Protein AF-A0AAE3VJ51-F1 (afdb_monomer)

Structure (mmCIF, N/CA/C/O backbone):
data_AF-A0AAE3VJ51-F1
#
_entry.id   AF-A0AAE3VJ51-F1
#
loop_
_atom_site.group_PDB
_atom_site.id
_atom_site.type_symbol
_atom_site.label_atom_id
_atom_site.label_alt_id
_atom_site.label_comp_id
_atom_site.label_asym_id
_atom_site.label_entity_id
_atom_site.label_seq_id
_atom_site.pdbx_PDB_ins_code
_atom_site.Cartn_x
_atom_site.Cartn_y
_atom_site.Cartn_z
_atom_site.occupancy
_atom_site.B_iso_or_equiv
_atom_site.auth_seq_id
_atom_site.auth_comp_id
_atom_site.auth_asym_id
_atom_site.auth_atom_id
_atom_site.pdbx_PDB_model_num
ATOM 1 N N . MET A 1 1 ? -3.285 9.535 -30.921 1.00 34.03 1 MET A N 1
ATOM 2 C CA . MET A 1 1 ? -1.936 8.931 -30.962 1.00 34.03 1 MET A CA 1
ATOM 3 C C . MET A 1 1 ? -1.225 9.388 -29.706 1.00 34.03 1 MET A C 1
ATOM 5 O O . MET A 1 1 ? -0.590 10.434 -29.718 1.00 34.03 1 MET A O 1
ATOM 9 N N . ASP A 1 2 ? -1.443 8.672 -28.604 1.00 35.06 2 ASP A N 1
ATOM 10 C CA . ASP A 1 2 ? -0.850 9.029 -27.317 1.00 35.06 2 ASP A CA 1
ATOM 11 C C . ASP A 1 2 ? 0.650 8.766 -27.358 1.00 35.06 2 ASP A C 1
ATOM 13 O O . ASP A 1 2 ? 1.099 7.630 -27.519 1.00 35.06 2 ASP A O 1
ATOM 17 N N . LYS A 1 3 ? 1.430 9.836 -27.206 1.00 33.53 3 LYS A N 1
ATOM 18 C CA . LYS A 1 3 ? 2.823 9.737 -26.787 1.00 33.53 3 LYS A CA 1
ATOM 19 C C . LYS A 1 3 ? 2.805 9.282 -25.326 1.00 33.53 3 LYS A C 1
ATOM 21 O O . LYS A 1 3 ? 2.820 10.111 -24.426 1.00 33.53 3 LYS A O 1
ATOM 26 N N . GLN A 1 4 ? 2.699 7.975 -25.091 1.00 43.59 4 GLN A N 1
ATOM 27 C CA . GLN A 1 4 ? 3.023 7.424 -23.780 1.00 43.59 4 GLN A CA 1
ATOM 28 C C . GLN A 1 4 ? 4.501 7.711 -23.522 1.00 43.59 4 GLN A C 1
ATOM 30 O O . GLN A 1 4 ? 5.360 7.322 -24.316 1.00 43.59 4 GLN A O 1
ATOM 35 N N . ASP A 1 5 ? 4.750 8.449 -22.447 1.00 45.34 5 ASP A N 1
ATOM 36 C CA . ASP A 1 5 ? 6.064 8.844 -21.958 1.00 45.34 5 ASP A CA 1
ATOM 37 C C . ASP A 1 5 ? 6.965 7.601 -21.869 1.00 45.34 5 ASP A C 1
ATOM 39 O O . ASP A 1 5 ? 6.766 6.716 -21.028 1.00 45.34 5 ASP A O 1
ATOM 43 N N . LYS A 1 6 ? 7.916 7.466 -22.801 1.00 52.69 6 LYS A N 1
ATOM 44 C CA . LYS A 1 6 ? 8.913 6.395 -22.753 1.00 52.69 6 LYS A CA 1
ATOM 45 C C . LYS A 1 6 ? 9.897 6.762 -21.652 1.00 52.69 6 LYS A C 1
ATOM 47 O O . LYS A 1 6 ? 10.865 7.467 -21.900 1.00 52.69 6 LYS A O 1
ATOM 52 N N . GLN A 1 7 ? 9.631 6.297 -20.438 1.00 60.66 7 GLN A N 1
ATOM 53 C CA . GLN A 1 7 ? 10.593 6.393 -19.348 1.00 60.66 7 GLN A CA 1
ATOM 54 C C . GLN A 1 7 ? 11.837 5.582 -19.729 1.00 60.66 7 GLN A C 1
ATOM 56 O O . GLN A 1 7 ? 11.756 4.357 -19.855 1.00 60.66 7 GLN A O 1
ATOM 61 N N . GLU A 1 8 ? 12.953 6.266 -19.974 1.00 71.94 8 GLU A N 1
ATOM 62 C CA . GLU A 1 8 ? 14.226 5.614 -20.278 1.00 71.94 8 GLU A CA 1
ATOM 63 C C . GLU A 1 8 ? 14.699 4.780 -19.075 1.00 71.94 8 GLU A C 1
ATOM 65 O O . GLU A 1 8 ? 14.506 5.207 -17.929 1.00 71.94 8 GLU A O 1
ATOM 70 N N . PRO A 1 9 ? 15.293 3.592 -19.302 1.00 76.31 9 PRO A N 1
ATOM 71 C CA . PRO A 1 9 ? 15.837 2.779 -18.223 1.00 76.31 9 PRO A CA 1
ATOM 72 C C . PRO A 1 9 ? 16.923 3.553 -17.476 1.00 76.31 9 PRO A C 1
ATOM 74 O O . PRO A 1 9 ? 17.899 3.999 -18.074 1.00 76.31 9 PRO A O 1
ATOM 77 N N . GLN A 1 10 ? 16.769 3.693 -16.162 1.00 75.75 10 GLN A N 1
ATOM 78 C CA . GLN A 1 10 ? 17.785 4.304 -15.305 1.00 75.75 10 GLN A CA 1
ATOM 79 C C . GLN A 1 10 ? 18.438 3.225 -14.448 1.00 75.75 10 GLN A C 1
ATOM 81 O O . GLN A 1 10 ? 17.744 2.395 -13.851 1.00 75.75 10 GLN A O 1
ATOM 86 N N . GLU A 1 11 ? 19.770 3.231 -14.369 1.00 81.88 11 GLU A N 1
ATOM 87 C CA . GLU A 1 11 ? 20.461 2.453 -13.345 1.00 81.88 11 GLU A CA 1
ATOM 88 C C . GLU A 1 11 ? 20.172 3.091 -11.987 1.00 81.88 11 GLU A C 1
ATOM 90 O O . GLU A 1 11 ? 20.469 4.264 -11.754 1.00 81.88 11 GLU A O 1
ATOM 95 N N . LEU A 1 12 ? 19.525 2.329 -11.110 1.00 81.56 12 LEU A N 1
ATOM 96 C CA . LEU A 1 12 ? 19.153 2.787 -9.780 1.00 81.56 12 LEU A CA 1
ATOM 97 C C . LEU A 1 12 ? 20.086 2.175 -8.738 1.00 81.56 12 LEU A C 1
ATOM 99 O O . LEU A 1 12 ? 20.742 1.160 -8.977 1.00 81.56 12 LEU A O 1
ATOM 103 N N . SER A 1 13 ? 20.084 2.751 -7.535 1.00 84.31 13 SER A N 1
ATOM 104 C CA . SER A 1 13 ? 20.614 2.059 -6.359 1.00 84.31 13 SER A CA 1
ATOM 105 C C . SER A 1 13 ? 19.723 0.851 -6.063 1.00 84.31 13 SER A C 1
ATOM 107 O O . SER A 1 13 ? 18.690 0.959 -5.396 1.00 84.31 13 SER A O 1
ATOM 109 N N . SER A 1 14 ? 20.075 -0.290 -6.656 1.00 88.94 14 SER A N 1
ATOM 110 C CA . SER A 1 14 ? 19.288 -1.510 -6.542 1.00 88.94 14 SER A CA 1
ATOM 111 C C . SER A 1 14 ? 19.395 -2.082 -5.126 1.00 88.94 14 SER A C 1
ATOM 113 O O . SER A 1 14 ? 20.502 -2.186 -4.585 1.00 88.94 14 SER A O 1
ATOM 115 N N . PRO A 1 15 ? 18.281 -2.557 -4.536 1.00 87.50 15 PRO A N 1
ATOM 116 C CA . PRO A 1 15 ? 18.318 -3.257 -3.254 1.00 87.50 15 PRO A CA 1
ATOM 117 C C . PRO A 1 15 ? 19.192 -4.523 -3.283 1.00 87.50 15 PRO A C 1
ATOM 119 O O . PRO A 1 15 ? 19.593 -5.007 -2.226 1.00 87.50 15 PRO A O 1
ATOM 122 N N . TYR A 1 16 ? 19.508 -5.045 -4.470 1.00 91.12 16 TYR A N 1
ATOM 123 C CA . TYR A 1 16 ? 20.316 -6.249 -4.687 1.00 91.12 16 TYR A CA 1
ATOM 124 C C . TYR A 1 16 ? 21.784 -5.948 -5.023 1.00 91.12 16 TYR A C 1
ATOM 126 O O . TYR A 1 16 ? 22.518 -6.846 -5.426 1.00 91.12 16 TYR A O 1
ATOM 134 N N . GLY A 1 17 ? 22.213 -4.693 -4.865 1.00 92.00 17 GLY A N 1
ATOM 135 C CA . GLY A 1 17 ? 23.538 -4.236 -5.272 1.00 92.00 17 GLY A CA 1
ATOM 136 C C . GLY A 1 17 ? 23.618 -3.892 -6.760 1.00 92.00 17 GLY A C 1
ATOM 137 O O . GLY A 1 17 ? 22.674 -4.116 -7.526 1.00 92.00 17 GLY A O 1
ATOM 138 N N . ALA A 1 18 ? 24.761 -3.324 -7.152 1.00 92.62 18 ALA A N 1
ATOM 139 C CA . ALA A 1 18 ? 25.016 -2.843 -8.509 1.00 92.62 18 ALA A CA 1
ATOM 140 C C . ALA A 1 18 ? 24.771 -3.926 -9.571 1.00 92.62 18 ALA A C 1
ATOM 142 O O . ALA A 1 18 ? 24.908 -5.125 -9.304 1.00 92.62 18 ALA A O 1
ATOM 143 N N . LEU A 1 19 ? 24.392 -3.496 -10.775 1.00 94.38 19 LEU A N 1
ATOM 144 C CA . LEU A 1 19 ? 24.200 -4.404 -11.897 1.00 94.38 19 LEU A CA 1
ATOM 145 C C . LEU A 1 19 ? 25.562 -4.835 -12.460 1.00 94.38 19 LEU A C 1
ATOM 147 O O . LEU A 1 19 ? 26.422 -4.003 -12.778 1.00 94.38 19 LEU A O 1
ATOM 151 N N . ALA A 1 20 ? 25.749 -6.144 -12.621 1.00 95.06 20 ALA A N 1
ATOM 152 C CA . ALA A 1 20 ? 26.865 -6.688 -13.386 1.00 95.06 20 ALA A CA 1
ATOM 153 C C . ALA A 1 20 ? 26.771 -6.254 -14.862 1.00 95.06 20 ALA A C 1
ATOM 155 O O . ALA A 1 20 ? 25.691 -5.909 -15.341 1.00 95.06 20 ALA A O 1
ATOM 156 N N . ASP A 1 21 ? 27.879 -6.314 -15.612 1.00 96.50 21 ASP A N 1
ATOM 157 C CA . ASP A 1 21 ? 27.914 -5.874 -17.022 1.00 96.50 21 ASP A CA 1
ATOM 158 C C . ASP A 1 21 ? 26.818 -6.526 -17.872 1.00 96.50 21 ASP A C 1
ATOM 160 O O . ASP A 1 21 ? 26.103 -5.850 -18.608 1.00 96.50 21 ASP A O 1
ATOM 164 N N . PHE A 1 22 ? 26.636 -7.838 -17.718 1.00 96.81 22 PHE A N 1
ATOM 165 C CA . PHE A 1 22 ? 25.604 -8.574 -18.441 1.00 96.81 22 PHE A CA 1
ATOM 166 C C . PHE A 1 22 ? 24.181 -8.189 -18.010 1.00 96.81 22 PHE A C 1
ATOM 168 O O . PHE A 1 22 ? 23.282 -8.104 -18.844 1.00 96.81 22 PHE A O 1
ATOM 175 N N . GLU A 1 23 ? 23.969 -7.912 -16.721 1.00 96.81 23 GLU A N 1
ATOM 176 C CA . GLU A 1 23 ? 22.673 -7.438 -16.229 1.00 96.81 23 GLU A CA 1
ATOM 177 C C . GLU A 1 23 ? 22.359 -6.042 -16.785 1.00 96.81 23 GLU A C 1
ATOM 179 O O . GLU A 1 23 ? 21.225 -5.801 -17.189 1.00 96.81 23 GLU A O 1
ATOM 184 N N . ARG A 1 24 ? 23.351 -5.141 -16.874 1.00 96.19 24 ARG A N 1
ATOM 185 C CA . ARG A 1 24 ? 23.189 -3.825 -17.520 1.00 96.19 24 ARG A CA 1
ATOM 186 C C . ARG A 1 24 ? 22.824 -3.960 -18.989 1.00 96.19 24 ARG A C 1
ATOM 188 O O . ARG A 1 24 ? 21.898 -3.292 -19.442 1.00 96.19 24 ARG A O 1
ATOM 195 N N . GLU A 1 25 ? 23.501 -4.848 -19.708 1.00 97.19 25 GLU A N 1
ATOM 196 C CA . GLU A 1 25 ? 23.221 -5.073 -21.124 1.00 97.19 25 GLU A CA 1
ATOM 197 C C . GLU A 1 25 ? 21.780 -5.547 -21.353 1.00 97.19 25 GLU A C 1
ATOM 199 O O . GLU A 1 25 ? 21.069 -5.019 -22.206 1.00 97.19 25 GLU A O 1
ATOM 204 N N . VAL A 1 26 ? 21.295 -6.490 -20.545 1.00 97.50 26 VAL A N 1
ATOM 205 C CA . VAL A 1 26 ? 19.917 -6.977 -20.673 1.00 97.50 26 VAL A CA 1
ATOM 206 C C . VAL A 1 26 ? 18.901 -5.943 -20.187 1.00 97.50 26 VAL A C 1
ATOM 208 O O . VAL A 1 26 ? 17.947 -5.645 -20.900 1.00 97.50 26 VAL A O 1
ATOM 211 N N . ILE A 1 27 ? 19.089 -5.371 -18.996 1.00 97.31 27 ILE A N 1
ATOM 212 C CA . ILE A 1 27 ? 18.070 -4.553 -18.322 1.00 97.31 27 ILE A CA 1
ATOM 213 C C . ILE A 1 27 ? 18.028 -3.116 -18.854 1.00 97.31 27 ILE A C 1
ATOM 215 O O . ILE A 1 27 ? 16.941 -2.553 -18.982 1.00 97.31 27 ILE A O 1
ATOM 219 N N . LEU A 1 28 ? 19.177 -2.497 -19.133 1.00 95.69 28 LEU A N 1
ATOM 220 C CA . LEU A 1 28 ? 19.252 -1.088 -19.538 1.00 95.69 28 LEU A CA 1
ATOM 221 C C . LEU A 1 28 ? 19.356 -0.945 -21.057 1.00 95.69 28 LEU A C 1
ATOM 223 O O . LEU A 1 28 ? 18.670 -0.107 -21.638 1.00 95.69 28 LEU A O 1
ATOM 227 N N . ASN A 1 29 ? 20.138 -1.813 -21.705 1.00 94.94 29 ASN A N 1
ATOM 228 C CA . ASN A 1 29 ? 20.358 -1.764 -23.155 1.00 94.94 29 ASN A CA 1
ATOM 229 C C . ASN A 1 29 ? 19.411 -2.676 -23.950 1.00 94.94 29 ASN A C 1
ATOM 231 O O . ASN A 1 29 ? 19.571 -2.829 -25.159 1.00 94.94 29 ASN A O 1
ATOM 235 N N . LYS A 1 30 ? 18.388 -3.241 -23.292 1.00 94.12 30 LYS A N 1
ATOM 236 C CA . LYS A 1 30 ? 17.351 -4.089 -23.909 1.00 94.12 30 LYS A CA 1
ATOM 237 C C . LYS A 1 30 ? 17.908 -5.336 -24.605 1.00 94.12 30 LYS A C 1
ATOM 239 O O . LYS A 1 30 ? 17.350 -5.805 -25.599 1.00 94.12 30 LYS A O 1
ATOM 244 N N . GLY A 1 31 ? 19.012 -5.871 -24.090 1.00 95.00 31 GLY A N 1
ATOM 245 C CA . GLY A 1 31 ? 19.535 -7.166 -24.501 1.00 95.00 31 GLY A CA 1
ATOM 246 C C . GLY A 1 31 ? 18.583 -8.312 -24.144 1.00 95.00 31 GLY A C 1
ATOM 247 O O . GLY A 1 31 ? 17.579 -8.149 -23.453 1.00 95.00 31 GLY A O 1
ATOM 248 N N . THR A 1 32 ? 18.908 -9.515 -24.605 1.00 95.06 32 THR A N 1
ATOM 249 C CA . THR A 1 32 ? 18.148 -10.728 -24.284 1.00 95.06 32 THR A CA 1
ATOM 250 C C . THR A 1 32 ? 19.109 -11.806 -23.808 1.00 95.06 32 THR A C 1
ATOM 252 O O . THR A 1 32 ? 20.117 -12.092 -24.455 1.00 95.06 32 THR A O 1
ATOM 255 N N . GLU A 1 33 ? 18.801 -12.399 -22.658 1.00 95.12 33 GLU A N 1
ATOM 256 C CA . GLU A 1 33 ? 19.521 -13.543 -22.113 1.00 95.12 33 GLU A CA 1
ATOM 257 C C . GLU A 1 33 ? 19.445 -14.721 -23.089 1.00 95.12 33 GLU A C 1
ATOM 259 O O . GLU A 1 33 ? 18.429 -14.913 -23.748 1.00 95.12 33 GLU A O 1
ATOM 264 N N . ARG A 1 34 ? 20.491 -15.546 -23.190 1.00 96.31 34 ARG A N 1
ATOM 265 C CA . ARG A 1 34 ? 20.441 -16.740 -24.044 1.00 96.31 34 ARG A CA 1
ATOM 266 C C . ARG A 1 34 ? 19.333 -17.698 -23.554 1.00 96.31 34 ARG A C 1
ATOM 268 O O . ARG A 1 34 ? 19.219 -17.922 -22.349 1.00 96.31 34 ARG A O 1
ATOM 275 N N . PRO A 1 35 ? 18.534 -18.309 -24.448 1.00 96.38 35 PRO A N 1
ATOM 276 C CA . PRO A 1 35 ? 17.529 -19.271 -24.013 1.00 96.38 35 PRO A CA 1
ATOM 277 C C . PRO A 1 35 ? 18.182 -20.486 -23.346 1.00 96.38 35 PRO A C 1
ATOM 279 O O . PRO A 1 35 ? 19.292 -20.893 -23.695 1.00 96.38 35 PRO A O 1
ATOM 282 N N . PHE A 1 36 ? 17.452 -21.089 -22.412 1.00 95.81 36 PHE A N 1
ATOM 283 C CA . PHE A 1 36 ? 17.788 -22.290 -21.644 1.00 95.81 36 PHE A CA 1
ATOM 284 C C . PHE A 1 36 ? 18.953 -22.142 -20.655 1.00 95.81 36 PHE A C 1
ATOM 286 O O . PHE A 1 36 ? 19.326 -23.131 -20.025 1.00 95.81 36 PHE A O 1
ATOM 293 N N . THR A 1 37 ? 19.515 -20.941 -20.481 1.00 94.50 37 THR A N 1
ATOM 294 C CA . THR A 1 37 ? 20.653 -20.716 -19.570 1.00 94.50 37 THR A CA 1
ATOM 295 C C . THR A 1 37 ? 20.280 -20.014 -18.269 1.00 94.50 37 THR A C 1
ATOM 297 O O . THR A 1 37 ? 21.040 -20.082 -17.306 1.00 94.50 37 THR A O 1
ATOM 300 N N . GLY A 1 38 ? 19.139 -19.324 -18.232 1.00 93.88 38 GLY A N 1
ATOM 301 C CA . GLY A 1 38 ? 18.760 -18.480 -17.105 1.00 93.88 38 GLY A CA 1
ATOM 302 C C . GLY A 1 38 ? 18.334 -19.252 -15.856 1.00 93.88 38 GLY A C 1
ATOM 303 O O . GLY A 1 38 ? 17.653 -20.279 -15.935 1.00 93.88 38 GLY A O 1
ATOM 304 N N . LYS A 1 39 ? 18.690 -18.710 -14.682 1.00 95.56 39 LYS A N 1
ATOM 305 C CA . LYS A 1 39 ? 18.445 -19.309 -13.355 1.00 95.56 39 LYS A CA 1
ATOM 306 C C . LYS A 1 39 ? 16.992 -19.747 -13.137 1.00 95.56 39 LYS A C 1
ATOM 308 O O . LYS A 1 39 ? 16.754 -20.788 -12.530 1.00 95.56 39 LYS A O 1
ATOM 313 N N . TYR A 1 40 ? 16.019 -18.969 -13.613 1.00 96.00 40 TYR A N 1
ATOM 314 C CA . TYR A 1 40 ? 14.605 -19.187 -13.288 1.00 96.00 40 TYR A CA 1
ATOM 315 C C . TYR A 1 40 ? 13.823 -19.937 -14.366 1.00 96.00 40 TYR A C 1
ATOM 317 O O . TYR A 1 40 ? 12.647 -20.234 -14.147 1.00 96.00 40 TYR A O 1
ATOM 325 N N . TYR A 1 41 ? 14.454 -20.297 -15.491 1.00 92.12 41 TYR A N 1
ATOM 326 C CA . TYR A 1 41 ? 13.794 -20.989 -16.602 1.00 92.12 41 TYR A CA 1
ATOM 327 C C . TYR A 1 41 ? 13.001 -22.216 -16.117 1.00 92.12 41 TYR A C 1
ATOM 329 O O . TYR A 1 41 ? 11.777 -22.252 -16.248 1.00 92.12 41 TYR A O 1
ATOM 337 N N . LYS A 1 42 ? 13.666 -23.152 -15.426 1.00 90.31 42 LYS A N 1
ATOM 338 C CA . LYS A 1 42 ? 13.041 -24.372 -14.880 1.00 90.31 42 LYS A CA 1
ATOM 339 C C . LYS A 1 42 ? 12.628 -24.279 -13.408 1.00 90.31 42 LYS A C 1
ATOM 341 O O . LYS A 1 42 ? 12.215 -25.285 -12.843 1.00 90.31 42 LYS A O 1
ATOM 346 N N . SER A 1 43 ? 12.728 -23.107 -12.777 1.00 90.19 43 SER A N 1
ATOM 347 C CA . SER A 1 43 ? 12.385 -22.971 -11.353 1.00 90.19 43 SER A CA 1
ATOM 348 C C . SER A 1 43 ? 10.881 -23.185 -11.120 1.00 90.19 43 SER A C 1
ATOM 350 O O . SER A 1 43 ? 10.052 -22.809 -11.953 1.00 90.19 43 SER A O 1
ATOM 352 N N . SER A 1 44 ? 10.541 -23.788 -9.984 1.00 89.88 44 SER A N 1
ATOM 353 C CA . SER A 1 44 ? 9.180 -23.917 -9.444 1.00 89.88 44 SER A CA 1
ATOM 354 C C . SER A 1 44 ? 9.084 -23.330 -8.029 1.00 89.88 44 SER A C 1
ATOM 356 O O . SER A 1 44 ? 8.206 -23.706 -7.249 1.00 89.88 44 SER A O 1
ATOM 358 N N . GLU A 1 45 ? 10.040 -22.470 -7.670 1.00 91.19 45 GLU A N 1
ATOM 359 C CA . GLU A 1 45 ? 10.122 -21.853 -6.351 1.00 91.19 45 GLU A CA 1
ATOM 360 C C . GLU A 1 45 ? 8.903 -20.959 -6.098 1.00 91.19 45 GLU A C 1
ATOM 362 O O . GLU A 1 45 ? 8.520 -20.139 -6.932 1.00 91.19 45 GLU A O 1
ATOM 367 N N . GLN A 1 46 ? 8.294 -21.119 -4.925 1.00 91.25 46 GLN A N 1
ATOM 368 C CA . GLN A 1 46 ? 7.148 -20.321 -4.496 1.00 91.25 46 GLN A CA 1
ATOM 369 C C . GLN A 1 46 ? 7.602 -18.951 -3.997 1.00 91.25 46 GLN A C 1
ATOM 371 O O . GLN A 1 46 ? 8.673 -18.836 -3.402 1.00 91.25 46 GLN A O 1
ATOM 376 N N . GLY A 1 47 ? 6.796 -17.913 -4.211 1.00 93.00 47 GLY A N 1
ATOM 377 C CA . GLY A 1 47 ? 7.107 -16.552 -3.773 1.00 93.00 47 GLY A CA 1
ATOM 378 C C . GLY A 1 47 ? 6.805 -15.504 -4.837 1.00 93.00 47 GLY A C 1
ATOM 379 O O . GLY A 1 47 ? 5.869 -15.650 -5.624 1.00 93.00 47 GLY A O 1
ATOM 380 N N . VAL A 1 48 ? 7.599 -14.439 -4.837 1.00 95.94 48 VAL A N 1
ATOM 381 C CA . VAL A 1 48 ? 7.455 -13.282 -5.725 1.00 95.94 48 VAL A CA 1
ATOM 382 C C . VAL A 1 48 ? 8.712 -13.136 -6.569 1.00 95.94 48 VAL A C 1
ATOM 384 O O . VAL A 1 48 ? 9.821 -13.281 -6.069 1.00 95.94 48 VAL A O 1
ATOM 387 N N . TYR A 1 49 ? 8.561 -12.813 -7.848 1.00 97.75 49 TYR A N 1
ATOM 388 C CA . TYR A 1 49 ? 9.680 -12.425 -8.699 1.00 97.75 49 TYR A CA 1
ATOM 389 C C . TYR A 1 49 ? 9.717 -10.901 -8.806 1.00 97.75 49 TYR A C 1
ATOM 391 O O . TYR A 1 49 ? 8.821 -10.273 -9.375 1.00 97.75 49 TYR A O 1
ATOM 399 N N . ALA A 1 50 ? 10.749 -10.306 -8.217 1.00 98.00 50 ALA A N 1
ATOM 400 C CA . ALA A 1 50 ? 10.969 -8.871 -8.151 1.00 98.00 50 ALA A CA 1
ATOM 401 C C . ALA A 1 50 ? 11.884 -8.379 -9.279 1.00 98.00 50 ALA A C 1
ATOM 403 O O . ALA A 1 50 ? 12.720 -9.119 -9.793 1.00 98.00 50 ALA A O 1
ATOM 404 N N . CYS A 1 51 ? 11.774 -7.103 -9.639 1.00 97.94 51 CYS A N 1
ATOM 405 C CA . CYS A 1 51 ? 12.671 -6.459 -10.592 1.00 97.94 51 CYS A CA 1
ATOM 406 C C . CYS A 1 51 ? 14.100 -6.385 -10.036 1.00 97.94 51 CYS A C 1
ATOM 408 O O . CYS A 1 51 ? 14.332 -5.728 -9.019 1.00 97.94 51 CYS A O 1
ATOM 410 N N . ARG A 1 52 ? 15.078 -6.941 -10.758 1.00 97.31 52 ARG A N 1
ATOM 411 C CA . ARG A 1 52 ? 16.502 -6.908 -10.375 1.00 97.31 52 ARG A CA 1
ATOM 412 C C . ARG A 1 52 ? 17.071 -5.494 -10.184 1.00 97.31 52 ARG A C 1
ATOM 414 O O . ARG A 1 52 ? 17.976 -5.302 -9.369 1.00 97.31 52 ARG A O 1
ATOM 421 N N . ASN A 1 53 ? 16.554 -4.496 -10.901 1.00 96.19 53 ASN A N 1
ATOM 422 C CA . ASN A 1 53 ? 17.063 -3.120 -10.839 1.00 96.19 53 ASN A CA 1
ATOM 423 C C . ASN A 1 53 ? 16.445 -2.288 -9.698 1.00 96.19 53 ASN A C 1
ATOM 425 O O . ASN A 1 53 ? 17.121 -1.452 -9.117 1.00 96.19 53 ASN A O 1
ATOM 429 N N . CYS A 1 54 ? 15.172 -2.503 -9.344 1.00 94.31 54 CYS A N 1
ATOM 430 C CA . CYS A 1 54 ? 14.468 -1.610 -8.406 1.00 94.31 54 CYS A CA 1
ATOM 431 C C . CYS A 1 54 ? 13.663 -2.300 -7.295 1.00 94.31 54 CYS A C 1
ATOM 433 O O . CYS A 1 54 ? 13.047 -1.614 -6.476 1.00 94.31 54 CYS A O 1
ATOM 435 N N . GLY A 1 55 ? 13.609 -3.634 -7.282 1.00 94.44 55 GLY A N 1
ATOM 436 C CA . GLY A 1 55 ? 12.863 -4.412 -6.291 1.00 94.44 55 GLY A CA 1
ATOM 437 C C . GLY A 1 55 ? 11.338 -4.303 -6.382 1.00 94.44 55 GLY A C 1
ATOM 438 O O . GLY A 1 55 ? 10.654 -4.675 -5.437 1.00 94.44 55 GLY A O 1
ATOM 439 N N . ALA A 1 56 ? 10.771 -3.777 -7.474 1.00 95.31 56 ALA A N 1
ATOM 440 C CA . ALA A 1 56 ? 9.317 -3.802 -7.664 1.00 95.31 56 ALA A CA 1
ATOM 441 C C . ALA A 1 56 ? 8.814 -5.257 -7.787 1.00 95.31 56 ALA A C 1
ATOM 443 O O . ALA A 1 56 ? 9.449 -6.026 -8.511 1.00 95.31 56 ALA A O 1
ATOM 444 N N . PRO A 1 57 ? 7.706 -5.649 -7.131 1.00 97.25 57 PRO A N 1
ATOM 445 C CA . PRO A 1 57 ? 7.131 -6.983 -7.295 1.00 97.25 57 PRO A CA 1
ATOM 446 C C . PRO A 1 57 ? 6.521 -7.092 -8.701 1.00 97.25 57 PRO A C 1
ATOM 448 O O . PRO A 1 57 ? 5.615 -6.336 -9.020 1.00 97.25 57 PRO A O 1
ATOM 451 N N . LEU A 1 58 ? 7.023 -7.982 -9.562 1.00 98.19 58 LEU A N 1
ATOM 452 C CA . LEU A 1 58 ? 6.579 -8.061 -10.964 1.00 98.19 58 LEU A CA 1
ATOM 453 C C . LEU A 1 58 ? 5.620 -9.224 -11.216 1.00 98.19 58 LEU A C 1
ATOM 455 O O . LEU A 1 58 ? 4.618 -9.047 -11.902 1.00 98.19 58 LEU A O 1
ATOM 459 N N . TYR A 1 59 ? 5.935 -10.399 -10.668 1.00 97.88 59 TYR A N 1
ATOM 460 C CA . TYR A 1 59 ? 5.191 -11.631 -10.926 1.00 97.88 59 TYR A CA 1
ATOM 461 C C . TYR A 1 59 ? 5.001 -12.442 -9.647 1.00 97.88 59 TYR A C 1
ATOM 463 O O . TYR A 1 59 ? 5.904 -12.509 -8.808 1.00 97.88 59 TYR A O 1
ATOM 471 N N . SER A 1 60 ? 3.846 -13.097 -9.526 1.00 95.62 60 SER A N 1
ATOM 472 C CA . SER A 1 60 ? 3.615 -14.141 -8.525 1.00 95.62 60 SER A CA 1
ATOM 473 C C . SER A 1 60 ? 4.086 -15.491 -9.062 1.00 95.62 60 SER A C 1
ATOM 475 O O . SER A 1 60 ? 3.930 -15.789 -10.246 1.00 95.62 60 SER A O 1
ATOM 477 N N . ALA A 1 61 ? 4.618 -16.349 -8.192 1.00 94.38 61 ALA A N 1
ATOM 478 C CA . ALA A 1 61 ? 4.894 -17.738 -8.554 1.00 94.38 61 ALA A CA 1
ATOM 479 C C . ALA A 1 61 ? 3.623 -18.523 -8.939 1.00 94.38 61 ALA A C 1
ATOM 481 O O . ALA A 1 61 ? 3.733 -19.504 -9.671 1.00 94.38 61 ALA A O 1
ATOM 482 N N . ASP A 1 62 ? 2.435 -18.074 -8.509 1.00 93.44 62 ASP A N 1
ATOM 483 C CA . ASP A 1 62 ? 1.142 -18.691 -8.858 1.00 93.44 62 ASP A CA 1
ATOM 484 C C . ASP A 1 62 ? 0.817 -18.601 -10.359 1.00 93.44 62 ASP A C 1
ATOM 486 O O . ASP A 1 62 ? 0.042 -19.408 -10.875 1.00 93.44 62 ASP A O 1
ATOM 490 N N . ASP A 1 63 ? 1.401 -17.617 -11.046 1.00 95.38 63 ASP A N 1
ATOM 491 C CA . ASP A 1 63 ? 1.234 -17.380 -12.482 1.00 95.38 63 ASP A CA 1
ATOM 492 C C . ASP A 1 63 ? 2.402 -17.965 -13.291 1.00 95.38 63 ASP A C 1
ATOM 494 O O . ASP A 1 63 ? 2.400 -17.945 -14.521 1.00 95.38 63 ASP A O 1
ATOM 498 N N . LYS A 1 64 ? 3.430 -18.508 -12.622 1.00 95.75 64 LYS A N 1
ATOM 499 C CA . LYS A 1 64 ? 4.555 -19.141 -13.310 1.00 95.75 64 LYS A CA 1
ATOM 500 C C . LYS A 1 64 ? 4.122 -20.486 -13.881 1.00 95.75 64 LYS A C 1
ATOM 502 O O . LYS A 1 64 ? 3.599 -21.341 -13.171 1.00 95.75 64 LYS A O 1
ATOM 507 N N . PHE A 1 65 ? 4.450 -20.730 -15.145 1.00 94.75 65 PHE A N 1
ATOM 508 C CA . PHE A 1 65 ? 4.236 -22.023 -15.786 1.00 94.75 65 PHE A CA 1
ATOM 509 C C . PHE A 1 65 ? 5.456 -22.450 -16.605 1.00 94.75 65 PHE A C 1
ATOM 511 O O . PHE A 1 65 ? 6.372 -21.668 -16.873 1.00 94.75 65 PHE A O 1
ATOM 518 N N . GLN A 1 66 ? 5.516 -23.735 -16.953 1.00 91.44 66 GLN A N 1
ATOM 519 C CA . GLN A 1 66 ? 6.564 -24.246 -17.830 1.00 91.44 66 GLN A CA 1
ATOM 520 C C . GLN A 1 66 ? 6.174 -23.962 -19.276 1.00 91.44 66 GLN A C 1
ATOM 522 O O . GLN A 1 66 ? 5.152 -24.445 -19.754 1.00 91.44 66 GLN A O 1
ATOM 527 N N . SER A 1 67 ? 7.013 -23.198 -19.966 1.00 87.19 67 SER A N 1
ATOM 528 C CA . SER A 1 67 ? 6.937 -23.047 -21.413 1.00 87.19 67 SER A CA 1
ATOM 529 C C . SER A 1 67 ? 8.272 -23.467 -22.012 1.00 87.19 67 SER A C 1
ATOM 531 O O . SER A 1 67 ? 9.325 -23.221 -21.424 1.00 87.19 67 SER A O 1
ATOM 533 N N . GLU A 1 68 ? 8.257 -24.076 -23.191 1.00 89.31 68 GLU A N 1
ATOM 534 C CA . GLU A 1 68 ? 9.483 -24.498 -23.880 1.00 89.31 68 GLU A CA 1
ATOM 535 C C . GLU A 1 68 ? 10.216 -23.326 -24.557 1.00 89.31 68 GLU A C 1
ATOM 537 O O . GLU A 1 68 ? 11.118 -23.533 -25.365 1.00 89.31 68 GLU A O 1
ATOM 542 N N . CYS A 1 69 ? 9.861 -22.075 -24.226 1.00 90.94 69 CYS A N 1
ATOM 543 C CA . CYS A 1 69 ? 10.456 -20.899 -24.854 1.00 90.94 69 CYS A CA 1
ATOM 544 C C . CYS A 1 69 ? 11.932 -20.691 -24.484 1.00 90.94 69 CYS A C 1
ATOM 546 O O . CYS A 1 69 ? 12.621 -19.961 -25.185 1.00 90.94 69 CYS A O 1
ATOM 548 N N . GLY A 1 70 ? 12.423 -21.315 -23.407 1.00 94.56 70 GLY A N 1
ATOM 549 C CA . GLY A 1 70 ? 13.805 -21.185 -22.934 1.00 94.56 70 GLY A CA 1
ATOM 550 C C . GLY A 1 70 ? 14.037 -20.104 -21.874 1.00 94.56 70 GLY A C 1
ATOM 551 O O . GLY A 1 70 ? 15.160 -19.957 -21.400 1.00 94.56 70 GLY A O 1
ATOM 552 N N . TRP A 1 71 ? 12.998 -19.398 -21.439 1.00 97.06 71 TRP A N 1
ATOM 553 C CA . TRP A 1 71 ? 13.044 -18.393 -20.370 1.00 97.06 71 TRP A CA 1
ATOM 554 C C . TRP A 1 71 ? 11.928 -18.647 -19.346 1.00 97.06 71 TRP A C 1
ATOM 556 O O . TRP A 1 71 ? 10.983 -19.377 -19.657 1.00 97.06 71 TRP A O 1
ATOM 566 N N . PRO A 1 72 ? 12.001 -18.108 -18.112 1.00 97.38 72 PRO A N 1
ATOM 567 C CA . PRO A 1 72 ? 10.867 -18.169 -17.197 1.00 97.38 72 PRO A CA 1
ATOM 568 C C . PRO A 1 72 ? 9.623 -17.552 -17.847 1.00 97.38 72 PRO A C 1
ATOM 570 O O . PRO A 1 72 ? 9.684 -16.472 -18.443 1.00 97.38 72 PRO A O 1
ATOM 573 N N . ALA A 1 73 ? 8.508 -18.272 -17.721 1.00 97.25 73 ALA A N 1
ATOM 574 C CA . ALA A 1 73 ? 7.231 -17.899 -18.297 1.00 97.25 73 ALA A CA 1
ATOM 575 C C . ALA A 1 73 ? 6.167 -17.697 -17.222 1.00 97.25 73 ALA A C 1
ATOM 577 O O . ALA A 1 73 ? 6.039 -18.520 -16.313 1.00 97.25 73 ALA A O 1
ATOM 578 N N . PHE A 1 74 ? 5.410 -16.613 -17.364 1.00 97.50 74 PHE A N 1
ATOM 579 C CA . PHE A 1 74 ? 4.271 -16.286 -16.509 1.00 97.50 74 PHE A CA 1
ATOM 580 C C . PHE A 1 74 ? 3.037 -16.038 -17.368 1.00 97.50 74 PHE A C 1
ATOM 582 O O . PHE A 1 74 ? 3.165 -15.483 -18.461 1.00 97.50 74 PHE A O 1
ATOM 589 N N . ASP A 1 75 ? 1.862 -16.468 -16.920 1.00 96.00 75 ASP A N 1
ATOM 590 C CA . ASP A 1 75 ? 0.609 -16.248 -17.648 1.00 96.00 75 ASP A CA 1
ATOM 591 C C . ASP A 1 75 ? -0.173 -15.014 -17.193 1.00 96.00 75 ASP A C 1
ATOM 593 O O . ASP A 1 75 ? -1.209 -14.688 -17.776 1.00 96.00 75 ASP A O 1
ATOM 597 N N . ASP A 1 76 ? 0.355 -14.303 -16.199 1.00 95.75 76 ASP A N 1
ATOM 598 C CA . ASP A 1 76 ? -0.142 -13.023 -15.708 1.00 95.75 76 ASP A CA 1
ATOM 599 C C . ASP A 1 76 ? 0.977 -12.241 -15.011 1.00 95.75 76 ASP A C 1
ATOM 601 O O . ASP A 1 76 ? 2.003 -12.810 -14.630 1.00 95.75 76 ASP A O 1
ATOM 605 N N . GLU A 1 77 ? 0.771 -10.942 -14.822 1.00 96.69 77 GLU A N 1
ATOM 606 C CA . GLU A 1 77 ? 1.628 -10.053 -14.043 1.00 96.69 77 GLU A CA 1
ATOM 607 C C . GLU A 1 77 ? 0.933 -9.569 -12.768 1.00 96.69 77 GLU A C 1
ATOM 609 O O . GLU A 1 77 ? -0.289 -9.590 -12.652 1.00 96.69 77 GLU A O 1
ATOM 614 N N . ILE A 1 78 ? 1.707 -9.038 -11.819 1.00 97.50 78 ILE A N 1
ATOM 615 C CA . ILE A 1 78 ? 1.129 -8.220 -10.749 1.00 97.50 78 ILE A CA 1
ATOM 616 C C . ILE A 1 78 ? 0.602 -6.929 -11.403 1.00 97.50 78 ILE A C 1
ATOM 618 O O . ILE A 1 78 ? 1.397 -6.183 -11.998 1.00 97.50 78 ILE A O 1
ATOM 622 N N . PRO A 1 79 ? -0.713 -6.635 -11.327 1.00 95.56 79 PRO A N 1
ATOM 623 C CA . PRO A 1 79 ? -1.297 -5.508 -12.042 1.00 95.56 79 PRO A CA 1
ATOM 624 C C . PRO A 1 79 ? -0.606 -4.173 -11.743 1.00 95.56 79 PRO A C 1
ATOM 626 O O . PRO A 1 79 ? -0.243 -3.859 -10.610 1.00 95.56 79 PRO A O 1
ATOM 629 N N . GLY A 1 80 ? -0.387 -3.386 -12.800 1.00 93.06 80 GLY A N 1
ATOM 630 C CA . GLY A 1 80 ? 0.257 -2.072 -12.715 1.00 93.06 80 GLY A CA 1
ATOM 631 C C . GLY A 1 80 ? 1.786 -2.093 -12.578 1.00 93.06 80 GLY A C 1
ATOM 632 O O . GLY A 1 80 ? 2.389 -1.023 -12.536 1.00 93.06 80 GLY A O 1
ATOM 633 N N . GLN A 1 81 ? 2.431 -3.266 -12.541 1.00 96.12 81 GLN A N 1
ATOM 634 C CA . GLN A 1 81 ? 3.886 -3.374 -12.329 1.00 96.12 81 GLN A CA 1
ATOM 635 C C . GLN A 1 81 ? 4.689 -3.570 -13.624 1.00 96.12 81 GLN A C 1
ATOM 637 O O . GLN A 1 81 ? 5.880 -3.238 -13.679 1.00 96.12 81 GLN A O 1
ATOM 642 N N . VAL A 1 82 ? 4.038 -4.050 -14.688 1.00 97.44 82 VAL A N 1
ATOM 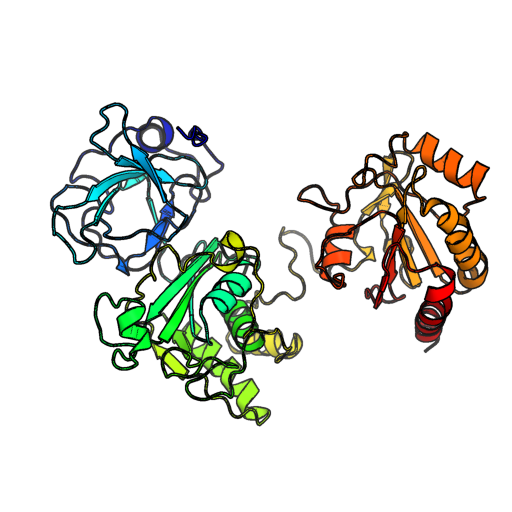643 C CA . VAL A 1 82 ? 4.643 -4.309 -16.002 1.00 97.44 82 VAL A CA 1
ATOM 644 C C . VAL A 1 82 ? 4.007 -3.412 -17.064 1.00 97.44 82 VAL A C 1
ATOM 646 O O . VAL A 1 82 ? 2.789 -3.356 -17.214 1.00 97.44 82 VAL A O 1
ATOM 649 N N . ARG A 1 83 ? 4.841 -2.696 -17.821 1.00 96.31 83 ARG A N 1
ATOM 650 C CA . ARG A 1 83 ? 4.426 -1.874 -18.961 1.00 96.31 83 ARG A CA 1
ATOM 651 C C . ARG A 1 83 ? 4.598 -2.684 -20.236 1.00 96.31 83 ARG A C 1
ATOM 653 O O . ARG A 1 83 ? 5.674 -3.226 -20.464 1.00 96.31 83 ARG A O 1
ATOM 660 N N . ARG A 1 84 ? 3.563 -2.711 -21.074 1.00 95.62 84 ARG A N 1
ATOM 661 C CA . ARG A 1 84 ? 3.550 -3.382 -22.379 1.00 95.62 84 ARG A CA 1
ATOM 662 C C . ARG A 1 84 ? 3.647 -2.337 -23.494 1.00 95.62 84 ARG A C 1
ATOM 664 O O . ARG A 1 84 ? 2.796 -1.453 -23.571 1.00 95.62 84 ARG A O 1
ATOM 671 N N . SER A 1 85 ? 4.650 -2.428 -24.362 1.00 94.50 85 SER A N 1
ATOM 672 C CA . SER A 1 85 ? 4.850 -1.500 -25.487 1.00 94.50 85 SER A CA 1
ATOM 673 C C . SER A 1 85 ? 5.197 -2.243 -26.770 1.00 94.50 85 SER A C 1
ATOM 675 O O . SER A 1 85 ? 6.011 -3.156 -26.751 1.00 94.50 85 SER A O 1
ATOM 677 N N . ARG A 1 86 ? 4.600 -1.857 -27.905 1.00 93.62 86 ARG A N 1
ATOM 678 C CA . ARG A 1 86 ? 4.944 -2.470 -29.198 1.00 93.62 86 ARG A CA 1
ATOM 679 C C . ARG A 1 86 ? 6.371 -2.108 -29.605 1.00 93.62 86 ARG A C 1
ATOM 681 O O . ARG A 1 86 ? 6.754 -0.938 -29.530 1.00 93.62 86 ARG A O 1
ATOM 688 N N . ASP A 1 87 ? 7.105 -3.106 -30.079 1.00 88.19 87 ASP A N 1
ATOM 689 C CA . ASP A 1 87 ? 8.414 -2.928 -30.696 1.00 88.19 87 ASP A CA 1
ATOM 690 C C . ASP A 1 87 ? 8.311 -2.080 -31.970 1.00 88.19 87 ASP A C 1
ATOM 692 O O . ASP A 1 87 ? 7.237 -1.907 -32.554 1.00 88.19 87 ASP A O 1
ATOM 696 N N . ALA A 1 88 ? 9.456 -1.576 -32.438 1.00 85.88 88 ALA A N 1
ATOM 697 C CA . ALA A 1 88 ? 9.543 -0.837 -33.698 1.00 85.88 88 ALA A CA 1
ATOM 698 C C . ALA A 1 88 ? 9.066 -1.664 -34.910 1.00 85.88 88 ALA A C 1
ATOM 700 O O . ALA A 1 88 ? 8.609 -1.094 -35.897 1.00 85.88 88 ALA A O 1
ATOM 701 N N . ASP A 1 89 ? 9.130 -2.999 -34.820 1.00 81.75 89 ASP A N 1
ATOM 702 C CA . ASP A 1 89 ? 8.602 -3.922 -35.831 1.00 81.75 89 ASP A CA 1
ATOM 703 C C . ASP A 1 89 ? 7.060 -3.995 -35.857 1.00 81.75 89 ASP A C 1
ATOM 705 O O . ASP A 1 89 ? 6.481 -4.541 -36.798 1.00 81.75 89 ASP A O 1
ATOM 709 N N . GLY A 1 90 ? 6.388 -3.451 -34.836 1.00 82.31 90 GLY A N 1
ATOM 710 C CA . GLY A 1 90 ? 4.934 -3.445 -34.682 1.00 82.31 90 GLY A CA 1
ATOM 711 C C . GLY A 1 90 ? 4.300 -4.812 -34.401 1.00 82.31 90 GLY A C 1
ATOM 712 O O . GLY A 1 90 ? 3.076 -4.882 -34.280 1.00 82.31 90 GLY A O 1
ATOM 713 N N . ARG A 1 91 ? 5.099 -5.881 -34.300 1.00 83.56 91 ARG A N 1
ATOM 714 C CA . ARG A 1 91 ? 4.656 -7.274 -34.144 1.00 83.56 91 ARG A CA 1
ATOM 715 C C . ARG A 1 91 ? 4.811 -7.768 -32.715 1.00 83.56 91 ARG A C 1
ATOM 717 O O . ARG A 1 91 ? 3.907 -8.423 -32.206 1.00 83.56 91 ARG A O 1
ATOM 724 N N . ARG A 1 92 ? 5.942 -7.475 -32.076 1.00 91.31 92 ARG A N 1
ATOM 725 C CA . ARG A 1 92 ? 6.232 -7.930 -30.711 1.00 91.31 92 ARG A CA 1
ATOM 726 C C . ARG A 1 92 ? 5.851 -6.870 -29.686 1.00 91.31 92 ARG A C 1
ATOM 728 O O . ARG A 1 92 ? 5.838 -5.675 -29.982 1.00 91.31 92 ARG A O 1
ATOM 735 N N . VAL A 1 93 ? 5.523 -7.317 -28.477 1.00 95.75 93 VAL A N 1
ATOM 736 C CA . VAL A 1 93 ? 5.185 -6.441 -27.351 1.00 95.75 93 VAL A CA 1
ATOM 737 C C . VAL A 1 93 ? 6.255 -6.601 -26.281 1.00 95.75 93 VAL A C 1
ATOM 739 O O . VAL A 1 93 ? 6.302 -7.615 -25.588 1.00 95.75 93 VAL A O 1
ATOM 742 N N . GLU A 1 94 ? 7.137 -5.613 -26.186 1.00 96.56 94 GLU A N 1
ATOM 743 C CA . GLU A 1 94 ? 8.133 -5.494 -25.127 1.00 96.56 94 GLU A CA 1
ATOM 744 C C . GLU A 1 94 ? 7.437 -5.299 -23.779 1.00 96.56 94 GLU A C 1
ATOM 746 O O . GLU A 1 94 ? 6.451 -4.562 -23.667 1.00 96.56 94 GLU A O 1
ATOM 751 N N . ILE A 1 95 ? 7.992 -5.935 -22.750 1.00 98.00 95 ILE A N 1
ATOM 752 C CA . ILE A 1 95 ? 7.625 -5.711 -21.357 1.00 98.00 95 ILE A CA 1
ATOM 753 C C . ILE A 1 95 ? 8.778 -5.058 -20.597 1.00 98.00 95 ILE A C 1
ATOM 755 O O . ILE A 1 95 ? 9.918 -5.526 -20.623 1.00 98.00 95 ILE A O 1
ATOM 759 N N . THR A 1 96 ? 8.467 -3.975 -19.890 1.00 98.06 96 THR A N 1
ATOM 760 C CA . THR A 1 96 ? 9.409 -3.245 -19.030 1.00 98.06 96 THR A CA 1
ATOM 761 C C . THR A 1 96 ? 8.828 -3.054 -17.632 1.00 98.06 96 THR A C 1
ATOM 763 O O . THR A 1 96 ? 7.611 -3.058 -17.440 1.00 98.06 96 THR A O 1
ATOM 766 N N . CYS A 1 97 ? 9.687 -2.899 -16.625 1.00 97.38 97 CYS A N 1
ATOM 767 C CA . CYS A 1 97 ? 9.242 -2.561 -15.276 1.00 97.38 97 CYS A CA 1
ATOM 768 C C . CYS A 1 97 ? 8.671 -1.136 -15.251 1.00 97.38 97 CYS A C 1
ATOM 770 O O . CYS A 1 97 ? 9.355 -0.189 -15.640 1.00 97.38 97 CYS A O 1
ATOM 772 N N . VAL A 1 98 ? 7.455 -0.961 -14.725 1.00 94.75 98 VAL A N 1
ATOM 773 C CA . VAL A 1 98 ? 6.811 0.363 -14.621 1.00 94.75 98 VAL A CA 1
ATOM 774 C C . VAL A 1 98 ? 7.622 1.331 -13.758 1.00 94.75 98 VAL A C 1
ATOM 776 O O . VAL A 1 98 ? 7.664 2.518 -14.063 1.00 94.75 98 VAL A O 1
ATOM 779 N N . ARG A 1 99 ? 8.288 0.837 -12.705 1.00 92.31 99 ARG A N 1
ATOM 780 C CA . ARG A 1 99 ? 9.012 1.681 -11.744 1.00 92.31 99 ARG A CA 1
ATOM 781 C C . ARG A 1 99 ? 10.313 2.260 -12.306 1.00 92.31 99 ARG A C 1
ATOM 783 O O . ARG A 1 99 ? 10.586 3.432 -12.073 1.00 92.31 99 ARG A O 1
ATOM 790 N N . CYS A 1 100 ? 11.129 1.456 -12.990 1.00 94.56 100 CYS A N 1
ATOM 791 C CA . CYS A 1 100 ? 12.479 1.867 -13.408 1.00 94.56 100 CYS A CA 1
ATOM 792 C C . CYS A 1 100 ? 12.730 1.840 -14.920 1.00 94.56 100 CYS A C 1
ATOM 794 O O . CYS A 1 100 ? 13.836 2.155 -15.347 1.00 94.56 100 CYS A O 1
ATOM 796 N N . GLY A 1 101 ? 11.757 1.409 -15.728 1.00 96.00 101 GLY A N 1
ATOM 797 C CA . GLY A 1 101 ? 11.918 1.253 -17.177 1.00 96.00 101 GLY A CA 1
ATOM 798 C C . GLY A 1 101 ? 12.787 0.064 -17.602 1.00 96.00 101 GLY A C 1
ATOM 799 O O . GLY A 1 1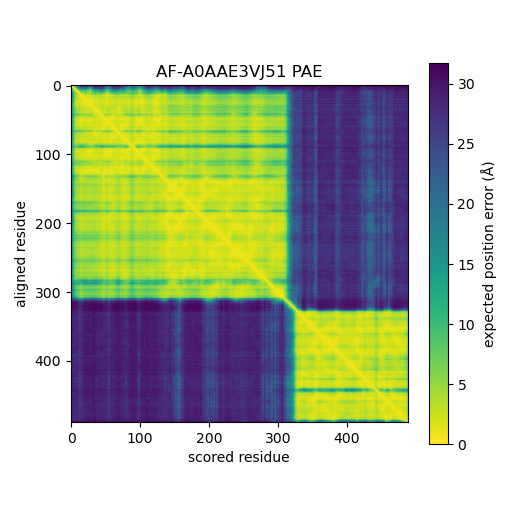01 ? 12.926 -0.177 -18.796 1.00 96.00 101 GLY A O 1
ATOM 800 N N . GLY A 1 102 ? 13.346 -0.701 -16.657 1.00 96.75 102 GLY A N 1
ATOM 801 C CA . GLY A 1 102 ? 14.222 -1.835 -16.951 1.00 96.75 102 GLY A CA 1
ATOM 802 C C . GLY A 1 102 ? 13.543 -2.896 -17.818 1.00 96.75 102 GLY A C 1
ATOM 803 O O . GLY A 1 102 ? 12.401 -3.286 -17.554 1.00 96.75 102 GLY A O 1
ATOM 804 N N . HIS A 1 103 ? 14.256 -3.362 -18.840 1.00 98.00 103 HIS A N 1
ATOM 805 C CA . HIS A 1 103 ? 13.796 -4.372 -19.781 1.00 98.00 103 HIS A CA 1
ATOM 806 C C . HIS A 1 103 ? 13.610 -5.730 -19.098 1.00 98.00 103 HIS A C 1
ATOM 808 O O . HIS A 1 103 ? 14.475 -6.213 -18.359 1.00 98.00 103 HIS A O 1
ATOM 814 N N . LEU A 1 104 ? 12.449 -6.343 -19.337 1.00 98.12 104 LEU A N 1
ATOM 815 C CA . LEU A 1 104 ? 12.088 -7.645 -18.783 1.00 98.12 104 LEU A CA 1
ATOM 816 C C . LEU A 1 104 ? 12.102 -8.724 -19.863 1.00 98.12 104 LEU A C 1
ATOM 818 O O . LEU A 1 104 ? 12.578 -9.820 -19.596 1.00 98.12 104 LEU A O 1
ATOM 822 N N . GLY A 1 105 ? 11.617 -8.427 -21.067 1.00 97.38 105 GLY A N 1
ATOM 823 C CA . GLY A 1 105 ? 11.478 -9.384 -22.164 1.00 97.38 105 GLY A CA 1
ATOM 824 C C . GLY A 1 105 ? 10.295 -9.026 -23.059 1.00 97.38 105 GLY A C 1
ATOM 825 O O . GLY A 1 105 ? 10.067 -7.847 -23.345 1.00 97.38 105 GLY A O 1
ATOM 826 N N . HIS A 1 106 ? 9.492 -10.026 -23.433 1.00 96.75 106 HIS A N 1
ATOM 827 C CA . HIS A 1 106 ? 8.311 -9.847 -24.289 1.00 96.75 106 HIS A CA 1
ATOM 828 C C . HIS A 1 106 ? 7.087 -10.592 -23.765 1.00 96.75 106 HIS A C 1
ATOM 830 O O . HIS A 1 106 ? 7.207 -11.597 -23.067 1.00 96.75 106 HIS A O 1
ATOM 836 N N . VAL A 1 107 ? 5.904 -10.114 -24.140 1.00 97.06 107 VAL A N 1
ATOM 837 C CA . VAL A 1 107 ? 4.635 -10.807 -23.900 1.00 97.06 107 VAL A CA 1
ATOM 838 C C . VAL A 1 107 ? 4.005 -11.254 -25.216 1.00 97.06 107 VAL A C 1
ATOM 840 O O . VAL A 1 107 ? 4.010 -10.522 -26.207 1.00 97.06 107 VAL A O 1
ATOM 843 N N . PHE A 1 108 ? 3.458 -12.465 -25.206 1.00 95.44 108 PHE A N 1
ATOM 844 C CA . PHE A 1 108 ? 2.783 -13.108 -26.328 1.00 95.44 108 PHE A CA 1
ATOM 845 C C . PHE A 1 108 ? 1.350 -13.452 -25.926 1.00 95.44 108 PHE A C 1
ATOM 847 O O . PHE A 1 108 ? 1.084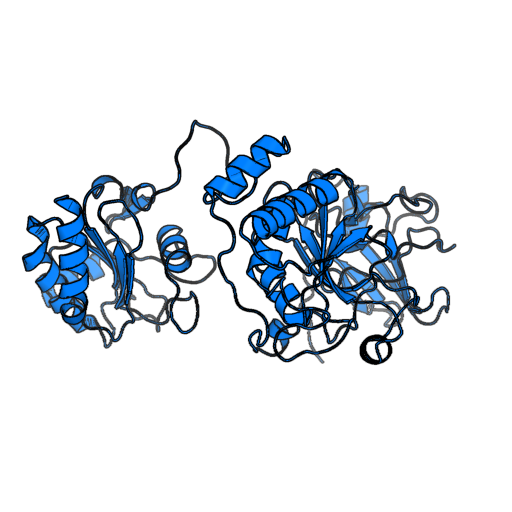 -13.726 -24.758 1.00 95.44 108 PHE A O 1
ATOM 854 N N . THR A 1 109 ? 0.429 -13.417 -26.883 1.00 94.50 109 THR A N 1
ATOM 855 C CA . THR A 1 109 ? -0.994 -13.730 -26.686 1.00 94.50 109 THR A CA 1
ATOM 856 C C . THR A 1 109 ? -1.494 -14.549 -27.869 1.00 94.50 109 THR A C 1
ATOM 858 O O . THR A 1 109 ? -1.028 -14.302 -28.984 1.00 94.50 109 THR A O 1
ATOM 861 N N . GLY A 1 110 ? -2.457 -15.451 -27.679 1.00 92.75 110 GLY A N 1
ATOM 862 C CA . GLY A 1 110 ? -3.006 -16.270 -28.772 1.00 92.75 110 GLY A CA 1
ATOM 863 C C . GLY A 1 110 ? -2.281 -17.599 -28.998 1.00 92.75 110 GLY A C 1
ATOM 864 O O . GLY A 1 110 ? -2.420 -18.200 -30.061 1.00 92.75 110 GLY A O 1
ATOM 865 N N . GLU A 1 111 ? -1.468 -18.038 -28.038 1.00 92.56 111 GLU A N 1
ATOM 866 C CA . GLU A 1 111 ? -0.699 -19.289 -28.104 1.00 92.56 111 GLU A CA 1
ATOM 867 C C . GLU A 1 111 ? -1.421 -20.465 -27.426 1.00 92.56 111 GLU A C 1
ATOM 869 O O . GLU A 1 111 ? -0.973 -21.604 -27.526 1.00 92.56 111 GLU A O 1
ATOM 874 N N . ALA A 1 112 ? -2.525 -20.189 -26.726 1.00 92.69 112 ALA A N 1
ATOM 875 C CA . ALA A 1 112 ? -3.388 -21.130 -26.020 1.00 92.69 112 ALA A CA 1
ATOM 876 C C . ALA A 1 112 ? -2.656 -22.046 -25.017 1.00 92.69 112 ALA A C 1
ATOM 878 O O . ALA A 1 112 ? -3.094 -23.165 -24.752 1.00 92.69 112 ALA A O 1
ATOM 879 N N . MET A 1 113 ? -1.544 -21.575 -24.435 1.00 91.62 113 MET A N 1
ATOM 880 C CA . MET A 1 113 ? -0.761 -22.348 -23.458 1.00 91.62 113 MET A CA 1
ATOM 881 C C . MET A 1 113 ? -1.419 -22.408 -22.073 1.00 91.62 113 MET A C 1
ATOM 883 O O . MET A 1 113 ? -1.232 -23.378 -21.342 1.00 91.62 113 MET A O 1
ATOM 887 N N . THR A 1 114 ? -2.189 -21.379 -21.708 1.00 92.06 114 THR A N 1
ATOM 888 C CA . THR A 1 114 ? -2.976 -21.323 -20.467 1.00 92.06 114 THR A CA 1
ATOM 889 C C . THR A 1 114 ? -4.353 -20.718 -20.739 1.00 92.06 114 THR A C 1
ATOM 891 O O . THR A 1 114 ? -4.607 -20.179 -21.816 1.00 92.06 114 THR A O 1
ATOM 894 N N . ALA A 1 115 ? -5.250 -20.766 -19.750 1.00 89.94 115 ALA A N 1
ATOM 895 C CA . ALA A 1 115 ? -6.590 -20.186 -19.866 1.00 89.94 115 ALA A CA 1
ATOM 896 C C . ALA A 1 115 ? -6.589 -18.656 -20.059 1.00 89.94 115 ALA A C 1
ATOM 898 O O . ALA A 1 115 ? -7.543 -18.119 -20.616 1.00 89.94 115 ALA A O 1
ATOM 899 N N . LYS A 1 116 ? -5.531 -17.960 -19.612 1.00 90.00 116 LYS A N 1
ATOM 900 C CA . LYS A 1 116 ? -5.345 -16.512 -19.816 1.00 90.00 116 LYS A CA 1
ATOM 901 C C . LYS A 1 116 ? -4.780 -16.178 -21.199 1.00 90.00 116 LYS A C 1
ATOM 903 O O . LYS A 1 116 ? -4.708 -15.004 -21.558 1.00 90.00 116 LYS A O 1
ATOM 908 N N . ASP A 1 117 ? -4.363 -17.200 -21.951 1.00 92.62 117 ASP A N 1
ATOM 909 C CA . ASP A 1 117 ? -3.830 -17.099 -23.310 1.00 92.62 117 ASP A CA 1
ATOM 910 C C . ASP A 1 117 ? -2.790 -15.977 -23.473 1.00 92.62 117 ASP A C 1
ATOM 912 O O . ASP A 1 117 ? -2.761 -15.227 -24.450 1.00 92.62 117 ASP A O 1
ATOM 916 N N . THR A 1 118 ? -1.960 -15.833 -22.443 1.00 94.56 118 THR A N 1
ATOM 917 C CA . THR A 1 118 ? -0.912 -14.829 -22.339 1.00 94.56 118 THR A CA 1
ATOM 918 C C . THR A 1 118 ? 0.341 -15.521 -21.827 1.00 94.56 118 THR A C 1
ATOM 920 O O . THR A 1 118 ? 0.275 -16.371 -20.942 1.00 94.56 118 THR A O 1
ATOM 923 N N . ARG A 1 119 ? 1.496 -15.172 -22.389 1.00 96.75 119 ARG A N 1
ATOM 924 C CA . ARG A 1 119 ? 2.800 -15.663 -21.951 1.00 96.75 119 ARG A CA 1
ATOM 925 C C . ARG A 1 119 ? 3.795 -14.520 -21.881 1.00 96.75 119 ARG A C 1
ATOM 927 O O . ARG A 1 119 ? 4.248 -14.006 -22.901 1.00 96.75 119 ARG A O 1
ATOM 934 N N . HIS A 1 120 ? 4.180 -14.162 -20.667 1.00 97.75 120 HIS A N 1
ATOM 935 C CA . HIS A 1 120 ? 5.295 -13.277 -20.371 1.00 97.75 120 HIS A CA 1
ATOM 936 C C . HIS A 1 120 ? 6.574 -14.097 -20.426 1.00 97.75 120 HIS A C 1
ATOM 938 O O . HIS A 1 120 ? 6.801 -14.946 -19.573 1.00 97.75 120 HIS A O 1
ATOM 944 N N . CYS A 1 121 ? 7.399 -13.860 -21.437 1.00 97.00 121 CYS A N 1
ATOM 945 C CA . CYS A 1 121 ? 8.699 -14.485 -21.624 1.00 97.00 121 CYS A CA 1
ATOM 946 C C . CYS A 1 121 ? 9.770 -13.542 -21.070 1.00 97.00 121 CYS A C 1
ATOM 948 O O . CYS A 1 121 ? 10.068 -12.519 -21.691 1.00 97.00 121 CYS A O 1
ATOM 950 N N . VAL A 1 122 ? 10.307 -13.853 -19.890 1.00 98.12 122 VAL A N 1
ATOM 951 C CA . VAL A 1 122 ? 11.083 -12.891 -19.092 1.00 98.12 122 VAL A CA 1
ATOM 952 C C . VAL A 1 122 ? 12.541 -13.323 -18.967 1.00 98.12 122 VAL A C 1
ATOM 954 O O . VAL A 1 122 ? 12.830 -14.479 -18.705 1.00 98.12 122 VAL A O 1
ATOM 957 N N . ASN A 1 123 ? 13.492 -12.406 -19.094 1.00 98.25 123 ASN A N 1
ATOM 958 C CA . ASN A 1 123 ? 14.900 -12.683 -18.820 1.00 98.25 123 ASN A CA 1
ATOM 959 C C . ASN A 1 123 ? 15.097 -13.026 -17.334 1.00 98.25 123 ASN A C 1
ATOM 961 O O . ASN A 1 123 ? 14.652 -12.277 -16.461 1.00 98.25 123 ASN A O 1
ATOM 965 N N . SER A 1 124 ? 15.812 -14.113 -17.018 1.00 97.94 124 SER A N 1
ATOM 966 C CA . SER A 1 124 ? 16.050 -14.488 -15.615 1.00 97.94 124 SER A CA 1
ATOM 967 C C . SER A 1 124 ? 16.886 -13.436 -14.893 1.00 97.94 124 SER A C 1
ATOM 969 O O . SER A 1 124 ? 16.620 -13.143 -13.732 1.00 97.94 124 SER A O 1
ATOM 971 N N . VAL A 1 125 ? 17.855 -12.835 -15.591 1.00 97.81 125 VAL A N 1
ATOM 972 C CA . VAL A 1 125 ? 18.699 -11.752 -15.057 1.00 97.81 125 VAL A CA 1
ATOM 973 C C . VAL A 1 125 ? 17.933 -10.467 -14.747 1.00 97.81 125 VAL A C 1
ATOM 975 O O . VAL A 1 125 ? 18.399 -9.669 -13.943 1.00 97.81 125 VAL A O 1
ATOM 978 N N . SER A 1 126 ? 16.738 -10.269 -15.311 1.00 98.19 126 SER A N 1
ATOM 979 C CA . SER A 1 126 ? 15.877 -9.130 -14.962 1.00 98.19 126 SER A CA 1
ATOM 980 C C . SER A 1 126 ? 15.086 -9.357 -13.668 1.00 98.19 126 SER A C 1
ATOM 982 O O . SER A 1 126 ? 14.417 -8.435 -13.189 1.00 98.19 126 SER A O 1
ATOM 984 N N . LEU A 1 127 ? 15.161 -10.562 -13.090 1.00 98.12 127 LEU A N 1
ATOM 985 C CA . LEU A 1 127 ? 14.379 -10.991 -11.936 1.00 98.12 127 LEU A CA 1
ATOM 986 C C . LEU A 1 127 ? 15.254 -11.341 -10.727 1.00 98.12 127 LEU A C 1
ATOM 988 O O . LEU A 1 127 ? 16.381 -11.819 -10.842 1.00 98.12 127 LEU A O 1
ATOM 992 N N . VAL A 1 128 ? 14.678 -11.182 -9.541 1.00 97.19 128 VAL A N 1
ATOM 993 C CA . VAL A 1 128 ? 15.156 -11.780 -8.292 1.00 97.19 128 VAL A CA 1
ATOM 994 C C . VAL A 1 128 ? 13.986 -12.495 -7.635 1.00 97.19 128 VAL A C 1
ATOM 996 O O . VAL A 1 128 ? 12.911 -11.918 -7.502 1.00 97.19 128 VAL A O 1
ATOM 999 N N . HIS A 1 129 ? 14.170 -13.762 -7.266 1.00 96.56 129 HIS A N 1
ATOM 1000 C CA . HIS A 1 129 ? 13.160 -14.510 -6.521 1.00 96.56 129 HIS A CA 1
ATOM 1001 C C . HIS A 1 129 ? 13.204 -14.136 -5.034 1.00 96.56 129 HIS A C 1
ATOM 1003 O O . HIS A 1 129 ? 14.267 -14.140 -4.417 1.00 96.56 129 HIS A O 1
ATOM 1009 N N . GLU A 1 130 ? 12.037 -13.809 -4.489 1.00 94.56 130 GLU A N 1
ATOM 1010 C CA . GLU A 1 130 ? 11.781 -13.469 -3.095 1.00 94.56 130 GLU A CA 1
ATOM 1011 C C . GLU A 1 130 ? 10.830 -14.518 -2.507 1.00 94.56 130 GLU A C 1
ATOM 1013 O O . GLU A 1 130 ? 9.636 -14.549 -2.822 1.00 94.56 130 GLU A O 1
ATOM 1018 N N . GLY A 1 131 ? 11.370 -15.413 -1.678 1.00 90.06 131 GLY A N 1
ATOM 1019 C CA . GLY A 1 131 ? 10.602 -16.467 -1.008 1.00 90.06 131 GLY A CA 1
ATOM 1020 C C . GLY A 1 131 ? 9.724 -15.957 0.144 1.00 90.06 131 GLY A C 1
ATOM 1021 O O . GLY A 1 131 ? 9.677 -14.765 0.439 1.00 90.06 131 GLY A O 1
ATOM 1022 N N . ALA A 1 132 ? 9.051 -16.880 0.840 1.00 81.81 132 ALA A N 1
ATOM 1023 C CA . ALA A 1 132 ? 8.132 -16.558 1.942 1.00 81.81 132 ALA A CA 1
ATOM 1024 C C . ALA A 1 132 ? 8.787 -15.775 3.101 1.00 81.81 132 ALA A C 1
ATOM 1026 O O . ALA A 1 132 ? 8.169 -14.864 3.657 1.00 81.81 132 ALA A O 1
ATOM 1027 N N . ASP A 1 133 ? 10.054 -16.079 3.400 1.00 83.00 133 ASP A N 1
ATOM 1028 C CA . ASP A 1 133 ? 10.856 -15.430 4.449 1.00 83.00 133 ASP A CA 1
ATOM 1029 C C . ASP A 1 133 ? 11.661 -14.227 3.934 1.00 83.00 133 ASP A C 1
ATOM 1031 O O . ASP A 1 133 ? 12.604 -13.767 4.583 1.00 83.00 133 ASP A O 1
ATOM 1035 N N . SER A 1 134 ? 11.328 -13.721 2.743 1.00 87.94 134 SER A N 1
ATOM 1036 C CA . SER A 1 134 ? 11.998 -12.555 2.180 1.00 87.94 134 SER A CA 1
ATOM 1037 C C . SER A 1 134 ? 11.960 -11.388 3.163 1.00 87.94 134 SER A C 1
ATOM 1039 O O . SER A 1 134 ? 10.928 -11.058 3.747 1.00 87.94 134 SER A O 1
ATOM 1041 N N . VAL A 1 135 ? 13.101 -10.716 3.298 1.00 85.00 135 VAL A N 1
ATOM 1042 C CA . VAL A 1 135 ? 13.243 -9.473 4.067 1.00 85.00 135 VAL A CA 1
ATOM 1043 C C . VAL A 1 135 ? 12.919 -8.229 3.232 1.00 85.00 135 VAL A C 1
ATOM 1045 O O . VAL A 1 135 ? 13.113 -7.115 3.710 1.00 85.00 135 VAL A O 1
ATOM 1048 N N . ARG A 1 136 ? 12.443 -8.401 1.992 1.00 89.62 136 ARG A N 1
ATOM 1049 C CA . ARG A 1 136 ? 12.182 -7.309 1.039 1.00 89.62 136 ARG A CA 1
ATOM 1050 C C . ARG A 1 136 ? 10.758 -7.293 0.514 1.00 89.62 136 ARG A C 1
ATOM 1052 O O . ARG A 1 136 ? 10.214 -6.212 0.322 1.00 89.62 136 ARG A O 1
ATOM 1059 N N . ILE A 1 137 ? 10.160 -8.459 0.274 1.00 93.62 137 ILE A N 1
ATOM 1060 C CA . ILE A 1 137 ? 8.789 -8.568 -0.226 1.00 93.62 137 ILE A CA 1
ATOM 1061 C C . ILE A 1 137 ? 8.109 -9.769 0.418 1.00 93.62 137 ILE A C 1
ATOM 1063 O O . ILE A 1 137 ? 8.451 -10.910 0.133 1.00 93.62 137 ILE A O 1
ATOM 1067 N N . ARG A 1 138 ? 7.091 -9.519 1.237 1.00 93.31 138 ARG A N 1
ATOM 1068 C CA . ARG A 1 138 ? 6.170 -10.553 1.724 1.00 93.31 138 ARG A CA 1
ATOM 1069 C C . ARG A 1 138 ? 4.762 -10.289 1.207 1.00 93.31 138 ARG A C 1
ATOM 1071 O O . ARG A 1 138 ? 4.461 -9.215 0.682 1.00 93.31 138 ARG A O 1
ATOM 1078 N N . ARG A 1 139 ? 3.903 -11.298 1.336 1.00 95.00 139 ARG A N 1
ATOM 1079 C CA . ARG A 1 139 ? 2.532 -11.290 0.826 1.00 95.00 139 ARG A CA 1
ATOM 1080 C C . ARG A 1 139 ? 1.525 -11.520 1.946 1.00 95.00 139 ARG A C 1
ATOM 1082 O O . ARG A 1 139 ? 1.737 -12.395 2.775 1.00 95.00 139 ARG A O 1
ATOM 1089 N N . ALA A 1 140 ? 0.419 -10.783 1.934 1.00 97.25 140 ALA A N 1
ATOM 1090 C CA . ALA A 1 140 ? -0.744 -10.992 2.796 1.00 97.25 140 ALA A CA 1
ATOM 1091 C C . ALA A 1 140 ? -2.022 -11.005 1.947 1.00 97.25 140 ALA A C 1
ATOM 1093 O O . ALA A 1 140 ? -2.077 -10.303 0.939 1.00 97.25 140 ALA A O 1
ATOM 1094 N N . VAL A 1 141 ? -3.037 -11.788 2.320 1.00 98.56 141 VAL A N 1
ATOM 1095 C CA . VAL A 1 141 ? -4.289 -11.874 1.552 1.00 98.56 141 VAL A CA 1
ATOM 1096 C C . VAL A 1 141 ? -5.495 -11.779 2.483 1.00 98.56 141 VAL A C 1
ATOM 1098 O O . VAL A 1 141 ? -5.626 -12.549 3.436 1.00 98.56 141 VAL A O 1
ATOM 1101 N N . PHE A 1 142 ? -6.383 -10.829 2.193 1.00 98.75 142 PHE A N 1
ATOM 1102 C CA . PHE A 1 142 ? -7.543 -10.509 3.026 1.00 98.75 142 PHE A CA 1
ATOM 1103 C C . PHE A 1 142 ? -8.811 -10.373 2.180 1.00 98.75 142 PHE A C 1
ATOM 1105 O O . PHE A 1 142 ? -8.759 -9.805 1.095 1.00 98.75 142 PHE A O 1
ATOM 1112 N N . ALA A 1 143 ? -9.953 -10.828 2.686 1.00 98.56 143 ALA A N 1
ATOM 1113 C CA . ALA A 1 143 ? -11.281 -10.601 2.113 1.00 98.56 143 ALA A CA 1
ATOM 1114 C C . ALA A 1 143 ? -12.177 -9.974 3.176 1.00 98.56 143 ALA A C 1
ATOM 1116 O O . ALA A 1 143 ? -12.190 -10.446 4.305 1.00 98.56 143 ALA A O 1
ATOM 1117 N N . GLY A 1 144 ? -12.904 -8.903 2.864 1.00 97.19 144 GLY A N 1
ATOM 1118 C CA . GLY A 1 144 ? -13.661 -8.171 3.890 1.00 97.19 144 GLY A CA 1
ATOM 1119 C C . GLY A 1 144 ? -14.874 -7.409 3.389 1.00 97.19 144 GLY A C 1
ATOM 1120 O O . GLY A 1 144 ? -15.322 -6.506 4.093 1.00 97.19 144 GLY A O 1
ATOM 1121 N N . GLY A 1 145 ? -15.368 -7.722 2.193 1.00 96.12 145 GLY A N 1
ATOM 1122 C CA . GLY A 1 145 ? -16.396 -6.958 1.490 1.00 96.12 145 GLY A CA 1
ATOM 1123 C C . GLY A 1 145 ? -16.001 -6.695 0.043 1.00 96.12 145 GLY A C 1
ATOM 1124 O O . GLY A 1 145 ? -15.182 -7.431 -0.505 1.00 96.12 145 GLY A O 1
ATOM 1125 N N . CYS A 1 146 ? -16.559 -5.640 -0.557 1.00 96.19 146 CYS A N 1
ATOM 1126 C CA . CYS A 1 146 ? -16.157 -5.202 -1.891 1.00 96.19 146 CYS A CA 1
ATOM 1127 C C . CYS A 1 146 ? -14.650 -4.908 -1.926 1.00 96.19 146 CYS A C 1
ATOM 1129 O O . CYS A 1 146 ? -14.156 -3.982 -1.271 1.00 96.19 146 CYS A O 1
ATOM 1131 N N . PHE A 1 147 ? -13.909 -5.663 -2.735 1.00 97.56 147 PHE A N 1
ATOM 1132 C CA . PHE A 1 147 ? -12.448 -5.564 -2.771 1.00 97.56 147 PHE A CA 1
ATOM 1133 C C . PHE A 1 147 ? -11.906 -4.180 -3.160 1.00 97.56 147 PHE A C 1
ATOM 1135 O O . PHE A 1 147 ? -10.786 -3.862 -2.786 1.00 97.56 147 PHE A O 1
ATOM 1142 N N . TRP A 1 148 ? -12.691 -3.300 -3.797 1.00 94.56 148 TRP A N 1
ATOM 1143 C CA . TRP A 1 148 ? -12.247 -1.964 -4.202 1.00 94.56 148 TRP A CA 1
ATOM 1144 C C . TRP A 1 148 ? -11.888 -1.109 -2.990 1.00 94.56 148 TRP A C 1
ATOM 1146 O O . TRP A 1 148 ? -10.900 -0.369 -3.002 1.00 94.56 148 TRP A O 1
ATOM 1156 N N . GLY A 1 149 ? -12.697 -1.202 -1.928 1.00 91.88 149 GLY A N 1
ATOM 1157 C CA . GLY A 1 149 ? -12.463 -0.447 -0.701 1.00 91.88 149 GLY A CA 1
ATOM 1158 C C . GLY A 1 149 ? -11.291 -1.019 0.076 1.00 91.88 149 GLY A C 1
ATOM 1159 O O . GLY A 1 149 ? -10.413 -0.268 0.501 1.00 91.88 149 GLY A O 1
ATOM 1160 N N . VAL A 1 150 ? -11.242 -2.347 0.187 1.00 96.50 150 VAL A N 1
ATOM 1161 C CA . VAL A 1 150 ? -10.141 -3.072 0.831 1.00 96.50 150 VAL A CA 1
ATOM 1162 C C . VAL A 1 150 ? -8.807 -2.775 0.133 1.00 96.50 150 VAL A C 1
ATOM 1164 O O . VAL A 1 150 ? -7.838 -2.427 0.803 1.00 96.50 150 VAL A O 1
ATOM 1167 N N . GLU A 1 151 ? -8.770 -2.830 -1.200 1.00 96.94 151 GLU A N 1
ATOM 1168 C CA . GLU A 1 151 ? -7.590 -2.573 -2.033 1.00 96.94 151 GLU A CA 1
ATOM 1169 C C . GLU A 1 151 ? -7.092 -1.155 -1.817 1.00 96.94 151 GLU A C 1
ATOM 1171 O O . GLU A 1 151 ? -5.941 -0.962 -1.443 1.00 96.94 151 GLU A O 1
ATOM 1176 N N . THR A 1 152 ? -7.967 -0.161 -1.971 1.00 89.88 152 THR A N 1
ATOM 1177 C CA . THR A 1 152 ? -7.585 1.251 -1.847 1.00 89.88 152 THR A CA 1
ATOM 1178 C C . THR A 1 152 ? -7.046 1.575 -0.452 1.00 89.88 152 THR A C 1
ATOM 1180 O O . THR A 1 152 ? -6.046 2.284 -0.309 1.00 89.88 152 THR A O 1
ATOM 1183 N N . LEU A 1 153 ? -7.686 1.052 0.596 1.00 88.75 153 LEU A N 1
ATOM 1184 C CA . LEU A 1 153 ? -7.281 1.313 1.976 1.00 88.75 153 LEU A CA 1
ATOM 1185 C C . LEU A 1 153 ? -5.968 0.599 2.324 1.00 88.75 153 LEU A C 1
ATOM 1187 O O . LEU A 1 153 ? -5.099 1.218 2.946 1.00 88.75 153 LEU A O 1
ATOM 1191 N N . LEU A 1 154 ? -5.778 -0.650 1.885 1.00 94.31 154 LEU A N 1
ATOM 1192 C CA . LEU A 1 154 ? -4.527 -1.388 2.090 1.00 94.31 154 LEU A CA 1
ATOM 1193 C C . LEU A 1 154 ? -3.379 -0.832 1.241 1.00 94.31 154 LEU A C 1
ATOM 1195 O O . LEU A 1 154 ? -2.288 -0.654 1.770 1.00 94.31 154 LEU A O 1
ATOM 1199 N N . ALA A 1 155 ? -3.616 -0.467 -0.021 1.00 90.94 155 ALA A N 1
ATOM 1200 C CA . ALA A 1 155 ? -2.629 0.180 -0.890 1.00 90.94 155 ALA A CA 1
ATOM 1201 C C . ALA A 1 155 ? -2.078 1.477 -0.279 1.00 90.94 155 ALA A C 1
ATOM 1203 O O . ALA A 1 155 ? -0.912 1.814 -0.468 1.00 90.94 155 ALA A O 1
ATOM 1204 N N . SER A 1 156 ? -2.907 2.197 0.486 1.00 85.88 156 SER A N 1
ATOM 1205 C CA . SER A 1 156 ? -2.496 3.429 1.168 1.00 85.88 156 SER A CA 1
ATOM 1206 C C . SER A 1 156 ? -1.616 3.206 2.405 1.00 85.88 156 SER A C 1
ATOM 1208 O O . SER A 1 156 ? -1.096 4.178 2.963 1.00 85.88 156 SER A O 1
ATOM 1210 N N . GLN A 1 157 ? -1.451 1.957 2.859 1.00 87.50 157 GLN A N 1
ATOM 1211 C CA . GLN A 1 157 ? -0.674 1.670 4.057 1.00 87.50 157 GLN A CA 1
ATOM 1212 C C . GLN A 1 157 ? 0.834 1.807 3.804 1.00 87.50 157 GLN A C 1
ATOM 1214 O O . GLN A 1 157 ? 1.362 1.290 2.817 1.00 87.50 157 GLN A O 1
ATOM 1219 N N . PRO A 1 158 ? 1.574 2.469 4.712 1.00 81.69 158 PRO A N 1
ATOM 1220 C CA . PRO A 1 158 ? 3.026 2.542 4.639 1.00 81.69 158 PRO A CA 1
ATOM 1221 C C . PRO A 1 158 ? 3.662 1.155 4.516 1.00 81.69 158 PRO A C 1
ATOM 1223 O O . PRO A 1 158 ? 3.290 0.228 5.228 1.00 81.69 158 PRO A O 1
ATOM 1226 N N . GLY A 1 159 ? 4.644 1.025 3.623 1.00 85.88 159 GLY A N 1
ATOM 1227 C CA . GLY A 1 159 ? 5.338 -0.242 3.381 1.00 85.88 159 GLY A CA 1
ATOM 1228 C C . GLY A 1 159 ? 4.627 -1.181 2.406 1.00 85.88 159 GLY A C 1
ATOM 1229 O O . GLY A 1 159 ? 5.256 -2.132 1.955 1.00 85.88 159 GLY A O 1
ATOM 1230 N N . VAL A 1 160 ? 3.380 -0.907 2.011 1.00 94.06 160 VAL A N 1
ATOM 1231 C CA . VAL A 1 160 ? 2.738 -1.636 0.910 1.00 94.06 160 VAL A CA 1
ATOM 1232 C C . VAL A 1 160 ? 3.371 -1.225 -0.419 1.00 94.06 160 VAL A C 1
ATOM 1234 O O . VAL A 1 160 ? 3.562 -0.044 -0.706 1.00 94.06 160 VAL A O 1
ATOM 1237 N N . LEU A 1 161 ? 3.757 -2.229 -1.203 1.00 92.38 161 LEU A N 1
ATOM 1238 C CA . LEU A 1 161 ? 4.396 -2.094 -2.511 1.00 92.38 161 LEU A CA 1
ATOM 1239 C C . LEU A 1 161 ? 3.372 -2.190 -3.645 1.00 92.38 161 LEU A C 1
ATOM 1241 O O . LEU A 1 161 ? 3.511 -1.483 -4.640 1.00 92.38 161 LEU A O 1
ATOM 1245 N N . ALA A 1 162 ? 2.372 -3.061 -3.486 1.00 95.06 162 ALA A N 1
ATOM 1246 C CA . ALA A 1 162 ? 1.232 -3.222 -4.384 1.00 95.06 162 ALA A CA 1
ATOM 1247 C C . ALA A 1 162 ? 0.061 -3.877 -3.630 1.00 95.06 162 ALA A C 1
ATOM 1249 O O . ALA A 1 162 ? 0.282 -4.687 -2.726 1.00 95.06 162 ALA A O 1
ATOM 1250 N N . ALA A 1 163 ? -1.171 -3.555 -4.018 1.00 97.12 163 ALA A N 1
ATOM 1251 C CA . ALA A 1 163 ? -2.379 -4.256 -3.597 1.00 97.12 163 ALA A CA 1
ATOM 1252 C C . ALA A 1 163 ? -3.179 -4.623 -4.849 1.00 97.12 163 ALA A C 1
ATOM 1254 O O . ALA A 1 163 ? -3.273 -3.810 -5.762 1.00 97.12 163 ALA A O 1
ATOM 1255 N N . VAL A 1 164 ? -3.693 -5.848 -4.898 1.00 98.31 164 VAL A N 1
ATOM 1256 C CA . VAL A 1 164 ? -4.312 -6.421 -6.095 1.00 98.31 164 VAL A CA 1
ATOM 1257 C C . VAL A 1 164 ? -5.661 -7.009 -5.730 1.00 98.31 164 VAL A C 1
ATOM 1259 O O . VAL A 1 164 ? -5.731 -7.897 -4.879 1.00 98.31 164 VAL A O 1
ATOM 1262 N N . SER A 1 165 ? -6.717 -6.541 -6.388 1.00 98.56 165 SER A N 1
ATOM 1263 C CA . SER A 1 165 ? -8.055 -7.124 -6.292 1.00 98.56 165 SER A CA 1
ATOM 1264 C C . SER A 1 165 ? -8.117 -8.473 -7.011 1.00 98.56 165 SER A C 1
ATOM 1266 O O . SER A 1 165 ? -7.584 -8.638 -8.111 1.00 98.56 165 SER A O 1
ATOM 1268 N N . GLY A 1 166 ? -8.786 -9.457 -6.419 1.00 98.25 166 GLY A N 1
ATOM 1269 C CA . GLY A 1 166 ? -8.874 -10.799 -6.984 1.00 98.25 166 GLY A CA 1
ATOM 1270 C C . GLY A 1 166 ? -9.802 -11.736 -6.229 1.00 98.25 166 GLY A C 1
ATOM 1271 O O . GLY A 1 166 ? -10.630 -11.315 -5.422 1.00 98.25 166 GLY A O 1
ATOM 1272 N N . TYR A 1 167 ? -9.655 -13.025 -6.518 1.00 98.06 167 TYR A N 1
ATOM 1273 C CA . TYR A 1 167 ? -10.521 -14.092 -6.037 1.00 98.06 167 TYR A CA 1
ATOM 1274 C C . TYR A 1 167 ? -9.694 -15.235 -5.450 1.00 98.06 167 TYR A C 1
ATOM 1276 O O . TYR A 1 167 ? -8.752 -15.729 -6.070 1.00 98.06 167 TYR A O 1
ATOM 1284 N N . THR A 1 168 ? -10.062 -15.713 -4.262 1.00 98.19 168 THR A N 1
ATOM 1285 C CA . THR A 1 168 ? -9.444 -16.904 -3.648 1.00 98.19 168 THR A CA 1
ATOM 1286 C C . THR A 1 168 ? -10.404 -17.583 -2.663 1.00 98.19 168 THR A C 1
ATOM 1288 O O . THR A 1 168 ? -11.536 -17.134 -2.507 1.00 98.19 168 THR A O 1
ATOM 1291 N N . GLY A 1 169 ? -10.007 -18.715 -2.080 1.00 96.88 169 GLY A N 1
ATOM 1292 C CA . GLY A 1 169 ? -10.828 -19.495 -1.139 1.00 96.88 169 GLY A CA 1
ATOM 1293 C C . GLY A 1 169 ? -11.949 -20.333 -1.769 1.00 96.88 169 GLY A C 1
ATOM 1294 O O . GLY A 1 169 ? -12.698 -20.980 -1.047 1.00 96.88 169 GLY A O 1
ATOM 1295 N N . GLY A 1 170 ? -12.075 -20.323 -3.098 1.00 95.94 170 GLY A N 1
ATOM 1296 C CA . GLY A 1 170 ? -13.021 -21.138 -3.864 1.00 95.94 170 GLY A CA 1
ATOM 1297 C C . GLY A 1 170 ? -12.337 -22.230 -4.683 1.00 95.94 170 GLY A C 1
ATOM 1298 O O . GLY A 1 170 ? -11.109 -22.325 -4.716 1.00 95.94 170 GLY A O 1
ATOM 1299 N N . ALA A 1 171 ? -13.144 -23.055 -5.351 1.00 93.06 171 ALA A N 1
ATOM 1300 C CA . ALA A 1 171 ? -12.667 -24.217 -6.107 1.00 93.06 171 ALA A CA 1
ATOM 1301 C C . ALA A 1 171 ? -12.597 -23.986 -7.627 1.00 93.06 171 ALA A C 1
ATOM 1303 O O . ALA A 1 171 ? -11.959 -24.764 -8.337 1.00 93.06 171 ALA A O 1
ATOM 1304 N N . LEU A 1 172 ? -13.267 -22.950 -8.145 1.00 93.88 172 LEU A N 1
ATOM 1305 C CA . LEU A 1 172 ? -13.316 -22.691 -9.583 1.00 93.88 172 LEU A CA 1
ATOM 1306 C C . LEU A 1 172 ? -11.964 -22.153 -10.075 1.00 93.88 172 LEU A C 1
ATOM 1308 O O . LEU A 1 172 ? -11.503 -21.104 -9.640 1.00 93.88 172 LEU A O 1
ATOM 1312 N N . ALA A 1 173 ? -11.332 -22.843 -11.021 1.00 92.88 173 ALA A N 1
ATOM 1313 C CA . ALA A 1 173 ? -10.122 -22.331 -11.656 1.00 92.88 173 ALA A CA 1
ATOM 1314 C C . ALA A 1 173 ? -10.447 -21.162 -12.601 1.00 92.88 173 ALA A C 1
ATOM 1316 O O . ALA A 1 173 ? -11.428 -21.224 -13.340 1.00 92.88 173 ALA A O 1
ATOM 1317 N N . ASN A 1 174 ? -9.592 -20.133 -12.601 1.00 91.69 174 ASN A N 1
ATOM 1318 C CA . ASN A 1 174 ? -9.712 -18.933 -13.436 1.00 91.69 174 ASN A CA 1
ATOM 1319 C C . ASN A 1 174 ? -11.127 -18.300 -13.423 1.00 91.69 174 ASN A C 1
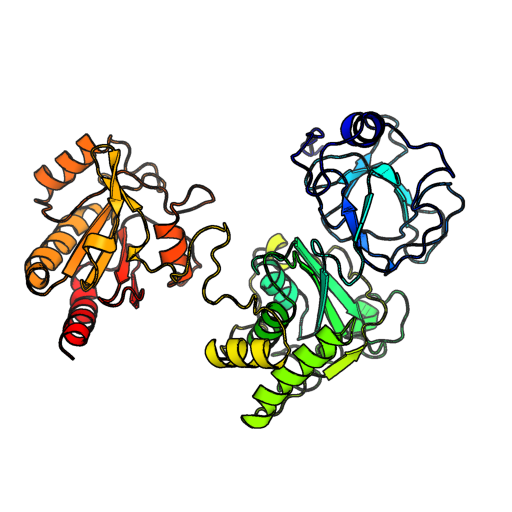ATOM 1321 O O . ASN A 1 174 ? -11.757 -18.183 -14.479 1.00 91.69 174 ASN A O 1
ATOM 1325 N N . PRO A 1 175 ? -11.668 -17.948 -12.240 1.00 95.44 175 PRO A N 1
ATOM 1326 C CA . PRO A 1 175 ? -13.022 -17.425 -12.126 1.00 95.44 175 PRO A CA 1
ATOM 1327 C C . PRO A 1 175 ? -13.111 -15.994 -12.681 1.00 95.44 175 PRO A C 1
ATOM 1329 O O . PRO A 1 175 ? -12.252 -15.160 -12.412 1.00 95.44 175 PRO A O 1
ATOM 1332 N N . SER A 1 176 ? -14.186 -15.695 -13.412 1.00 95.38 176 SER A N 1
ATOM 1333 C CA . SER A 1 176 ? -14.557 -14.318 -13.780 1.00 95.38 176 SER A CA 1
ATOM 1334 C C . SER A 1 176 ? -15.406 -13.655 -12.699 1.00 95.38 176 SER A C 1
ATOM 1336 O O . SER A 1 176 ? -16.120 -14.345 -11.961 1.00 95.38 176 SER A O 1
ATOM 1338 N N . TYR A 1 177 ? -15.443 -12.319 -12.681 1.00 95.19 177 TYR A N 1
ATOM 1339 C CA . TYR A 1 177 ? -16.315 -11.562 -11.778 1.00 95.19 177 TYR A CA 1
ATOM 1340 C C . TYR A 1 177 ? -17.770 -12.041 -11.840 1.00 95.19 177 TYR A C 1
ATOM 1342 O O . TYR A 1 177 ? -18.393 -12.323 -10.819 1.00 95.19 177 TYR A O 1
ATOM 1350 N N . ARG A 1 178 ? -18.301 -12.241 -13.055 1.00 94.56 178 ARG A N 1
ATOM 1351 C CA . ARG A 1 178 ? -19.677 -12.719 -13.269 1.00 94.56 178 ARG A CA 1
ATOM 1352 C C . ARG A 1 178 ? -19.930 -14.078 -12.614 1.00 94.56 178 ARG A C 1
ATOM 1354 O O . ARG A 1 178 ? -21.012 -14.291 -12.076 1.00 94.56 178 ARG A O 1
ATOM 1361 N N . GLN A 1 179 ? -18.967 -14.996 -12.689 1.00 95.44 179 GLN A N 1
ATOM 1362 C CA . GLN A 1 179 ? -19.089 -16.308 -12.052 1.00 95.44 179 GLN A CA 1
ATOM 1363 C C . GLN A 1 179 ? -19.038 -16.175 -10.531 1.00 95.44 179 GLN A C 1
ATOM 1365 O O . GLN A 1 179 ? -19.861 -16.776 -9.851 1.00 95.44 179 GLN A O 1
ATOM 1370 N N . VAL A 1 180 ? -18.135 -15.351 -9.991 1.00 95.50 180 VAL A N 1
ATOM 1371 C CA . VAL A 1 180 ? -18.042 -15.108 -8.542 1.00 95.50 180 VAL A CA 1
ATOM 1372 C C . VAL A 1 180 ? -19.326 -14.478 -8.000 1.00 95.50 180 VAL A C 1
ATOM 1374 O O . VAL A 1 180 ? -19.868 -14.972 -7.015 1.00 95.50 180 VAL A O 1
ATOM 1377 N N . CYS A 1 181 ? -19.893 -13.483 -8.686 1.00 90.44 181 CYS A N 1
ATOM 1378 C CA . CYS A 1 181 ? -21.174 -12.877 -8.312 1.00 90.44 181 CYS A CA 1
ATOM 1379 C C . CYS A 1 181 ? -22.367 -13.840 -8.387 1.00 90.44 181 CYS A C 1
ATOM 1381 O O . CYS A 1 181 ? -23.382 -13.588 -7.743 1.00 90.44 181 CYS A O 1
ATOM 1383 N N . ALA A 1 182 ? -22.274 -14.937 -9.149 1.00 91.81 182 ALA A N 1
ATOM 1384 C CA . ALA A 1 182 ? -23.303 -15.976 -9.154 1.00 91.81 182 ALA A CA 1
ATOM 1385 C C . ALA A 1 182 ? -23.310 -16.815 -7.856 1.00 91.81 182 ALA A C 1
ATOM 1387 O O . ALA A 1 182 ? -24.253 -17.569 -7.625 1.00 91.81 182 ALA A O 1
ATOM 1388 N N . GLY A 1 183 ? -22.277 -16.691 -7.010 1.00 86.38 183 GLY A N 1
ATOM 1389 C CA . GLY A 1 183 ? -22.231 -17.216 -5.641 1.00 86.38 183 GLY A CA 1
ATOM 1390 C C . GLY A 1 183 ? -21.868 -18.698 -5.496 1.00 86.38 183 GLY A C 1
ATOM 1391 O O . GLY A 1 183 ? -21.672 -19.172 -4.380 1.00 86.38 183 GLY A O 1
ATOM 1392 N N . ASN A 1 184 ? -21.736 -19.450 -6.591 1.00 90.38 184 ASN A N 1
ATOM 1393 C CA . ASN A 1 184 ? -21.507 -20.903 -6.567 1.00 90.38 184 ASN A CA 1
ATOM 1394 C C . ASN A 1 184 ? -20.036 -21.326 -6.742 1.00 90.38 184 ASN A C 1
ATOM 1396 O O . ASN A 1 184 ? -19.746 -22.515 -6.853 1.00 90.38 184 ASN A O 1
ATOM 1400 N N . THR A 1 185 ? -19.101 -20.375 -6.779 1.00 94.50 185 THR A N 1
ATOM 1401 C CA . THR A 1 185 ? -17.673 -20.660 -7.008 1.00 94.50 185 THR A CA 1
ATOM 1402 C C . THR A 1 185 ? -16.900 -20.942 -5.715 1.00 94.50 185 THR A C 1
ATOM 1404 O O . THR A 1 185 ? -15.796 -21.491 -5.758 1.00 94.50 185 THR A O 1
ATOM 1407 N N . GLY A 1 186 ? -17.462 -20.537 -4.570 1.00 94.06 186 GLY A N 1
ATOM 1408 C CA . GLY A 1 186 ? -16.816 -20.548 -3.253 1.00 94.06 186 GLY A CA 1
ATOM 1409 C C . GLY A 1 186 ? -15.792 -19.424 -3.037 1.00 94.06 186 GLY A C 1
ATOM 1410 O O . GLY A 1 186 ? -15.304 -19.240 -1.920 1.00 94.06 186 GLY A O 1
ATOM 1411 N N . HIS A 1 187 ? -15.463 -18.649 -4.074 1.00 97.88 187 HIS A N 1
ATOM 1412 C CA . HIS A 1 187 ? -14.475 -17.582 -3.958 1.00 97.88 187 HIS A CA 1
ATOM 1413 C C . HIS A 1 187 ? -14.993 -16.402 -3.138 1.00 97.88 187 HIS A C 1
ATOM 1415 O O . HIS A 1 187 ? -16.154 -16.020 -3.256 1.00 97.88 187 HIS A O 1
ATOM 1421 N N . ALA A 1 188 ? -14.099 -15.808 -2.350 1.00 98.12 188 ALA A N 1
ATOM 1422 C CA . ALA A 1 188 ? -14.260 -14.462 -1.820 1.00 98.12 188 ALA A CA 1
ATOM 1423 C C . ALA A 1 188 ? -13.610 -13.440 -2.759 1.00 98.12 188 ALA A C 1
ATOM 1425 O O . ALA A 1 188 ? -12.562 -13.723 -3.348 1.00 98.12 188 ALA A O 1
ATOM 1426 N N . GLU A 1 189 ? -14.193 -12.245 -2.839 1.00 98.44 189 GLU A N 1
ATOM 1427 C CA . GLU A 1 189 ? -13.480 -11.041 -3.253 1.00 98.44 189 GLU A CA 1
ATOM 1428 C C . GLU A 1 189 ? -12.393 -10.749 -2.217 1.00 98.44 189 GLU A C 1
ATOM 1430 O O . GLU A 1 189 ? -12.661 -10.502 -1.039 1.00 98.44 189 GLU A O 1
ATOM 1435 N N . ALA A 1 190 ? -11.145 -10.823 -2.659 1.00 98.56 190 ALA A N 1
ATOM 1436 C CA . ALA A 1 190 ? -9.977 -10.722 -1.811 1.00 98.56 190 ALA A CA 1
ATOM 1437 C C . ALA A 1 190 ? -8.969 -9.736 -2.395 1.00 98.56 190 ALA A C 1
ATOM 1439 O O . ALA A 1 190 ? -8.948 -9.456 -3.593 1.00 98.56 190 ALA A O 1
ATOM 1440 N N . VAL A 1 191 ? -8.100 -9.238 -1.528 1.00 98.75 191 VAL A N 1
ATOM 1441 C CA . VAL A 1 191 ? -6.997 -8.357 -1.876 1.00 98.75 191 VAL A CA 1
ATOM 1442 C C . VAL A 1 191 ? -5.698 -9.021 -1.476 1.00 98.75 191 VAL A C 1
ATOM 1444 O O . VAL A 1 191 ? -5.490 -9.352 -0.307 1.00 98.75 191 VAL A O 1
ATOM 1447 N N . GLN A 1 192 ? -4.818 -9.191 -2.456 1.00 98.44 192 GLN A N 1
ATOM 1448 C CA . GLN A 1 192 ? -3.449 -9.627 -2.257 1.00 98.44 192 GLN A CA 1
ATOM 1449 C C . GLN A 1 192 ? -2.545 -8.405 -2.116 1.00 98.44 192 GLN A C 1
ATOM 1451 O O . GLN A 1 192 ? -2.458 -7.569 -3.010 1.00 98.44 192 GLN A O 1
ATOM 1456 N N . VAL A 1 193 ? -1.872 -8.301 -0.977 1.00 98.12 193 VAL A N 1
ATOM 1457 C CA . VAL A 1 193 ? -0.980 -7.198 -0.628 1.00 98.12 193 VAL A CA 1
ATOM 1458 C C . VAL A 1 193 ? 0.455 -7.692 -0.670 1.00 98.12 193 VAL A C 1
ATOM 1460 O O . VAL A 1 193 ? 0.813 -8.616 0.059 1.00 98.12 193 VAL A O 1
ATOM 1463 N N . PHE A 1 194 ? 1.286 -7.040 -1.475 1.00 97.06 194 PHE A N 1
ATOM 1464 C CA . PHE A 1 194 ? 2.737 -7.187 -1.459 1.00 97.06 194 PHE A CA 1
ATOM 1465 C C . PHE A 1 194 ? 3.323 -6.053 -0.630 1.00 97.06 194 PHE A C 1
ATOM 1467 O O . PHE A 1 194 ? 3.035 -4.886 -0.897 1.00 97.06 194 PHE A O 1
ATOM 1474 N N . TYR A 1 195 ? 4.136 -6.366 0.372 1.00 94.94 195 TYR A N 1
ATOM 1475 C CA . TYR A 1 195 ? 4.656 -5.370 1.303 1.00 94.94 195 TYR A CA 1
ATOM 1476 C C . TYR A 1 195 ? 6.131 -5.584 1.621 1.00 94.94 195 TYR A C 1
ATOM 1478 O O . TYR A 1 195 ? 6.628 -6.708 1.626 1.00 94.94 195 TYR A O 1
ATOM 1486 N N . ASP A 1 196 ? 6.813 -4.482 1.908 1.00 92.12 196 ASP A N 1
ATOM 1487 C CA . ASP A 1 196 ? 8.183 -4.459 2.394 1.00 92.12 196 ASP A CA 1
ATOM 1488 C C . ASP A 1 196 ? 8.189 -4.761 3.898 1.00 92.12 196 ASP A C 1
ATOM 1490 O O . ASP A 1 196 ? 7.745 -3.921 4.697 1.00 92.12 196 ASP A O 1
ATOM 1494 N N . PRO A 1 197 ? 8.683 -5.940 4.315 1.00 89.06 197 PRO A N 1
ATOM 1495 C CA . PRO A 1 197 ? 8.700 -6.306 5.710 1.00 89.06 197 PRO A CA 1
ATOM 1496 C C . PRO A 1 197 ? 9.665 -5.427 6.511 1.00 89.06 197 PRO A C 1
ATOM 1498 O O . PRO A 1 197 ? 9.553 -5.409 7.723 1.00 89.06 197 PRO A O 1
ATOM 1501 N N . ALA A 1 198 ? 10.590 -4.667 5.926 1.00 86.38 198 ALA A N 1
ATOM 1502 C CA . ALA A 1 198 ? 11.367 -3.694 6.695 1.00 86.38 198 ALA A CA 1
ATOM 1503 C C . ALA A 1 198 ? 10.518 -2.483 7.134 1.00 86.38 198 ALA A C 1
ATOM 1505 O O . ALA A 1 198 ? 10.864 -1.810 8.102 1.00 86.38 198 ALA A O 1
ATOM 1506 N N . ARG A 1 199 ? 9.400 -2.207 6.444 1.00 83.25 199 ARG A N 1
ATOM 1507 C CA . ARG A 1 199 ? 8.573 -1.002 6.640 1.00 83.25 199 ARG A CA 1
ATOM 1508 C C . ARG A 1 199 ? 7.220 -1.264 7.294 1.00 83.25 199 ARG A C 1
ATOM 1510 O O . ARG A 1 199 ? 6.673 -0.357 7.913 1.00 83.25 199 ARG A O 1
ATOM 1517 N N . THR A 1 200 ? 6.668 -2.462 7.128 1.00 90.44 200 THR A N 1
ATOM 1518 C CA . THR A 1 200 ? 5.412 -2.907 7.748 1.00 90.44 200 THR A CA 1
ATOM 1519 C C . THR A 1 200 ? 5.452 -4.418 7.974 1.00 90.44 200 THR A C 1
ATOM 1521 O O . THR A 1 200 ? 6.403 -5.082 7.573 1.00 90.44 200 THR A O 1
ATOM 1524 N N . ASP A 1 201 ? 4.463 -4.992 8.644 1.00 90.88 201 ASP A N 1
ATOM 1525 C CA . ASP A 1 201 ? 4.373 -6.436 8.866 1.00 90.88 201 ASP A CA 1
ATOM 1526 C C . ASP A 1 201 ? 2.944 -6.967 8.726 1.00 90.88 201 ASP A C 1
ATOM 1528 O O . ASP A 1 201 ? 1.971 -6.219 8.590 1.00 90.88 201 ASP A O 1
ATOM 1532 N N . PHE A 1 202 ? 2.825 -8.297 8.754 1.00 95.31 202 PHE A N 1
ATOM 1533 C CA . PHE A 1 202 ? 1.536 -8.967 8.665 1.00 95.31 202 PHE A CA 1
ATOM 1534 C C . PHE A 1 202 ? 0.613 -8.591 9.830 1.00 95.31 202 PHE A C 1
ATOM 1536 O O . PHE A 1 202 ? -0.576 -8.392 9.610 1.00 95.31 202 PHE A O 1
ATOM 1543 N N . LEU A 1 203 ? 1.145 -8.437 11.049 1.00 95.12 203 LEU A N 1
ATOM 1544 C CA . LEU A 1 203 ? 0.375 -8.024 12.225 1.00 95.12 203 LEU A CA 1
ATOM 1545 C C . LEU A 1 203 ? -0.290 -6.656 12.013 1.00 95.12 203 LEU A C 1
ATOM 1547 O O . LEU A 1 203 ? -1.489 -6.511 12.245 1.00 95.12 203 LEU A O 1
ATOM 1551 N N . SER A 1 204 ? 0.461 -5.674 11.517 1.00 92.50 204 SER A N 1
ATOM 1552 C CA . SER A 1 204 ? -0.011 -4.315 11.234 1.00 92.50 204 SER A CA 1
ATOM 1553 C C . SER A 1 204 ? -1.073 -4.300 10.148 1.00 92.50 204 SER A C 1
ATOM 1555 O O . SER A 1 204 ? -2.117 -3.670 10.310 1.00 92.50 204 SER A O 1
ATOM 1557 N N . LEU A 1 205 ? -0.824 -5.019 9.051 1.00 96.31 205 LEU A N 1
ATOM 1558 C CA . LEU A 1 205 ? -1.765 -5.119 7.939 1.00 96.31 205 LEU A CA 1
ATOM 1559 C C . LEU A 1 205 ? -3.043 -5.854 8.351 1.00 96.31 205 LEU A C 1
ATOM 1561 O O . LEU A 1 205 ? -4.135 -5.393 8.037 1.00 96.31 205 LEU A O 1
ATOM 1565 N N . CYS A 1 206 ? -2.923 -6.950 9.103 1.00 97.75 206 CYS A N 1
ATOM 1566 C CA . CYS A 1 206 ? -4.056 -7.725 9.598 1.00 97.75 206 CYS A CA 1
ATOM 1567 C C . CYS A 1 206 ? -4.883 -6.935 10.623 1.00 97.75 206 CYS A C 1
ATOM 1569 O O . CYS A 1 206 ? -6.113 -6.981 10.587 1.00 97.75 206 CYS A O 1
ATOM 1571 N N . ARG A 1 207 ? -4.230 -6.168 11.508 1.00 96.06 207 ARG A N 1
ATOM 1572 C CA . ARG A 1 207 ? -4.899 -5.219 12.407 1.00 96.06 207 ARG A CA 1
ATOM 1573 C C . ARG A 1 207 ? -5.684 -4.194 11.596 1.00 96.06 207 ARG A C 1
ATOM 1575 O O . ARG A 1 207 ? -6.883 -4.051 11.809 1.00 96.06 207 ARG A O 1
ATOM 1582 N N . TYR A 1 208 ? -5.019 -3.505 10.669 1.00 95.12 208 TYR A N 1
ATOM 1583 C CA . TYR A 1 208 ? -5.651 -2.463 9.867 1.00 95.12 208 TYR A CA 1
ATOM 1584 C C . TYR A 1 208 ? -6.821 -3.017 9.050 1.00 95.12 208 TYR A C 1
ATOM 1586 O O . TYR A 1 208 ? -7.891 -2.418 9.034 1.00 95.12 208 TYR A O 1
ATOM 1594 N N . PHE A 1 209 ? -6.660 -4.202 8.456 1.00 98.38 209 PHE A N 1
ATOM 1595 C CA . PHE A 1 209 ? -7.729 -4.927 7.776 1.00 98.38 209 PHE A CA 1
ATOM 1596 C C . PHE A 1 209 ? -8.962 -5.111 8.677 1.00 98.38 209 PHE A C 1
ATOM 1598 O O . PHE A 1 209 ? -10.070 -4.760 8.274 1.00 98.38 209 PHE A O 1
ATOM 1605 N N . LEU A 1 210 ? -8.788 -5.597 9.910 1.00 97.75 210 LEU A N 1
ATOM 1606 C CA . LEU A 1 210 ? -9.887 -5.764 10.871 1.00 97.75 210 LEU A CA 1
ATOM 1607 C C . LEU A 1 210 ? -10.518 -4.428 11.303 1.00 97.75 210 LEU A C 1
ATOM 1609 O O . LEU A 1 210 ? -11.666 -4.410 11.741 1.00 97.75 210 LEU A O 1
ATOM 1613 N N . GLU A 1 211 ? -9.802 -3.312 11.166 1.00 94.62 211 GLU A N 1
ATOM 1614 C CA . GLU A 1 211 ? -10.286 -1.966 11.485 1.00 94.62 211 GLU A CA 1
ATOM 1615 C C . GLU A 1 211 ? -11.018 -1.279 10.318 1.00 94.62 211 GLU A C 1
ATOM 1617 O O . GLU A 1 211 ? -11.726 -0.314 10.567 1.00 94.62 211 GLU A O 1
ATOM 1622 N N . ILE A 1 212 ? -10.905 -1.748 9.069 1.00 92.81 212 ILE A N 1
ATOM 1623 C CA . ILE A 1 212 ? -11.537 -1.113 7.885 1.00 92.81 212 ILE A CA 1
ATOM 1624 C C . ILE A 1 212 ? -12.819 -1.799 7.392 1.00 92.81 212 ILE A C 1
ATOM 1626 O O . ILE A 1 212 ? -13.360 -1.444 6.340 1.00 92.81 212 ILE A O 1
ATOM 1630 N N . HIS A 1 213 ? -13.297 -2.809 8.112 1.00 95.31 213 HIS A N 1
ATOM 1631 C CA . HIS A 1 213 ? -14.523 -3.526 7.777 1.00 95.31 213 HIS A CA 1
ATOM 1632 C C . HIS A 1 213 ? -15.258 -3.976 9.050 1.00 95.31 213 HIS A C 1
ATOM 1634 O O . HIS A 1 213 ? -14.727 -3.882 10.164 1.00 95.31 213 HIS A O 1
ATOM 1640 N N . ASP A 1 214 ? -16.503 -4.432 8.908 1.00 96.44 214 ASP A N 1
ATOM 1641 C CA . ASP A 1 214 ? -17.249 -5.061 10.000 1.00 96.44 214 ASP A CA 1
ATOM 1642 C C . ASP A 1 214 ? -16.970 -6.577 10.018 1.00 96.44 214 ASP A C 1
ATOM 1644 O O . ASP A 1 214 ? -17.478 -7.290 9.148 1.00 96.44 214 ASP A O 1
ATOM 1648 N N . PRO A 1 215 ? -16.172 -7.095 10.975 1.00 96.75 215 PRO A N 1
ATOM 1649 C CA . PRO A 1 215 ? -15.846 -8.513 11.063 1.00 96.75 215 PRO A CA 1
ATOM 1650 C C . PRO A 1 215 ? -16.975 -9.332 11.702 1.00 96.75 215 PRO A C 1
ATOM 1652 O O . PRO A 1 215 ? -16.784 -10.519 11.944 1.00 96.75 215 PRO A O 1
ATOM 1655 N N . THR A 1 216 ? -18.116 -8.721 12.047 1.00 97.00 216 THR A N 1
ATOM 1656 C CA . THR A 1 216 ? -19.263 -9.403 12.678 1.00 97.00 216 THR A CA 1
ATOM 1657 C C . THR A 1 216 ? -20.344 -9.813 11.686 1.00 97.00 216 THR A C 1
ATOM 1659 O O . THR A 1 216 ? -21.273 -10.542 12.036 1.00 97.00 216 THR A O 1
ATOM 1662 N N . GLN A 1 217 ? -20.223 -9.366 10.438 1.00 96.38 217 GLN A N 1
ATOM 1663 C CA . GLN A 1 217 ? -21.191 -9.647 9.393 1.00 96.38 217 GLN A CA 1
ATOM 1664 C C . GLN A 1 217 ? -20.915 -10.996 8.729 1.00 96.38 217 GLN A C 1
ATOM 1666 O O . GLN A 1 217 ? -19.802 -11.287 8.296 1.00 96.38 217 GLN A O 1
ATOM 1671 N N . PHE A 1 218 ? -21.952 -11.829 8.657 1.00 96.62 218 PHE A N 1
ATOM 1672 C CA . PHE A 1 218 ? -21.901 -13.135 8.009 1.00 96.62 218 PHE A CA 1
ATOM 1673 C C . PHE A 1 218 ? -22.264 -13.003 6.525 1.00 96.62 218 PHE A C 1
ATOM 1675 O O . PHE A 1 218 ? -23.338 -12.490 6.214 1.00 96.62 218 PHE A O 1
ATOM 1682 N N . GLU A 1 219 ? -21.373 -13.451 5.633 1.00 94.62 219 GLU A N 1
ATOM 1683 C CA . GLU A 1 219 ? -21.572 -13.474 4.168 1.00 94.62 219 GLU A CA 1
ATOM 1684 C C . GLU A 1 219 ? -22.109 -12.159 3.570 1.00 94.62 219 GLU A C 1
ATOM 1686 O O . GLU A 1 219 ? -22.979 -12.143 2.697 1.00 94.62 219 GLU A O 1
ATOM 1691 N N . ARG A 1 220 ? -21.611 -11.029 4.078 1.00 95.44 220 ARG A N 1
ATOM 1692 C CA . ARG A 1 220 ? -21.932 -9.683 3.593 1.00 95.44 220 ARG A CA 1
ATOM 1693 C C . ARG A 1 220 ? -20.918 -8.666 4.114 1.00 95.44 220 ARG A C 1
ATOM 1695 O O . ARG A 1 220 ? -20.267 -8.913 5.129 1.00 95.44 220 ARG A O 1
ATOM 1702 N N . GLN A 1 221 ? -20.887 -7.494 3.484 1.00 95.38 221 GLN A N 1
ATOM 1703 C CA . GLN A 1 221 ? -20.293 -6.288 4.054 1.00 95.38 221 GLN A CA 1
ATOM 1704 C C . GLN A 1 221 ? -21.128 -5.052 3.716 1.00 95.38 221 GLN A C 1
ATOM 1706 O O . GLN A 1 221 ? -21.315 -4.706 2.552 1.00 95.38 221 GLN A O 1
ATOM 1711 N N . GLY A 1 222 ? -21.616 -4.350 4.737 1.00 92.88 222 GLY A N 1
ATOM 1712 C CA . GLY A 1 222 ? -22.467 -3.178 4.550 1.00 92.88 222 GLY A CA 1
ATOM 1713 C C . GLY A 1 222 ? -23.703 -3.524 3.700 1.00 92.88 222 GLY A C 1
ATOM 1714 O O . GLY A 1 222 ? -24.479 -4.398 4.109 1.00 92.88 222 GLY A O 1
ATOM 1715 N N . PRO A 1 223 ? -23.931 -2.848 2.557 1.00 92.12 223 PRO A N 1
ATOM 1716 C CA . PRO A 1 223 ? -25.038 -3.155 1.652 1.00 92.12 223 PRO A CA 1
ATOM 1717 C C . PRO A 1 223 ? -24.751 -4.325 0.688 1.00 92.12 223 PRO A C 1
ATOM 1719 O O . PRO A 1 223 ? -25.682 -4.784 0.030 1.00 92.12 223 PRO A O 1
ATOM 1722 N N . ASP A 1 224 ? -23.509 -4.813 0.600 1.00 92.75 224 ASP A N 1
ATOM 1723 C CA . ASP A 1 224 ? -23.114 -5.881 -0.323 1.00 92.75 224 ASP A CA 1
ATOM 1724 C C . ASP A 1 224 ? -23.386 -7.248 0.317 1.00 92.75 224 ASP A C 1
ATOM 1726 O O . ASP A 1 224 ? -22.812 -7.578 1.356 1.00 92.75 224 ASP A O 1
ATOM 1730 N N . ILE A 1 225 ? -24.281 -8.043 -0.277 1.00 93.94 225 ILE A N 1
ATOM 1731 C CA . ILE A 1 225 ? -24.764 -9.317 0.282 1.00 93.94 225 ILE A CA 1
ATOM 1732 C C . ILE A 1 225 ? -24.330 -10.475 -0.616 1.00 93.94 225 ILE A C 1
ATOM 1734 O O . ILE A 1 225 ? -24.578 -10.453 -1.822 1.00 93.94 225 ILE A O 1
ATOM 1738 N N . GLY A 1 226 ? -23.707 -11.493 -0.021 1.00 95.06 226 GLY A N 1
ATOM 1739 C CA . GLY A 1 226 ? -23.258 -12.697 -0.711 1.00 95.06 226 GLY A CA 1
ATOM 1740 C C . GLY A 1 226 ? -21.982 -13.281 -0.106 1.00 95.06 226 GLY A C 1
ATOM 1741 O O . GLY A 1 226 ? -21.145 -12.563 0.446 1.00 95.06 226 GLY A O 1
ATOM 1742 N N . SER A 1 227 ? -21.805 -14.596 -0.248 1.00 95.31 227 SER A N 1
ATOM 1743 C CA . SER A 1 227 ? -20.647 -15.334 0.276 1.00 95.31 227 SER A CA 1
ATOM 1744 C C . SER A 1 227 ? -19.306 -14.846 -0.287 1.00 95.31 227 SER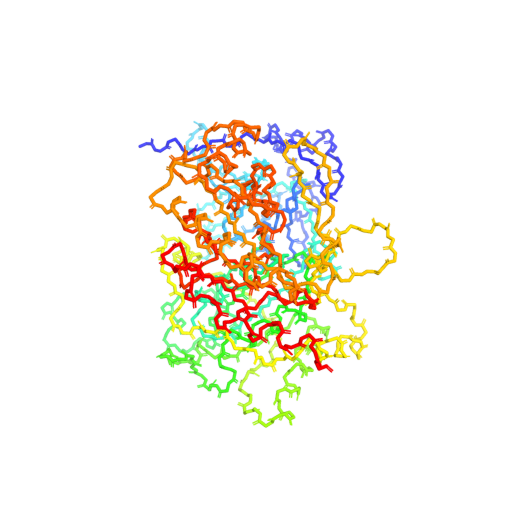 A C 1
ATOM 1746 O O . SER A 1 227 ? -18.271 -14.984 0.371 1.00 95.31 227 SER A O 1
ATOM 1748 N N . GLN A 1 228 ? -19.317 -14.204 -1.459 1.00 96.75 228 GLN A N 1
ATOM 1749 C CA . GLN A 1 228 ? -18.150 -13.545 -2.038 1.00 96.75 228 GLN A CA 1
ATOM 1750 C C . GLN A 1 228 ? -17.681 -12.321 -1.236 1.00 96.75 228 GLN A C 1
ATOM 1752 O O . GLN A 1 228 ? -16.508 -11.976 -1.293 1.00 96.75 228 GLN A O 1
ATOM 1757 N N . TYR A 1 229 ? -18.555 -11.697 -0.444 1.00 97.50 229 TYR A N 1
ATOM 1758 C CA . TYR A 1 229 ? -18.234 -10.539 0.399 1.00 97.50 229 TYR A CA 1
ATOM 1759 C C . TYR A 1 229 ? -17.892 -10.922 1.843 1.00 97.50 229 TYR A C 1
ATOM 1761 O O . TYR A 1 229 ? -17.809 -10.048 2.709 1.00 97.50 229 TYR A O 1
ATOM 1769 N N . ARG A 1 230 ? -17.720 -12.220 2.132 1.00 97.75 230 ARG A N 1
ATOM 1770 C CA . ARG A 1 230 ? -17.397 -12.698 3.480 1.00 97.75 230 ARG A CA 1
ATOM 1771 C C . ARG A 1 230 ? -16.080 -12.110 3.990 1.00 97.75 230 ARG A C 1
ATOM 1773 O O . ARG A 1 230 ? -15.143 -11.872 3.230 1.00 97.75 230 ARG A O 1
ATOM 1780 N N . SER A 1 231 ? -15.994 -11.957 5.308 1.00 98.50 231 SER A N 1
ATOM 1781 C CA . SER A 1 231 ? -14.737 -11.642 5.981 1.00 98.50 231 SER A CA 1
ATOM 1782 C C . SER A 1 231 ? -13.870 -12.901 6.107 1.00 98.50 231 SER A C 1
ATOM 1784 O O . SER A 1 231 ? -14.305 -13.892 6.693 1.00 98.50 231 SER A O 1
ATOM 1786 N N . ALA A 1 232 ? -12.648 -12.875 5.578 1.00 98.69 232 ALA A N 1
ATOM 1787 C CA . ALA A 1 232 ? -11.674 -13.955 5.695 1.00 98.69 232 ALA A CA 1
ATOM 1788 C C . ALA A 1 232 ? -10.227 -13.433 5.676 1.00 98.69 232 ALA A C 1
ATOM 1790 O O . ALA A 1 232 ? -9.892 -12.468 4.988 1.00 98.69 232 ALA A O 1
ATOM 1791 N N . ILE A 1 233 ? -9.350 -14.106 6.419 1.00 98.81 233 ILE A N 1
ATOM 1792 C CA . ILE A 1 233 ? -7.898 -13.922 6.381 1.00 98.81 233 ILE A CA 1
ATOM 1793 C C . ILE A 1 233 ? -7.293 -15.207 5.819 1.00 98.81 233 ILE A C 1
ATOM 1795 O O . ILE A 1 233 ? -7.493 -16.283 6.390 1.00 98.81 233 ILE A O 1
ATOM 1799 N N . PHE A 1 234 ? -6.546 -15.088 4.722 1.00 98.56 234 PHE A N 1
ATOM 1800 C CA . PHE A 1 234 ? -5.912 -16.222 4.059 1.00 98.56 234 PHE A CA 1
ATOM 1801 C C . PHE A 1 234 ? -4.426 -16.276 4.420 1.00 98.56 234 PHE A C 1
ATOM 1803 O O . PHE A 1 234 ? -3.648 -15.428 3.981 1.00 98.56 234 PHE A O 1
ATOM 1810 N N . TYR A 1 235 ? -4.027 -17.251 5.239 1.00 97.50 235 TYR A N 1
ATOM 1811 C CA . TYR A 1 235 ? -2.650 -17.361 5.730 1.00 97.50 235 TYR A CA 1
ATOM 1812 C C . TYR A 1 235 ? -1.775 -18.197 4.791 1.00 97.50 235 TYR A C 1
ATOM 1814 O O . TYR A 1 235 ? -2.148 -19.300 4.394 1.00 97.50 235 TYR A O 1
ATOM 1822 N N . ALA A 1 236 ? -0.593 -17.683 4.454 1.00 93.31 236 ALA A N 1
ATOM 1823 C CA . ALA A 1 236 ? 0.394 -18.378 3.628 1.00 93.31 236 ALA A CA 1
ATOM 1824 C C . ALA A 1 236 ? 1.330 -19.286 4.445 1.00 93.31 236 ALA A C 1
ATOM 1826 O O . ALA A 1 236 ? 1.900 -20.230 3.905 1.00 93.31 236 ALA A O 1
ATOM 1827 N N . ASP A 1 237 ? 1.491 -18.998 5.738 1.00 93.06 237 ASP A N 1
ATOM 1828 C CA . ASP A 1 237 ? 2.402 -19.696 6.639 1.00 93.06 237 ASP A CA 1
ATOM 1829 C C . ASP A 1 237 ? 1.859 -19.727 8.086 1.00 93.06 237 ASP A C 1
ATOM 1831 O O . ASP A 1 237 ? 0.808 -19.159 8.413 1.00 93.06 237 ASP A O 1
ATOM 1835 N N . GLU A 1 238 ? 2.571 -20.429 8.969 1.00 94.12 238 GLU A N 1
ATOM 1836 C CA . GLU A 1 238 ? 2.184 -20.575 10.375 1.00 94.12 238 GLU A CA 1
ATOM 1837 C C . GLU A 1 238 ? 2.362 -19.284 11.196 1.00 94.12 238 GLU A C 1
ATOM 1839 O O . GLU A 1 238 ? 1.632 -19.087 12.169 1.00 94.12 238 GLU A O 1
ATOM 1844 N N . GLU A 1 239 ? 3.274 -18.381 10.815 1.00 93.56 239 GLU A N 1
ATOM 1845 C CA . GLU A 1 239 ? 3.425 -17.069 11.463 1.00 93.56 239 GLU A CA 1
ATOM 1846 C C . GLU A 1 239 ? 2.155 -16.237 11.246 1.00 93.56 239 GLU A C 1
ATOM 1848 O O . GLU A 1 239 ? 1.556 -15.738 12.204 1.00 93.56 239 GLU A O 1
ATOM 1853 N N . GLN A 1 240 ? 1.689 -16.150 9.998 1.00 96.19 240 GLN A N 1
ATOM 1854 C CA . GLN A 1 240 ? 0.469 -15.442 9.623 1.00 96.19 240 GLN A CA 1
ATOM 1855 C C . GLN A 1 240 ? -0.758 -16.038 10.304 1.00 96.19 240 GLN A C 1
ATOM 1857 O O . GLN A 1 240 ? -1.569 -15.309 10.880 1.00 96.19 240 GLN A O 1
ATOM 1862 N N . LYS A 1 241 ? -0.871 -17.371 10.307 1.00 97.94 241 LYS A N 1
ATOM 1863 C CA . LYS A 1 241 ? -1.971 -18.080 10.966 1.00 97.94 241 LYS A CA 1
ATOM 1864 C C . LYS A 1 241 ? -2.048 -17.756 12.454 1.00 97.94 241 LYS A C 1
ATOM 1866 O O . LYS A 1 241 ? -3.119 -17.398 12.944 1.00 97.94 241 LYS A O 1
ATOM 1871 N N . ARG A 1 242 ? -0.924 -17.857 13.173 1.00 97.50 242 ARG A N 1
ATOM 1872 C CA . ARG A 1 242 ? -0.852 -17.557 14.614 1.00 97.50 242 ARG A CA 1
ATOM 1873 C C . ARG A 1 242 ? -1.170 -16.092 14.893 1.00 97.50 242 ARG A C 1
ATOM 1875 O O . ARG A 1 242 ? -1.957 -15.807 15.791 1.00 97.50 242 ARG A O 1
ATOM 1882 N N . THR A 1 243 ? -0.625 -15.185 14.085 1.00 96.75 243 THR A N 1
ATOM 1883 C CA . THR A 1 243 ? -0.846 -13.739 14.212 1.00 96.75 243 THR A CA 1
ATOM 1884 C C . THR A 1 243 ? -2.317 -13.370 14.033 1.00 96.75 243 THR A C 1
ATOM 1886 O O . THR A 1 243 ? -2.906 -12.707 14.889 1.00 96.75 243 THR A O 1
ATOM 1889 N N . ALA A 1 244 ? -2.939 -13.849 12.954 1.00 98.25 244 ALA A N 1
ATOM 1890 C CA . ALA A 1 244 ? -4.352 -13.620 12.683 1.00 98.25 244 ALA A CA 1
ATOM 1891 C C . ALA A 1 244 ? -5.235 -14.238 13.776 1.00 98.25 244 ALA A C 1
ATOM 1893 O O . ALA A 1 244 ? -6.103 -13.561 14.324 1.00 98.25 244 ALA A O 1
ATOM 1894 N N . ALA A 1 245 ? -4.982 -15.496 14.157 1.00 98.50 245 ALA A N 1
ATOM 1895 C CA . ALA A 1 245 ? -5.732 -16.167 15.217 1.00 98.50 245 ALA A CA 1
ATOM 1896 C C . ALA A 1 245 ? -5.693 -15.389 16.541 1.00 98.50 245 ALA A C 1
ATOM 1898 O O . ALA A 1 245 ? -6.710 -15.295 17.233 1.00 98.50 245 ALA A O 1
ATOM 1899 N N . ALA A 1 246 ? -4.547 -14.799 16.880 1.00 97.62 246 ALA A N 1
ATOM 1900 C CA . ALA A 1 246 ? -4.398 -14.041 18.108 1.00 97.62 246 ALA A CA 1
ATOM 1901 C C . ALA A 1 246 ? -5.163 -12.704 18.078 1.00 97.62 246 ALA A C 1
ATOM 1903 O O . ALA A 1 246 ? -5.886 -12.404 19.030 1.00 97.62 246 ALA A O 1
ATOM 1904 N N . LEU A 1 247 ? -5.129 -11.960 16.963 1.00 97.88 247 LEU A N 1
ATOM 1905 C CA . LEU A 1 247 ? -5.967 -10.764 16.775 1.00 97.88 247 LEU A CA 1
ATOM 1906 C C . LEU A 1 247 ? -7.466 -11.087 16.870 1.00 97.88 247 LEU A C 1
ATOM 1908 O O . LEU A 1 247 ? -8.217 -10.397 17.562 1.00 97.88 247 LEU A O 1
ATOM 1912 N N . LEU A 1 248 ? -7.909 -12.169 16.222 1.00 98.25 248 LEU A N 1
ATOM 1913 C CA . LEU A 1 248 ? -9.304 -12.612 16.299 1.00 98.25 248 LEU A CA 1
ATOM 1914 C C . LEU A 1 248 ? -9.685 -13.028 17.730 1.00 98.25 248 LEU A C 1
ATOM 1916 O O . LEU A 1 248 ? -10.808 -12.778 18.166 1.00 98.25 248 LEU A O 1
ATOM 1920 N N . SER A 1 249 ? -8.759 -13.632 18.482 1.00 97.31 249 SER A N 1
ATOM 1921 C CA . SER A 1 249 ? -8.955 -13.999 19.891 1.00 97.31 249 SER A CA 1
ATOM 1922 C C . SER A 1 249 ? -9.161 -12.773 20.784 1.00 97.31 249 SER A C 1
ATOM 1924 O O . SER A 1 249 ? -10.059 -12.784 21.627 1.00 97.31 249 SER A O 1
ATOM 1926 N N . VAL A 1 250 ? -8.408 -11.689 20.565 1.00 96.12 250 VAL A N 1
ATOM 1927 C CA . VAL A 1 250 ? -8.600 -10.413 21.281 1.00 96.12 250 VAL A CA 1
ATOM 1928 C C . VAL A 1 250 ? -10.021 -9.878 21.076 1.00 96.12 250 VAL A C 1
ATOM 1930 O O . VAL A 1 250 ? -10.701 -9.550 22.049 1.00 96.12 250 VAL A O 1
ATOM 1933 N N . LEU A 1 251 ? -10.517 -9.862 19.834 1.00 96.69 251 LEU A N 1
ATOM 1934 C CA . LEU A 1 251 ? -11.886 -9.422 19.535 1.00 96.69 251 LEU A CA 1
ATOM 1935 C C . LEU A 1 251 ? -12.941 -10.324 20.194 1.00 96.69 251 LEU A C 1
ATOM 1937 O O . LEU A 1 251 ? -13.871 -9.828 20.829 1.00 96.69 251 LEU A O 1
ATOM 1941 N N . LYS A 1 252 ? -12.772 -11.649 20.112 1.00 97.31 252 LYS A N 1
ATOM 1942 C CA . LYS A 1 252 ? -13.691 -12.618 20.733 1.00 97.31 252 LYS A CA 1
ATOM 1943 C C . LYS A 1 252 ? -13.750 -12.468 22.255 1.00 97.31 252 LYS A C 1
ATOM 1945 O O . LYS A 1 252 ? -14.839 -12.472 22.821 1.00 97.31 252 LYS A O 1
ATOM 1950 N N . LYS A 1 253 ? -12.607 -12.268 22.925 1.00 96.38 253 LYS A N 1
ATOM 1951 C CA . LYS A 1 253 ? -12.539 -12.022 24.381 1.00 96.38 253 LYS A CA 1
ATOM 1952 C C . LYS A 1 253 ? -13.277 -10.748 24.804 1.00 96.38 253 LYS A C 1
ATOM 1954 O O . LYS A 1 253 ? -13.756 -10.673 25.930 1.00 96.38 253 LYS A O 1
ATOM 1959 N N . ARG A 1 254 ? -13.409 -9.772 23.901 1.00 94.62 254 ARG A N 1
ATOM 1960 C CA . ARG A 1 254 ? -14.188 -8.538 24.096 1.00 94.62 254 ARG A CA 1
ATOM 1961 C C . ARG A 1 254 ? -15.680 -8.689 23.784 1.00 94.62 254 ARG A C 1
ATOM 1963 O O . ARG A 1 254 ? -16.402 -7.699 23.796 1.00 94.62 254 ARG A O 1
ATOM 1970 N N . GLY A 1 255 ? -16.144 -9.902 23.486 1.00 96.00 255 GLY A N 1
ATOM 1971 C CA . GLY A 1 255 ? -17.541 -10.170 23.150 1.00 96.00 255 GLY A CA 1
ATOM 1972 C C . GLY A 1 255 ? -17.927 -9.784 21.720 1.00 96.00 255 GLY A C 1
ATOM 1973 O O . GLY A 1 255 ? -19.111 -9.766 21.398 1.00 96.00 255 GLY A O 1
ATOM 1974 N N . VAL A 1 256 ? -16.959 -9.489 20.844 1.00 96.69 256 VAL A N 1
ATOM 1975 C CA . VAL A 1 256 ? -17.238 -9.263 19.421 1.00 96.69 256 VAL A CA 1
ATOM 1976 C C . VAL A 1 256 ? -17.603 -10.602 18.775 1.00 96.69 256 VAL A C 1
ATOM 1978 O O . VAL A 1 256 ? -16.826 -11.558 18.834 1.00 96.69 256 VAL A O 1
ATOM 1981 N N . ALA A 1 257 ? -18.768 -10.670 18.129 1.00 96.94 257 ALA A N 1
ATOM 1982 C CA . ALA A 1 257 ? -19.247 -11.851 17.409 1.00 96.94 257 ALA A CA 1
ATOM 1983 C C . ALA A 1 257 ? -18.523 -12.016 16.058 1.00 96.94 257 ALA A C 1
ATOM 1985 O O . ALA A 1 257 ? -19.107 -11.830 14.996 1.00 96.94 257 ALA A O 1
ATOM 1986 N N . VAL A 1 258 ? -17.223 -12.309 16.111 1.00 97.75 258 VAL A N 1
ATOM 1987 C CA . VAL A 1 258 ? -16.341 -12.407 14.941 1.00 97.75 258 VAL A CA 1
ATOM 1988 C C . VAL A 1 258 ? -16.799 -13.516 13.985 1.00 97.75 258 VAL A C 1
ATOM 1990 O O . VAL A 1 258 ? -16.780 -14.690 14.351 1.00 97.75 258 VAL A O 1
ATOM 1993 N N . GLN A 1 259 ? -17.123 -13.123 12.753 1.00 98.19 259 GLN A N 1
ATOM 1994 C CA . GLN A 1 259 ? -17.421 -13.976 11.597 1.00 98.19 259 GLN A CA 1
ATOM 1995 C C . GLN A 1 259 ? -16.222 -14.147 10.654 1.00 98.19 259 GLN A C 1
ATOM 1997 O O . GLN A 1 259 ? -16.273 -14.987 9.762 1.00 98.19 259 GLN A O 1
ATOM 2002 N N . THR A 1 260 ? -15.140 -13.378 10.839 1.00 98.56 260 THR A N 1
ATOM 2003 C CA . THR A 1 260 ? -13.919 -13.500 10.030 1.00 98.56 260 THR A CA 1
ATOM 2004 C C . THR A 1 260 ? -13.372 -14.926 10.054 1.00 98.56 260 THR A C 1
ATOM 2006 O O . THR A 1 260 ? -12.945 -15.422 11.104 1.00 98.56 260 THR A O 1
ATOM 2009 N N . ALA A 1 261 ? -13.353 -15.569 8.888 1.00 98.25 261 ALA A N 1
ATOM 2010 C CA . ALA A 1 261 ? -12.773 -16.890 8.704 1.00 98.25 261 ALA A CA 1
ATOM 2011 C C . ALA A 1 261 ? -11.237 -16.822 8.670 1.00 98.25 261 ALA A C 1
ATOM 2013 O O . ALA A 1 261 ? -10.649 -15.824 8.254 1.00 98.25 261 ALA A O 1
ATOM 2014 N N . LEU A 1 262 ? -10.580 -17.897 9.106 1.00 98.44 262 LEU A N 1
ATOM 2015 C CA . LEU A 1 262 ? -9.133 -18.066 8.993 1.00 98.44 262 LEU A CA 1
ATOM 2016 C C . LEU A 1 262 ? -8.858 -19.296 8.127 1.00 98.44 262 LEU A C 1
ATOM 2018 O O . LEU A 1 262 ? -9.025 -20.428 8.581 1.00 98.44 262 LEU A O 1
ATOM 2022 N N . GLU A 1 263 ? -8.457 -19.067 6.881 1.00 98.12 263 GLU A N 1
ATOM 2023 C CA . GLU A 1 263 ? -8.371 -20.087 5.831 1.00 98.12 263 GLU A CA 1
ATOM 2024 C C . GLU A 1 263 ? -6.923 -20.196 5.311 1.00 98.12 263 GLU A C 1
ATOM 2026 O O . GLU A 1 263 ? -6.221 -19.186 5.258 1.00 98.12 263 GLU A O 1
ATOM 2031 N N . PRO A 1 264 ? -6.418 -21.388 4.948 1.00 97.50 264 PRO A N 1
ATOM 2032 C CA . PRO A 1 264 ? -5.125 -21.488 4.275 1.00 97.50 264 PRO A CA 1
ATOM 2033 C C . PRO A 1 264 ? -5.194 -20.811 2.900 1.00 97.50 264 PRO A C 1
ATOM 2035 O O . PRO A 1 264 ? -6.179 -20.958 2.174 1.00 97.50 264 PRO A O 1
ATOM 2038 N N . LEU A 1 265 ? -4.147 -20.076 2.526 1.00 95.75 265 LEU A N 1
ATOM 2039 C CA . LEU A 1 265 ? -4.06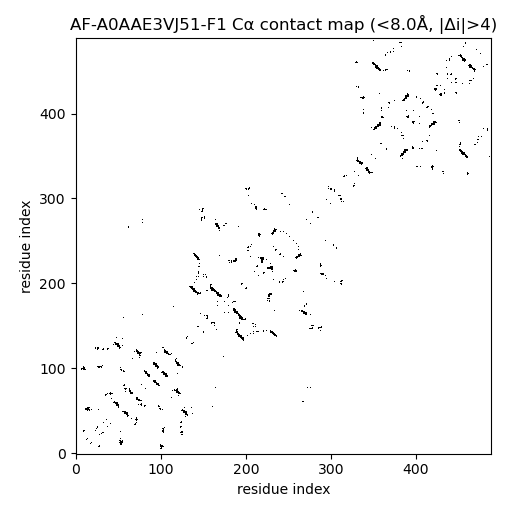6 -19.430 1.220 1.00 95.75 265 LEU A CA 1
ATOM 2040 C C . LEU A 1 265 ? -3.897 -20.482 0.114 1.00 95.75 265 LEU A C 1
ATOM 2042 O O . LEU A 1 265 ? -2.871 -21.154 0.028 1.00 95.75 265 LEU A O 1
ATOM 2046 N N . GLY A 1 266 ? -4.914 -20.602 -0.740 1.00 93.94 266 GLY A N 1
ATOM 2047 C CA . GLY A 1 266 ? -4.827 -21.312 -2.016 1.00 93.94 266 GLY A CA 1
ATOM 2048 C C . GLY A 1 266 ? -4.314 -20.408 -3.141 1.00 93.94 266 GLY A C 1
ATOM 2049 O O . GLY A 1 266 ? -3.760 -19.336 -2.899 1.00 93.94 266 GLY A O 1
ATOM 2050 N N . ARG A 1 267 ? -4.552 -20.809 -4.396 1.00 94.44 267 ARG A N 1
ATOM 2051 C CA . ARG A 1 267 ? -4.246 -19.951 -5.550 1.00 94.44 267 ARG A CA 1
ATOM 2052 C C . ARG A 1 267 ? -5.047 -18.648 -5.467 1.00 94.44 267 ARG A C 1
ATOM 2054 O O . ARG A 1 267 ? -6.249 -18.660 -5.182 1.00 94.44 267 ARG A O 1
ATOM 2061 N N . PHE A 1 268 ? -4.377 -17.532 -5.723 1.00 97.19 268 PHE A N 1
ATOM 2062 C CA . PHE A 1 268 ? -5.010 -16.230 -5.889 1.00 97.19 268 PHE A CA 1
ATOM 2063 C C . PHE A 1 268 ? -5.196 -15.948 -7.380 1.00 97.19 268 PHE A C 1
ATOM 2065 O O . PHE A 1 268 ? -4.258 -16.097 -8.159 1.00 97.19 268 PHE A O 1
ATOM 2072 N N . TRP A 1 269 ? -6.404 -15.563 -7.778 1.00 96.69 269 TRP A N 1
ATOM 2073 C CA . TRP A 1 269 ? -6.727 -15.212 -9.157 1.00 96.69 269 TRP A CA 1
ATOM 2074 C C . TRP A 1 269 ? -6.924 -13.706 -9.256 1.00 96.69 269 TRP A C 1
ATOM 2076 O O . TRP A 1 269 ? -7.846 -13.179 -8.638 1.00 96.69 269 TRP A O 1
ATOM 2086 N N . ASN A 1 270 ? -6.082 -13.014 -10.020 1.00 97.19 270 ASN A N 1
ATOM 2087 C CA . ASN A 1 270 ? -6.264 -11.585 -10.265 1.00 97.19 270 ASN A CA 1
ATOM 2088 C C . ASN A 1 270 ? -7.638 -11.325 -10.897 1.00 97.19 270 ASN A C 1
ATOM 2090 O O . ASN A 1 270 ? -8.038 -12.016 -11.836 1.00 97.19 270 ASN A O 1
ATOM 2094 N N . ALA A 1 271 ? -8.349 -10.322 -10.384 1.00 97.19 271 ALA A N 1
ATOM 2095 C CA . ALA A 1 271 ? -9.566 -9.831 -11.012 1.00 97.19 271 ALA A CA 1
ATOM 2096 C C . ALA A 1 271 ? -9.227 -9.052 -12.287 1.00 97.19 271 ALA A C 1
ATOM 2098 O O . ALA A 1 271 ? -8.099 -8.590 -12.492 1.00 97.19 271 ALA A O 1
ATOM 2099 N N . GLU A 1 272 ? -10.230 -8.855 -13.133 1.00 94.44 272 GLU A N 1
ATOM 2100 C CA . GLU A 1 272 ? -10.096 -8.132 -14.386 1.00 94.44 272 GLU A CA 1
ATOM 2101 C C . GLU A 1 272 ? -9.543 -6.707 -14.177 1.00 94.44 272 GLU A C 1
ATOM 2103 O O . GLU A 1 272 ? -9.767 -6.051 -13.158 1.00 94.44 272 GLU A O 1
ATOM 2108 N N . THR A 1 273 ? -8.843 -6.177 -15.183 1.00 91.94 273 THR A N 1
ATOM 2109 C CA . THR A 1 273 ? -8.094 -4.906 -15.086 1.00 91.94 273 THR A CA 1
ATOM 2110 C C . THR A 1 273 ? -8.944 -3.680 -14.731 1.00 91.94 273 THR A C 1
ATOM 2112 O O . THR A 1 273 ? -8.410 -2.687 -14.225 1.00 91.94 273 THR A O 1
ATOM 2115 N N . TYR A 1 274 ? -10.257 -3.729 -14.979 1.00 92.12 274 TYR A N 1
ATOM 2116 C CA . TYR A 1 274 ? -11.195 -2.665 -14.615 1.00 92.12 274 TYR A CA 1
ATOM 2117 C C . TYR A 1 274 ? -11.548 -2.651 -13.119 1.00 92.12 274 TYR A C 1
ATOM 2119 O O . TYR A 1 274 ? -12.028 -1.628 -12.631 1.00 92.12 274 TYR A O 1
ATOM 2127 N N . HIS A 1 275 ? -11.297 -3.744 -12.389 1.00 96.00 275 HIS A N 1
ATOM 2128 C CA . HIS A 1 275 ? -11.447 -3.791 -10.935 1.00 96.00 275 HIS A CA 1
ATOM 2129 C C . HIS A 1 275 ? -10.225 -3.243 -10.192 1.00 96.00 275 HIS A C 1
ATOM 2131 O O . HIS A 1 275 ? -10.389 -2.716 -9.098 1.00 96.00 275 HIS A O 1
ATOM 2137 N N . GLN A 1 276 ? -9.038 -3.322 -10.794 1.00 96.00 276 GLN A N 1
ATOM 2138 C CA . GLN A 1 276 ? -7.790 -2.856 -10.185 1.00 96.00 276 GLN A CA 1
ATOM 2139 C C . GLN A 1 276 ? -7.774 -1.326 -10.076 1.00 96.00 276 GLN A C 1
ATOM 2141 O O . GLN A 1 276 ? -8.095 -0.638 -11.054 1.00 96.00 276 GLN A O 1
ATOM 2146 N N . ASP A 1 277 ? -7.364 -0.783 -8.933 1.00 89.75 277 ASP A N 1
ATOM 2147 C CA . ASP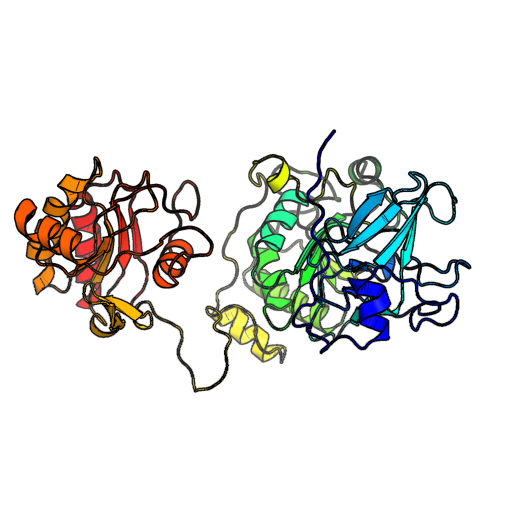 A 1 277 ? -7.263 0.657 -8.654 1.00 89.75 277 ASP A CA 1
ATOM 2148 C C . ASP A 1 277 ? -8.570 1.428 -8.928 1.00 89.75 277 ASP A C 1
ATOM 2150 O O . ASP A 1 277 ? -8.553 2.596 -9.342 1.00 89.75 277 ASP A O 1
ATOM 2154 N N . TYR A 1 278 ? -9.730 0.783 -8.753 1.00 89.38 278 TYR A N 1
ATOM 2155 C CA . TYR A 1 278 ? -11.015 1.316 -9.218 1.00 89.38 278 TYR A CA 1
ATOM 2156 C C . TYR A 1 278 ? -11.307 2.721 -8.668 1.00 89.38 278 TYR A C 1
ATOM 2158 O O . TYR A 1 278 ? -11.677 3.620 -9.431 1.00 89.38 278 TYR A O 1
ATOM 2166 N N . TYR A 1 279 ? -11.111 2.953 -7.366 1.00 85.00 279 TYR A N 1
ATOM 2167 C CA . TYR A 1 279 ? -11.366 4.265 -6.764 1.00 85.00 279 TYR A CA 1
ATOM 2168 C C . TYR A 1 279 ? -10.394 5.342 -7.246 1.00 85.00 279 TYR A C 1
ATOM 2170 O O . TYR A 1 279 ? -10.833 6.462 -7.515 1.00 85.00 279 TYR A O 1
ATOM 2178 N N . ALA A 1 280 ? -9.115 5.005 -7.427 1.00 77.56 280 ALA A N 1
ATOM 2179 C CA . ALA A 1 280 ? -8.120 5.935 -7.954 1.00 77.56 280 ALA A CA 1
ATOM 2180 C C . ALA A 1 280 ? -8.438 6.335 -9.405 1.00 77.56 280 ALA A C 1
ATOM 2182 O O . ALA A 1 280 ? -8.397 7.518 -9.738 1.00 77.56 280 ALA A O 1
ATOM 2183 N N . LYS A 1 281 ? -8.840 5.373 -10.248 1.00 83.12 281 LYS A N 1
ATOM 2184 C CA . LYS A 1 281 ? -9.213 5.611 -11.654 1.00 83.12 281 LYS A CA 1
ATOM 2185 C C . LYS A 1 281 ? -10.510 6.409 -11.812 1.00 83.12 281 LYS A C 1
ATOM 2187 O O . LYS A 1 281 ? -10.642 7.171 -12.763 1.00 83.12 281 LYS A O 1
ATOM 2192 N N . ASN A 1 282 ? -11.466 6.242 -10.896 1.00 79.12 282 ASN A N 1
ATOM 2193 C CA . ASN A 1 282 ? -12.800 6.847 -11.001 1.00 79.12 282 ASN A CA 1
ATOM 2194 C C . ASN A 1 282 ? -13.016 8.071 -10.092 1.00 79.12 282 ASN A C 1
ATOM 2196 O O . ASN A 1 282 ? -14.097 8.658 -10.124 1.00 79.12 282 ASN A O 1
ATOM 2200 N N . GLY A 1 283 ? -12.042 8.445 -9.254 1.00 76.75 283 GLY A N 1
ATOM 2201 C CA . GLY A 1 283 ? -12.151 9.582 -8.329 1.00 76.75 283 GLY A CA 1
ATOM 2202 C C . GLY A 1 283 ? -13.252 9.434 -7.267 1.00 76.75 283 GLY A C 1
ATOM 2203 O O . GLY A 1 283 ? -13.760 10.433 -6.758 1.00 76.75 283 GLY A O 1
ATOM 2204 N N . LYS A 1 284 ? -13.655 8.197 -6.954 1.00 73.50 284 LYS A N 1
ATOM 2205 C CA . LYS A 1 284 ? -14.717 7.868 -5.985 1.00 73.50 284 LYS A CA 1
ATOM 2206 C C . LYS A 1 284 ? -14.118 7.507 -4.615 1.00 73.50 284 LYS A C 1
ATOM 2208 O O . LYS A 1 284 ? -12.909 7.346 -4.488 1.00 73.50 284 LYS A O 1
ATOM 2213 N N . GLN A 1 285 ? -14.966 7.380 -3.594 1.00 75.06 285 GLN A N 1
ATOM 2214 C CA . GLN A 1 285 ? -14.576 6.955 -2.243 1.00 75.06 285 GLN A CA 1
ATOM 2215 C C . GLN A 1 285 ? -15.235 5.613 -1.872 1.00 75.06 285 GLN A C 1
ATOM 2217 O O . GLN A 1 285 ? -16.336 5.342 -2.368 1.00 75.06 285 GLN A O 1
ATOM 2222 N N . PRO A 1 286 ? -14.605 4.795 -1.003 1.00 79.38 286 PRO A N 1
ATOM 2223 C CA . PRO A 1 286 ? -15.205 3.574 -0.468 1.00 79.38 286 PRO A CA 1
ATOM 2224 C C . PRO A 1 286 ? -16.559 3.834 0.197 1.00 79.38 286 PRO A C 1
ATOM 2226 O O . PRO A 1 286 ? -16.666 4.716 1.045 1.00 79.38 286 PRO A O 1
ATOM 2229 N N . TYR A 1 287 ? -17.590 3.071 -0.180 1.00 77.94 287 TYR A N 1
ATOM 2230 C CA . TYR A 1 287 ? -18.946 3.232 0.371 1.00 77.94 287 TYR A CA 1
ATOM 2231 C C . TYR A 1 287 ? -19.278 2.222 1.479 1.00 77.94 287 TYR A C 1
ATOM 2233 O O . TYR A 1 287 ? -20.071 2.535 2.362 1.00 77.94 287 TYR A O 1
ATOM 2241 N N . CYS A 1 288 ? -18.694 1.020 1.439 1.00 77.00 288 CYS A N 1
ATOM 2242 C CA . CYS A 1 288 ? -18.961 -0.071 2.387 1.00 77.00 288 CYS A CA 1
ATOM 2243 C C . CYS A 1 288 ? -17.830 -0.303 3.403 1.00 77.00 288 CYS A C 1
ATOM 2245 O O . CYS A 1 288 ? -17.939 -1.187 4.249 1.00 77.00 288 CYS A O 1
ATOM 2247 N N . HIS A 1 289 ? -16.774 0.514 3.356 1.00 82.50 289 HIS A N 1
ATOM 2248 C CA . HIS A 1 289 ? -15.614 0.415 4.238 1.00 82.50 289 HIS A CA 1
ATOM 2249 C C . HIS A 1 289 ? -15.397 1.715 5.004 1.00 82.50 289 HIS A C 1
ATOM 2251 O O . HIS A 1 289 ? -15.218 2.777 4.408 1.00 82.50 289 HIS A O 1
ATOM 2257 N N . ALA A 1 290 ? -15.375 1.614 6.329 1.00 75.50 290 ALA A N 1
ATOM 2258 C CA . ALA A 1 290 ? -15.080 2.715 7.232 1.00 75.50 290 ALA A CA 1
ATOM 2259 C C . ALA A 1 290 ? -14.069 2.244 8.275 1.00 75.50 290 ALA A C 1
ATOM 2261 O O . ALA A 1 290 ? -14.168 1.125 8.777 1.00 75.50 290 ALA A O 1
ATOM 2262 N N . TRP A 1 291 ? -13.101 3.103 8.597 1.00 85.75 291 TRP A N 1
ATOM 2263 C CA . TRP A 1 291 ? -12.148 2.797 9.654 1.00 85.75 291 TRP A CA 1
ATOM 2264 C C . TRP A 1 291 ? -12.802 2.971 11.026 1.00 85.75 291 TRP A C 1
ATOM 2266 O O . TRP A 1 291 ? -13.382 4.016 11.326 1.00 85.75 291 TRP A O 1
ATOM 2276 N N . GLN A 1 292 ? -12.661 1.958 11.868 1.00 84.69 292 GLN A N 1
ATOM 2277 C CA . GLN A 1 292 ? -13.036 1.965 13.268 1.00 84.69 292 GLN A CA 1
ATOM 2278 C C . GLN A 1 292 ? -11.888 1.360 14.068 1.00 84.69 292 GLN A C 1
ATOM 2280 O O . GLN A 1 292 ? -11.480 0.226 13.822 1.00 84.69 292 GLN A O 1
ATOM 2285 N N . GLN A 1 293 ? -11.405 2.084 15.076 1.00 85.56 293 GLN A N 1
ATOM 2286 C CA . GLN A 1 293 ? -10.410 1.533 15.987 1.00 85.56 293 GLN A CA 1
ATOM 2287 C C . GLN A 1 293 ? -10.977 0.309 16.718 1.00 85.56 293 GLN A C 1
ATOM 2289 O O . GLN A 1 293 ? -11.987 0.412 17.417 1.00 85.56 293 GLN A O 1
ATOM 2294 N N . ARG A 1 294 ? -10.315 -0.844 16.579 1.00 89.31 294 ARG A N 1
ATOM 2295 C CA . ARG A 1 294 ? -10.681 -2.088 17.284 1.00 89.31 294 ARG A CA 1
ATOM 2296 C C . ARG A 1 294 ? -9.621 -2.561 18.269 1.00 89.31 294 ARG A C 1
ATOM 2298 O O . ARG A 1 294 ? -9.938 -3.329 19.177 1.00 89.31 294 ARG A O 1
ATOM 2305 N N . PHE A 1 295 ? -8.391 -2.085 18.099 1.00 88.31 295 PHE A N 1
ATOM 2306 C CA . PHE A 1 295 ? -7.252 -2.434 18.935 1.00 88.31 295 PHE A CA 1
ATOM 2307 C C . PHE A 1 295 ? -6.576 -1.166 19.460 1.00 88.31 295 PHE A C 1
ATOM 2309 O O . PHE A 1 295 ? -6.394 -0.184 18.725 1.00 88.31 295 PHE A O 1
ATOM 2316 N N . SER A 1 296 ? -6.192 -1.175 20.735 1.00 81.94 296 SER A N 1
ATOM 2317 C CA . SER A 1 296 ? -5.262 -0.178 21.263 1.00 81.94 296 SER A CA 1
ATOM 2318 C C . SER A 1 296 ? -3.839 -0.494 20.793 1.00 81.94 296 SER A C 1
ATOM 2320 O O . SER A 1 296 ? -3.539 -1.606 20.359 1.00 81.94 296 SER A O 1
ATOM 2322 N N . ASN A 1 297 ? -2.940 0.487 20.863 1.00 76.25 297 ASN A N 1
ATOM 2323 C CA . ASN A 1 297 ? -1.539 0.234 20.527 1.00 76.25 297 ASN A CA 1
ATOM 2324 C C . ASN A 1 297 ? -0.873 -0.699 21.545 1.00 76.25 297 ASN A C 1
ATOM 2326 O O . ASN A 1 297 ? -0.140 -1.591 21.130 1.00 76.25 297 ASN A O 1
ATOM 2330 N N . ASP A 1 298 ? -1.190 -0.559 22.834 1.00 77.50 298 ASP A N 1
ATOM 2331 C CA . ASP A 1 298 ? -0.640 -1.410 23.897 1.00 77.50 298 ASP A CA 1
ATOM 2332 C C . ASP A 1 298 ? -1.009 -2.880 23.702 1.00 77.50 298 ASP A C 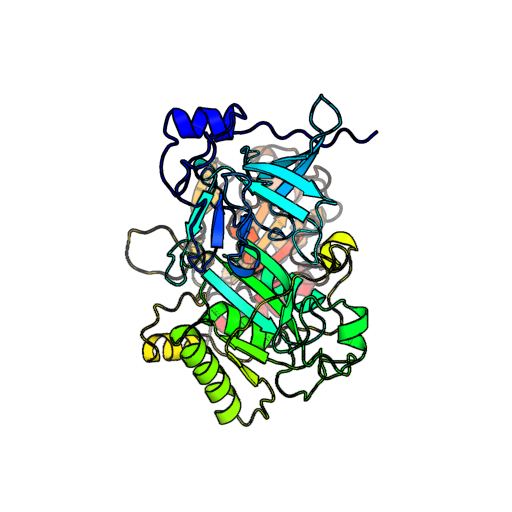1
ATOM 2334 O O . ASP A 1 298 ? -0.171 -3.758 23.887 1.00 77.50 298 ASP A O 1
ATOM 2338 N N . GLU A 1 299 ? -2.238 -3.159 23.256 1.00 83.31 299 GLU A N 1
ATOM 2339 C CA . GLU A 1 299 ? -2.664 -4.522 22.935 1.00 83.31 299 GLU A CA 1
ATOM 2340 C C . GLU A 1 299 ? -1.832 -5.134 21.822 1.00 83.31 299 GLU A C 1
ATOM 2342 O O . GLU A 1 299 ? -1.470 -6.304 21.894 1.00 83.31 299 GLU A O 1
ATOM 2347 N N . ILE A 1 300 ? -1.527 -4.353 20.788 1.00 84.75 300 ILE A N 1
ATOM 2348 C CA . ILE A 1 300 ? -0.767 -4.871 19.658 1.00 84.75 300 ILE A CA 1
ATOM 2349 C C . ILE A 1 300 ? 0.709 -5.026 20.021 1.00 84.75 300 ILE A C 1
ATOM 2351 O O . ILE A 1 300 ? 1.329 -6.006 19.618 1.00 84.75 300 ILE A O 1
ATOM 2355 N N . VAL A 1 301 ? 1.266 -4.109 20.816 1.00 79.31 301 VAL A N 1
ATOM 2356 C CA . VAL A 1 301 ? 2.631 -4.236 21.344 1.00 79.31 301 VAL A CA 1
ATOM 2357 C C . VAL A 1 301 ? 2.753 -5.486 22.215 1.00 79.31 301 VAL A C 1
ATOM 2359 O O . VAL A 1 301 ? 3.681 -6.271 22.021 1.00 79.31 301 VAL A O 1
ATOM 2362 N N . ALA A 1 302 ? 1.799 -5.708 23.124 1.00 84.69 302 ALA A N 1
ATOM 2363 C CA . ALA A 1 302 ? 1.753 -6.910 23.950 1.00 84.69 302 ALA A CA 1
ATOM 2364 C C . ALA A 1 302 ? 1.623 -8.171 23.086 1.00 84.69 302 ALA A C 1
ATOM 2366 O O . ALA A 1 302 ? 2.396 -9.112 23.247 1.00 84.69 302 ALA A O 1
ATOM 2367 N N . LEU A 1 303 ? 0.712 -8.160 22.110 1.00 88.56 303 LEU A N 1
ATOM 2368 C CA . LEU A 1 303 ? 0.490 -9.302 21.234 1.00 88.56 303 LEU A CA 1
ATOM 2369 C C . LEU A 1 303 ? 1.719 -9.635 20.380 1.00 88.56 303 LEU A C 1
ATOM 2371 O O . LEU A 1 303 ? 2.064 -10.801 20.208 1.00 88.56 303 LEU A O 1
ATOM 2375 N N . ALA A 1 304 ? 2.408 -8.625 19.856 1.00 84.50 304 ALA A N 1
ATOM 2376 C CA . ALA A 1 304 ? 3.641 -8.837 19.113 1.00 84.50 304 ALA A CA 1
ATOM 2377 C C . ALA A 1 304 ? 4.727 -9.477 19.987 1.00 84.50 304 ALA A C 1
ATOM 2379 O O . ALA A 1 304 ? 5.386 -10.417 19.543 1.00 84.50 304 ALA A O 1
ATOM 2380 N N . ALA A 1 305 ? 4.874 -9.011 21.233 1.00 87.00 305 ALA A N 1
ATOM 2381 C CA . ALA A 1 305 ? 5.811 -9.589 22.189 1.00 87.00 305 ALA A CA 1
ATOM 2382 C C . ALA A 1 305 ? 5.476 -11.059 22.499 1.00 87.00 305 ALA A C 1
ATOM 2384 O O . ALA A 1 305 ? 6.373 -11.901 22.475 1.00 87.00 305 ALA A O 1
ATOM 2385 N N . GLU A 1 306 ? 4.196 -11.387 22.710 1.00 90.06 306 GLU A N 1
ATOM 2386 C CA . GLU A 1 306 ? 3.724 -12.765 22.922 1.00 90.06 306 GLU A CA 1
ATOM 2387 C C . GLU A 1 306 ? 4.020 -13.680 21.726 1.00 90.06 306 GLU A C 1
ATOM 2389 O O . GLU A 1 306 ? 4.393 -14.841 21.898 1.00 90.06 306 GLU A O 1
ATOM 2394 N N . LEU A 1 307 ? 3.883 -13.157 20.507 1.00 89.00 307 LEU A N 1
ATOM 2395 C CA . LEU A 1 307 ? 4.138 -13.899 19.272 1.00 89.00 307 LEU A CA 1
ATOM 2396 C C . LEU A 1 307 ? 5.632 -13.988 18.914 1.00 89.00 307 LEU A C 1
ATOM 2398 O O . LEU A 1 307 ? 5.976 -14.599 17.903 1.00 89.00 307 LEU A O 1
ATOM 2402 N N . GLY A 1 308 ? 6.523 -13.378 19.704 1.00 86.38 308 GLY A N 1
ATOM 2403 C CA . GLY A 1 308 ? 7.949 -13.275 19.378 1.00 86.38 308 GLY A CA 1
ATOM 2404 C C . GLY A 1 308 ? 8.219 -12.442 18.119 1.00 86.38 308 GLY A C 1
ATOM 2405 O O . GLY A 1 308 ? 9.296 -12.531 17.528 1.00 86.38 308 GLY A O 1
ATOM 2406 N N . LEU A 1 309 ? 7.243 -11.639 17.693 1.00 79.19 309 LEU A N 1
ATOM 2407 C CA . LEU A 1 309 ? 7.357 -10.745 16.556 1.00 79.19 309 LEU A CA 1
ATOM 2408 C C . LEU A 1 309 ? 7.964 -9.431 17.031 1.00 79.19 309 LEU A C 1
ATOM 2410 O O . LEU A 1 309 ? 7.525 -8.825 18.010 1.00 79.19 309 LEU A O 1
ATOM 2414 N N . LYS A 1 310 ? 8.946 -8.926 16.288 1.00 59.28 310 LYS A N 1
ATOM 2415 C CA . LYS A 1 310 ? 9.310 -7.515 16.406 1.00 59.28 310 LYS A CA 1
ATOM 2416 C C . LYS A 1 310 ? 8.136 -6.711 15.844 1.00 59.28 310 LYS A C 1
ATOM 2418 O O . LYS A 1 310 ? 8.046 -6.590 14.627 1.00 59.28 310 LYS A O 1
ATOM 2423 N N . SER A 1 311 ? 7.231 -6.234 16.706 1.00 48.38 311 SER A N 1
ATOM 2424 C CA . SER A 1 311 ? 6.112 -5.351 16.335 1.00 48.38 311 SER A CA 1
ATOM 2425 C C . SER A 1 311 ? 6.586 -4.272 15.361 1.00 48.38 311 SER A C 1
ATOM 2427 O O . SER A 1 311 ? 7.295 -3.358 15.781 1.00 48.38 311 SER A O 1
ATOM 2429 N N . LYS A 1 312 ? 6.164 -4.329 14.095 1.00 52.09 312 LYS A N 1
ATOM 2430 C CA . LYS A 1 312 ? 6.258 -3.198 13.152 1.00 52.09 312 LYS A CA 1
ATOM 2431 C C . LYS A 1 312 ? 4.969 -2.404 13.098 1.00 52.09 312 LYS A C 1
ATOM 2433 O O . LYS A 1 312 ? 4.878 -1.439 12.338 1.00 52.09 312 LYS A O 1
ATOM 2438 N N . THR A 1 313 ? 4.006 -2.759 13.952 1.00 36.34 313 THR A N 1
ATOM 2439 C CA . THR A 1 313 ? 2.912 -1.870 14.311 1.00 36.34 313 THR A CA 1
ATOM 2440 C C . THR A 1 313 ? 3.517 -0.523 14.617 1.00 36.34 313 THR A C 1
ATOM 2442 O O . THR A 1 313 ? 4.341 -0.406 15.525 1.00 36.34 313 THR A O 1
ATOM 2445 N N . ARG A 1 314 ? 3.122 0.491 13.848 1.00 33.69 314 ARG A N 1
ATOM 2446 C CA . ARG A 1 314 ? 3.432 1.874 14.176 1.00 33.69 314 ARG A CA 1
ATOM 2447 C C . ARG A 1 314 ? 2.839 2.186 15.561 1.00 33.69 314 ARG A C 1
ATOM 2449 O O . ARG A 1 314 ? 1.716 2.664 15.661 1.00 33.69 314 ARG A O 1
ATOM 2456 N N . ALA A 1 315 ? 3.614 2.001 16.626 1.00 33.50 315 ALA A N 1
ATOM 2457 C CA . ALA A 1 315 ? 3.989 3.176 17.396 1.00 33.50 315 ALA A CA 1
ATOM 2458 C C . ALA A 1 315 ? 4.759 4.049 16.395 1.00 33.50 315 ALA A C 1
ATOM 2460 O O . ALA A 1 315 ? 5.719 3.550 15.817 1.00 33.50 315 ALA A O 1
ATOM 2461 N N . GLY A 1 316 ? 4.227 5.230 16.049 1.00 26.42 316 GLY A N 1
ATOM 2462 C CA . GLY A 1 316 ? 4.659 6.082 14.925 1.00 26.42 316 GLY A CA 1
ATOM 2463 C C . GLY A 1 316 ? 6.088 5.815 14.440 1.00 26.42 316 GLY A C 1
ATOM 2464 O O . GLY A 1 316 ? 7.049 6.109 15.140 1.00 26.42 316 GLY A O 1
ATOM 2465 N N . GLY A 1 317 ? 6.212 5.182 13.271 1.00 26.52 317 GLY A N 1
ATOM 2466 C CA . GLY A 1 317 ? 7.483 4.633 12.806 1.00 26.52 317 GLY A CA 1
ATOM 2467 C C . GLY A 1 317 ? 8.474 5.717 12.391 1.00 26.52 317 GLY A C 1
ATOM 2468 O O . GLY A 1 317 ? 8.236 6.430 11.416 1.00 26.52 317 GLY A O 1
ATOM 2469 N N . THR A 1 318 ? 9.603 5.771 13.091 1.00 29.95 318 THR A N 1
ATOM 2470 C CA . THR A 1 318 ? 10.889 6.268 12.598 1.00 29.95 318 THR A CA 1
ATOM 2471 C C . THR A 1 318 ? 11.742 5.079 12.140 1.00 29.95 318 THR A C 1
ATOM 2473 O O . THR A 1 318 ? 11.608 3.964 12.642 1.00 29.95 318 THR A O 1
ATOM 2476 N N . GLY A 1 319 ? 12.608 5.309 11.154 1.00 26.20 319 GLY A N 1
ATOM 2477 C CA . GLY A 1 319 ? 13.561 4.327 10.650 1.00 26.20 319 GLY A CA 1
ATOM 2478 C C . GLY A 1 319 ? 14.722 5.014 9.944 1.00 26.20 319 GLY A C 1
ATOM 2479 O O . GLY A 1 319 ? 14.702 5.168 8.728 1.00 26.20 319 GLY A O 1
ATOM 2480 N N . ALA A 1 320 ? 15.712 5.415 10.737 1.00 25.89 320 ALA A N 1
ATOM 2481 C CA . ALA A 1 320 ? 17.133 5.356 10.411 1.00 25.89 320 ALA A CA 1
ATOM 2482 C C . ALA A 1 320 ? 17.868 5.154 11.750 1.00 25.89 320 ALA A C 1
ATOM 2484 O O . ALA A 1 320 ? 17.881 6.050 12.592 1.00 25.89 320 ALA A O 1
ATOM 2485 N N . GLU A 1 321 ? 18.391 3.949 11.996 1.00 27.83 321 GLU A N 1
ATOM 2486 C CA . GLU A 1 321 ? 19.331 3.690 13.099 1.00 27.83 321 GLU A CA 1
ATOM 2487 C C . GLU A 1 321 ? 20.585 4.554 12.853 1.00 27.83 321 GLU A C 1
ATOM 2489 O O . GLU A 1 321 ? 21.038 4.663 11.720 1.00 27.83 321 GLU A O 1
ATOM 2494 N N . THR A 1 322 ? 21.181 5.253 13.815 1.00 26.03 322 THR A N 1
ATOM 2495 C CA . THR A 1 322 ? 21.559 4.810 15.157 1.00 26.03 322 THR A CA 1
ATOM 2496 C C . THR A 1 322 ? 21.499 5.954 16.174 1.00 26.03 322 THR A C 1
ATOM 2498 O O . THR A 1 322 ? 22.249 6.918 16.050 1.00 26.03 322 THR A O 1
ATOM 2501 N N . ALA A 1 323 ? 20.683 5.801 17.215 1.00 24.61 323 ALA A N 1
ATOM 2502 C CA . ALA A 1 323 ? 20.971 6.116 18.621 1.00 24.61 323 ALA A CA 1
ATOM 2503 C C . ALA A 1 323 ? 19.657 5.982 19.409 1.00 24.61 323 ALA A C 1
ATOM 2505 O O . ALA A 1 323 ? 18.609 6.412 18.949 1.00 24.61 323 ALA A O 1
ATOM 2506 N N . LYS A 1 324 ? 19.728 5.313 20.562 1.00 28.58 324 LYS A N 1
ATOM 2507 C CA . LYS A 1 324 ? 18.707 5.182 21.616 1.00 28.58 324 LYS A CA 1
ATOM 2508 C C . LYS A 1 324 ? 17.466 6.096 21.503 1.00 28.58 324 LYS A C 1
ATOM 2510 O O . LYS A 1 324 ? 17.589 7.300 21.641 1.00 28.58 324 LYS A O 1
ATOM 2515 N N . GLY A 1 325 ? 16.312 5.435 21.373 1.00 37.75 325 GLY A N 1
ATOM 2516 C CA . GLY A 1 325 ? 14.962 5.792 21.831 1.00 37.75 325 GLY A CA 1
ATOM 2517 C C . GLY A 1 325 ? 14.558 7.257 21.968 1.00 37.75 325 GLY A C 1
ATOM 2518 O O . GLY A 1 325 ? 15.031 7.918 22.875 1.00 37.75 325 GLY A O 1
ATOM 2519 N N . GLU A 1 326 ? 13.549 7.663 21.189 1.00 31.83 326 GLU A N 1
ATOM 2520 C CA . GLU A 1 326 ? 12.483 8.593 21.596 1.00 31.83 326 GLU A CA 1
ATOM 2521 C C . GLU A 1 326 ? 11.386 8.636 20.509 1.00 31.83 326 GLU A C 1
ATOM 2523 O O . GLU A 1 326 ? 11.660 8.672 19.309 1.00 31.83 326 GLU A O 1
ATOM 2528 N N . THR A 1 327 ? 10.119 8.545 20.915 1.00 42.56 327 THR A N 1
ATOM 2529 C CA . THR A 1 327 ? 8.952 8.783 20.052 1.00 42.56 327 THR A CA 1
ATOM 2530 C C . THR A 1 327 ? 8.954 10.240 19.600 1.00 42.56 327 THR A C 1
ATOM 2532 O O . THR A 1 327 ? 8.863 11.104 20.468 1.00 42.56 327 THR A O 1
ATOM 2535 N N . MET A 1 328 ? 9.005 10.512 18.287 1.00 56.50 328 MET A N 1
ATOM 2536 C CA . MET A 1 328 ? 9.033 11.891 17.783 1.00 56.50 328 MET A CA 1
ATOM 2537 C C . MET A 1 328 ? 7.744 12.650 18.133 1.00 56.50 328 MET A C 1
ATOM 2539 O O . MET A 1 328 ? 6.685 12.458 17.529 1.00 56.50 328 MET A O 1
ATOM 2543 N N . SER A 1 329 ? 7.853 13.504 19.139 1.00 80.75 329 SER A N 1
ATOM 2544 C CA . SER A 1 329 ? 6.899 14.518 19.550 1.00 80.75 329 SER A CA 1
ATOM 2545 C C . SER A 1 329 ? 6.904 15.689 18.561 1.00 80.75 329 SER A C 1
ATOM 2547 O O . SER A 1 329 ? 7.849 15.879 17.796 1.00 80.75 329 SER A O 1
ATOM 2549 N N . ILE A 1 330 ? 5.873 16.541 18.606 1.00 86.06 330 ILE A N 1
ATOM 2550 C CA . ILE A 1 330 ? 5.875 17.842 17.909 1.00 86.06 330 ILE A CA 1
ATOM 2551 C C . ILE A 1 330 ? 7.144 18.663 18.218 1.00 86.06 330 ILE A C 1
ATOM 2553 O O . ILE A 1 330 ? 7.600 19.457 17.400 1.00 86.06 330 ILE A O 1
ATOM 2557 N N . TYR A 1 331 ? 7.720 18.436 19.397 1.00 87.19 331 TYR A N 1
ATOM 2558 C CA . TYR A 1 331 ? 8.912 19.086 19.925 1.00 87.19 331 TYR A CA 1
ATOM 2559 C C . TYR A 1 331 ? 10.222 18.615 19.277 1.00 87.19 331 TYR A C 1
ATOM 2561 O O . TYR A 1 331 ? 11.236 19.293 19.405 1.00 87.19 331 TYR A O 1
ATOM 2569 N N . ASP A 1 332 ? 10.193 17.515 18.525 1.00 86.06 332 ASP A N 1
ATOM 2570 C CA . ASP A 1 332 ? 11.379 16.954 17.869 1.00 86.06 332 ASP A CA 1
ATOM 2571 C C . ASP A 1 332 ? 11.547 17.460 16.428 1.00 86.06 332 ASP A C 1
ATOM 2573 O O . ASP A 1 332 ? 12.521 17.126 15.751 1.00 86.06 332 ASP A O 1
ATOM 2577 N N . TYR A 1 333 ? 10.618 18.295 15.942 1.00 92.31 333 TYR A N 1
ATOM 2578 C CA . TYR A 1 333 ? 10.760 18.960 14.651 1.00 92.31 333 TYR A CA 1
ATOM 2579 C C . TYR A 1 333 ? 11.617 20.218 14.770 1.00 92.31 333 TYR A C 1
ATOM 2581 O O . TYR A 1 333 ? 11.376 21.089 15.606 1.00 92.31 333 TYR A O 1
ATOM 2589 N N . THR A 1 334 ? 12.565 20.337 13.849 1.00 92.94 334 THR A N 1
ATOM 2590 C CA . THR A 1 334 ? 13.336 21.556 13.609 1.00 92.94 334 THR A CA 1
ATOM 2591 C C . THR A 1 334 ? 12.723 22.322 12.448 1.00 92.94 334 THR A C 1
ATOM 2593 O O . THR A 1 334 ? 12.315 21.721 11.454 1.00 92.94 334 THR A O 1
ATOM 2596 N N . VAL A 1 335 ? 12.650 23.641 12.573 1.00 95.62 335 VAL A N 1
ATOM 2597 C CA . VAL A 1 335 ? 12.173 24.561 11.537 1.00 95.62 335 VAL A CA 1
ATOM 2598 C C . VAL A 1 335 ? 13.213 25.648 11.287 1.00 95.62 335 VAL A C 1
ATOM 2600 O O . VAL A 1 335 ? 14.098 25.870 12.107 1.00 95.62 335 VAL A O 1
ATOM 2603 N N . LYS A 1 336 ? 13.114 26.332 10.147 1.00 95.81 336 LYS A N 1
ATOM 2604 C CA . LYS A 1 336 ? 14.005 27.443 9.810 1.00 95.81 336 LYS A CA 1
ATOM 2605 C C . LYS A 1 336 ? 13.446 28.760 10.342 1.00 95.81 336 LYS A C 1
ATOM 2607 O O . LYS A 1 336 ? 12.309 29.108 10.020 1.00 95.81 336 LYS A O 1
ATOM 2612 N N . THR A 1 337 ? 14.224 29.507 11.121 1.00 92.62 337 THR A N 1
ATOM 2613 C CA . THR A 1 337 ? 13.912 30.905 11.464 1.00 92.62 337 THR A CA 1
ATOM 2614 C C . THR A 1 337 ? 13.942 31.767 10.203 1.00 92.62 337 THR A C 1
ATOM 2616 O O . THR A 1 337 ? 14.522 31.372 9.192 1.00 92.62 337 THR A O 1
ATOM 2619 N N . ALA A 1 338 ? 13.371 32.973 10.240 1.00 88.88 338 ALA A N 1
ATOM 2620 C CA . ALA A 1 338 ? 13.437 33.895 9.100 1.00 88.88 338 ALA A CA 1
ATOM 2621 C C . ALA A 1 338 ? 14.872 34.312 8.705 1.00 88.88 338 ALA A C 1
ATOM 2623 O O . ALA A 1 338 ? 15.076 34.805 7.599 1.00 88.88 338 ALA A O 1
ATOM 2624 N N . ALA A 1 339 ? 15.864 34.098 9.579 1.00 87.56 339 ALA A N 1
ATOM 2625 C CA . ALA A 1 339 ? 17.284 34.288 9.276 1.00 87.56 339 ALA A CA 1
ATOM 2626 C C . ALA A 1 339 ? 17.941 33.053 8.616 1.00 87.56 339 ALA A C 1
ATOM 2628 O O . ALA A 1 339 ? 19.107 33.109 8.237 1.00 87.56 339 ALA A O 1
ATOM 2629 N N . GLY A 1 340 ? 17.209 31.942 8.466 1.00 88.12 340 GLY A N 1
ATOM 2630 C CA . GLY A 1 340 ? 17.701 30.683 7.893 1.00 88.12 340 GLY A CA 1
ATOM 2631 C C . GLY A 1 340 ? 18.375 29.740 8.899 1.00 88.12 340 GLY A C 1
ATOM 2632 O O . GLY A 1 340 ? 18.925 28.707 8.503 1.00 88.12 340 GLY A O 1
ATOM 2633 N N . GLU A 1 341 ? 18.322 30.062 10.191 1.00 90.62 341 GLU A N 1
ATOM 2634 C CA . GLU A 1 341 ? 18.882 29.236 11.263 1.00 90.62 341 GLU A CA 1
ATOM 2635 C C . GLU A 1 341 ? 17.926 28.099 11.635 1.00 90.62 341 GLU A C 1
ATOM 2637 O O . GLU A 1 341 ? 16.711 28.233 11.504 1.00 90.62 341 GLU A O 1
ATOM 2642 N N . ASP A 1 342 ? 18.466 26.970 12.085 1.00 90.50 342 ASP A N 1
ATOM 2643 C CA . ASP A 1 342 ? 17.668 25.849 12.582 1.00 90.50 342 ASP A CA 1
ATOM 2644 C C . ASP A 1 342 ? 17.214 26.105 14.024 1.00 90.50 342 ASP A C 1
ATOM 2646 O O . ASP A 1 342 ? 18.039 26.306 14.912 1.00 90.50 342 ASP A O 1
ATOM 2650 N N . GLU A 1 343 ? 15.907 26.040 14.272 1.00 88.62 343 GLU A N 1
ATOM 2651 C CA . GLU A 1 343 ? 15.313 26.136 15.604 1.00 88.62 343 GLU A CA 1
ATOM 2652 C C . GLU A 1 343 ? 14.453 24.901 15.892 1.00 88.62 343 GLU A C 1
ATOM 2654 O O . GLU A 1 343 ? 13.544 24.551 15.135 1.00 88.62 343 GLU A O 1
ATOM 2659 N N . SER A 1 344 ? 14.754 24.215 16.994 1.00 92.19 344 SER A N 1
ATOM 2660 C CA . SER A 1 344 ? 13.950 23.089 17.468 1.00 92.19 344 SER A CA 1
ATOM 2661 C C . SER A 1 344 ? 12.667 23.601 18.115 1.00 92.19 344 SER A C 1
ATOM 2663 O O . SER A 1 344 ? 12.715 24.454 19.000 1.00 92.19 344 SER A O 1
ATOM 2665 N N . LEU A 1 345 ? 11.520 23.015 17.761 1.00 92.88 345 LEU A N 1
ATOM 2666 C CA . LEU A 1 345 ? 10.254 23.307 18.437 1.00 92.88 345 LEU A CA 1
ATOM 2667 C C . LEU A 1 345 ? 10.231 22.840 19.901 1.00 92.88 345 LEU A C 1
ATOM 2669 O O . LEU A 1 345 ? 9.325 23.217 20.644 1.00 92.88 345 LEU A O 1
ATOM 2673 N N . GLY A 1 346 ? 11.230 22.075 20.351 1.00 89.31 346 GLY A N 1
ATOM 2674 C CA . GLY A 1 346 ? 11.373 21.639 21.738 1.00 89.31 346 GLY A CA 1
ATOM 2675 C C . GLY A 1 346 ? 11.514 22.775 22.745 1.00 89.31 346 GLY A C 1
ATOM 2676 O O . GLY A 1 346 ? 11.172 22.585 23.912 1.00 89.31 346 GLY A O 1
ATOM 2677 N N . ILE A 1 347 ? 11.887 23.980 22.299 1.00 87.94 347 ILE A N 1
ATOM 2678 C CA . ILE A 1 347 ? 11.868 25.189 23.138 1.00 87.94 347 ILE A CA 1
ATOM 2679 C C . ILE A 1 347 ? 10.462 25.531 23.660 1.00 87.94 347 ILE A C 1
ATOM 2681 O O . ILE A 1 347 ? 10.329 26.233 24.660 1.00 87.94 347 ILE A O 1
ATOM 2685 N N . TYR A 1 348 ? 9.409 25.012 23.019 1.00 92.56 348 TYR A N 1
ATOM 2686 C CA . TYR A 1 348 ? 8.018 25.232 23.408 1.00 92.56 348 TYR A CA 1
ATOM 2687 C C . TYR A 1 348 ? 7.396 24.064 24.185 1.00 92.56 348 TYR A C 1
ATOM 2689 O O . TYR A 1 348 ? 6.174 24.009 24.344 1.00 92.56 348 TYR A O 1
ATOM 2697 N N . LYS A 1 349 ? 8.199 23.113 24.674 1.00 89.25 349 LYS A N 1
ATOM 2698 C CA . LYS A 1 349 ? 7.698 21.985 25.471 1.00 89.25 349 LYS A CA 1
ATOM 2699 C C . LYS A 1 349 ? 6.923 22.479 26.697 1.00 89.25 349 LYS A C 1
ATOM 2701 O O . LYS A 1 349 ? 7.383 23.362 27.418 1.00 89.25 349 LYS A O 1
ATOM 2706 N N . GLY A 1 350 ? 5.730 21.925 26.926 1.00 86.75 350 GLY A N 1
ATOM 2707 C CA . GLY A 1 350 ? 4.839 22.365 28.006 1.00 86.75 350 GLY A CA 1
ATOM 2708 C C . GLY A 1 350 ? 4.001 23.608 27.680 1.00 86.75 350 GLY A C 1
ATOM 2709 O O . GLY A 1 350 ? 3.270 24.090 28.544 1.00 86.75 350 GLY A O 1
ATOM 2710 N N . LYS A 1 351 ? 4.081 24.141 26.455 1.00 94.69 351 LYS A N 1
ATOM 2711 C CA . LYS A 1 351 ? 3.232 25.238 25.971 1.00 94.69 351 LYS A CA 1
ATOM 2712 C C . LYS A 1 351 ? 2.161 24.716 25.022 1.00 94.69 351 LYS A C 1
ATOM 2714 O O . LYS A 1 351 ? 2.401 23.793 24.246 1.00 94.69 351 LYS A O 1
ATOM 2719 N N . VAL A 1 352 ? 0.991 25.345 25.059 1.00 97.19 352 VAL A N 1
ATOM 2720 C CA . VAL A 1 352 ? -0.064 25.123 24.063 1.00 97.19 352 VAL A CA 1
ATOM 2721 C C . VAL A 1 352 ? 0.342 25.862 22.794 1.00 97.19 352 VAL A C 1
ATOM 2723 O O . VAL A 1 352 ? 0.652 27.049 22.862 1.00 97.19 352 VAL A O 1
ATOM 2726 N N . LEU A 1 353 ? 0.345 25.190 21.642 1.00 98.38 353 LEU A N 1
ATOM 2727 C CA . LEU A 1 353 ? 0.758 25.798 20.373 1.00 98.38 353 LEU A CA 1
ATOM 2728 C C . LEU A 1 353 ? -0.435 26.013 19.450 1.00 98.38 353 LEU A C 1
ATOM 2730 O O . LEU A 1 353 ? -1.273 25.127 19.287 1.00 98.38 353 LEU A O 1
ATOM 2734 N N . LEU A 1 354 ? -0.467 27.160 18.780 1.00 98.56 354 LEU A N 1
ATOM 2735 C CA . LEU A 1 354 ? -1.332 27.398 17.631 1.00 98.56 354 LEU A CA 1
ATOM 2736 C C . LEU A 1 354 ? -0.458 27.569 16.386 1.00 98.56 354 LEU A C 1
ATOM 2738 O O . LEU A 1 354 ? 0.091 28.641 16.139 1.00 98.56 354 LEU A O 1
ATOM 2742 N N . ILE A 1 355 ? -0.320 26.497 15.607 1.00 98.62 355 ILE A N 1
ATOM 2743 C CA . ILE A 1 355 ? 0.523 26.458 14.406 1.00 98.62 355 ILE A CA 1
ATOM 2744 C C . ILE A 1 355 ? -0.316 26.833 13.187 1.00 98.62 355 ILE A C 1
ATOM 2746 O O . ILE A 1 355 ? -1.346 26.208 12.926 1.00 98.62 355 ILE A O 1
ATOM 2750 N N . VAL A 1 356 ? 0.116 27.839 12.423 1.00 98.56 356 VAL A N 1
ATOM 2751 C CA . VAL A 1 356 ? -0.679 28.407 11.325 1.00 98.56 356 VAL A CA 1
ATOM 2752 C C . VAL A 1 356 ? 0.164 28.576 10.069 1.00 98.56 356 VAL A C 1
ATOM 2754 O O . VAL A 1 356 ? 1.211 29.215 10.118 1.00 98.56 356 VAL A O 1
ATOM 2757 N N . ASN A 1 357 ? -0.310 28.081 8.919 1.00 98.19 357 ASN A N 1
ATOM 2758 C CA . ASN A 1 357 ? 0.280 28.479 7.639 1.00 98.19 357 ASN A CA 1
ATOM 2759 C C . ASN A 1 357 ? -0.275 29.847 7.222 1.00 98.19 357 ASN A C 1
ATOM 2761 O O . ASN A 1 357 ? -1.490 30.005 7.134 1.00 98.19 357 ASN A O 1
ATOM 2765 N N . VAL A 1 358 ? 0.573 30.842 6.992 1.00 97.25 358 VAL A N 1
ATOM 2766 C CA . VAL A 1 358 ? 0.164 32.248 6.818 1.00 97.25 358 VAL A CA 1
ATOM 2767 C C . VAL A 1 358 ? 0.572 32.804 5.452 1.00 97.25 358 VAL A C 1
ATOM 2769 O O . VAL A 1 358 ? 1.367 32.192 4.740 1.00 97.25 358 VAL A O 1
ATOM 2772 N N . ALA A 1 359 ? -0.037 33.926 5.059 1.00 96.31 359 ALA A N 1
ATOM 2773 C CA . ALA A 1 359 ? 0.301 34.630 3.824 1.00 96.31 359 ALA A CA 1
ATOM 2774 C C . ALA A 1 359 ? 0.019 36.143 3.897 1.00 96.31 359 ALA A C 1
ATOM 2776 O O . ALA A 1 359 ? -1.052 36.538 4.373 1.00 96.31 359 ALA A O 1
ATOM 2777 N N . SER A 1 360 ? 0.895 36.979 3.337 1.00 92.19 360 SER A N 1
ATOM 2778 C CA . SER A 1 360 ? 0.745 38.440 3.275 1.00 92.19 360 SER A CA 1
ATOM 2779 C C . SER A 1 360 ? -0.229 38.936 2.201 1.00 92.19 360 SER A C 1
ATOM 2781 O O . SER A 1 360 ? -0.835 39.991 2.375 1.00 92.19 360 SER A O 1
ATOM 2783 N N . LYS A 1 361 ? -0.428 38.202 1.094 1.00 91.19 361 LYS A N 1
ATOM 2784 C CA . LYS A 1 361 ? -1.328 38.603 -0.015 1.00 91.19 361 LYS A CA 1
ATOM 2785 C C . LYS A 1 361 ? -2.556 37.697 -0.132 1.00 91.19 361 LYS A C 1
ATOM 2787 O O . LYS A 1 361 ? -2.914 37.234 -1.217 1.00 91.19 361 LYS A O 1
ATOM 2792 N N . CYS A 1 362 ? -3.204 37.410 0.992 1.00 92.94 362 CYS A N 1
ATOM 2793 C CA . CYS A 1 362 ? -4.368 36.533 1.073 1.00 92.94 362 CYS A CA 1
ATOM 2794 C C . CYS A 1 362 ? -5.619 37.300 1.528 1.00 92.94 362 CYS A C 1
ATOM 2796 O O . CYS A 1 362 ? -5.550 38.205 2.351 1.00 92.94 362 CYS A O 1
ATOM 2798 N N . GLY A 1 363 ? -6.807 36.895 1.067 1.00 88.25 363 GLY A N 1
ATOM 2799 C CA . GLY A 1 363 ? -8.071 37.454 1.576 1.00 88.25 363 GLY A CA 1
ATOM 2800 C C . GLY A 1 363 ? -8.286 37.225 3.082 1.00 88.25 363 GLY A C 1
ATOM 2801 O O . GLY A 1 363 ? -9.094 37.909 3.699 1.00 88.25 363 GLY A O 1
ATOM 2802 N N . PHE A 1 364 ? -7.540 36.291 3.681 1.00 93.62 364 PHE A N 1
ATOM 2803 C CA . PHE A 1 364 ? -7.546 36.011 5.117 1.00 93.62 364 PHE A CA 1
ATOM 2804 C C . PHE A 1 364 ? -6.388 36.670 5.880 1.00 93.62 364 PHE A C 1
ATOM 2806 O O . PHE A 1 364 ? -6.298 36.482 7.088 1.00 93.62 364 PHE A O 1
ATOM 2813 N N . THR A 1 365 ? -5.537 37.472 5.226 1.00 93.19 365 THR A N 1
ATOM 2814 C CA . THR A 1 365 ? -4.439 38.202 5.884 1.00 93.19 365 THR A CA 1
ATOM 2815 C C . THR A 1 365 ? -4.885 39.040 7.095 1.00 93.19 365 THR A C 1
ATOM 2817 O O . THR A 1 365 ? -4.165 39.019 8.091 1.00 93.19 365 THR A O 1
ATOM 2820 N N . PRO A 1 366 ? -6.088 39.655 7.139 1.00 93.38 366 PRO A N 1
ATOM 2821 C CA . PRO A 1 366 ? -6.567 40.327 8.354 1.00 93.38 366 PRO A CA 1
ATOM 2822 C C . PRO A 1 366 ? -6.622 39.444 9.614 1.00 93.38 366 PRO A C 1
ATOM 2824 O O . PRO A 1 366 ? -6.648 39.960 10.727 1.00 93.38 366 PRO A O 1
ATOM 2827 N N . GLN A 1 367 ? -6.600 38.113 9.479 1.00 96.94 367 GLN A N 1
ATOM 2828 C CA . GLN A 1 367 ? -6.555 37.209 10.628 1.00 96.94 367 GLN A CA 1
ATOM 2829 C C . GLN A 1 367 ? -5.244 37.276 11.422 1.00 96.94 367 GLN A C 1
ATOM 2831 O O . GLN A 1 367 ? -5.242 36.803 12.556 1.00 96.94 367 GLN A O 1
ATOM 2836 N N . TYR A 1 368 ? -4.163 37.873 10.900 1.00 95.56 368 TYR A N 1
ATOM 2837 C CA . TYR A 1 368 ? -2.974 38.174 11.710 1.00 95.56 368 TYR A CA 1
ATOM 2838 C C . TYR A 1 368 ? -3.333 38.969 12.969 1.00 95.56 368 TYR A C 1
ATOM 2840 O O . TYR A 1 368 ? -2.829 38.651 14.040 1.00 95.56 368 TYR A O 1
ATOM 2848 N N . GLN A 1 369 ? -4.267 39.922 12.865 1.00 93.19 369 GLN A N 1
ATOM 2849 C CA . GLN A 1 369 ? -4.735 40.692 14.016 1.00 93.19 369 GLN A CA 1
ATOM 2850 C C . GLN A 1 369 ? -5.397 39.790 15.068 1.00 93.19 369 GLN A C 1
ATOM 2852 O O . GLN A 1 369 ? -5.060 39.866 16.242 1.00 93.19 369 GLN A O 1
ATOM 2857 N N . GLY A 1 370 ? -6.292 38.889 14.651 1.00 95.75 370 GLY A N 1
ATOM 2858 C CA . GLY A 1 370 ? -6.951 37.967 15.580 1.00 95.75 370 GLY A CA 1
ATOM 2859 C C . GLY A 1 370 ? -5.988 36.955 16.212 1.00 95.75 370 GLY A C 1
ATOM 2860 O O . GLY A 1 370 ? -6.163 36.576 17.364 1.00 95.75 370 GLY A O 1
ATOM 2861 N N . LEU A 1 371 ? -4.958 36.521 15.479 1.00 98.06 371 LEU A N 1
ATOM 2862 C CA . LEU A 1 371 ? -3.903 35.656 16.018 1.00 98.06 371 LEU A CA 1
ATOM 2863 C C . LEU A 1 371 ? -3.049 36.394 17.057 1.00 98.06 371 LEU A C 1
ATOM 2865 O O . LEU A 1 371 ? -2.756 35.836 18.111 1.00 98.06 371 LEU A O 1
ATOM 2869 N N . GLU A 1 372 ? -2.702 37.651 16.784 1.00 96.94 372 GLU A N 1
ATOM 2870 C CA . GLU A 1 372 ? -1.966 38.509 17.714 1.00 96.94 372 GLU A CA 1
ATOM 2871 C C . GLU A 1 372 ? -2.789 38.826 18.971 1.00 96.94 372 GLU A C 1
ATOM 2873 O O . GLU A 1 372 ? -2.263 38.797 20.080 1.00 96.94 372 GLU A O 1
ATOM 2878 N N . GLU A 1 373 ? -4.095 39.068 18.829 1.00 96.50 373 GLU A N 1
ATOM 2879 C CA . GLU A 1 373 ? -5.015 39.251 19.958 1.00 96.50 373 GLU A CA 1
ATOM 2880 C C . GLU A 1 373 ? -5.043 38.014 20.867 1.00 96.50 373 GLU A C 1
ATOM 2882 O O . GLU A 1 373 ? -4.869 38.143 22.079 1.00 96.50 373 GLU A O 1
ATOM 2887 N N . LEU A 1 374 ? -5.188 36.808 20.300 1.00 97.12 374 LEU A N 1
ATOM 2888 C CA . LEU A 1 374 ? -5.104 35.564 21.075 1.00 97.12 374 LEU A CA 1
ATOM 2889 C C . LEU A 1 374 ? -3.752 35.424 21.779 1.00 97.12 374 LEU A C 1
ATOM 2891 O O . LEU A 1 374 ? -3.707 35.033 22.945 1.00 97.12 374 LEU A O 1
ATOM 2895 N N . TYR A 1 375 ? -2.656 35.736 21.083 1.00 97.12 375 TYR A N 1
ATOM 2896 C CA . TYR A 1 375 ? -1.315 35.632 21.645 1.00 97.12 375 TYR A CA 1
ATOM 2897 C C . TYR A 1 375 ? -1.106 36.604 22.810 1.00 97.12 375 TYR A C 1
ATOM 2899 O O . TYR A 1 375 ? -0.578 36.206 23.843 1.00 97.12 375 TYR A O 1
ATOM 2907 N N . LYS A 1 376 ? -1.615 37.836 22.718 1.00 94.75 376 LYS A N 1
ATOM 2908 C CA . LYS A 1 376 ? -1.589 38.800 23.830 1.00 94.75 376 LYS A CA 1
ATOM 2909 C C . LYS A 1 376 ? -2.433 38.352 25.023 1.00 94.75 376 LYS A C 1
ATOM 2911 O O . LYS A 1 376 ? -2.005 38.515 26.158 1.00 94.75 376 LYS A O 1
ATOM 2916 N N . ILE A 1 377 ? -3.618 37.785 24.784 1.00 95.81 377 ILE A N 1
ATOM 2917 C CA . ILE A 1 377 ? -4.540 37.365 25.855 1.00 95.81 377 ILE A CA 1
ATOM 2918 C C . ILE A 1 377 ? -4.028 36.116 26.587 1.00 95.81 377 ILE A C 1
ATOM 2920 O O . ILE A 1 377 ? -4.123 36.021 27.811 1.00 95.81 377 ILE A O 1
ATOM 2924 N N . TYR A 1 378 ? -3.520 35.132 25.844 1.00 96.81 378 TYR A N 1
ATOM 2925 C CA . TYR A 1 378 ? -3.202 33.808 26.381 1.00 96.81 378 TYR A CA 1
ATOM 2926 C C . TYR A 1 378 ? -1.697 33.512 26.464 1.00 96.81 378 TYR A C 1
ATOM 2928 O O . TYR A 1 378 ? -1.318 32.484 27.027 1.00 96.81 378 TYR A O 1
ATOM 2936 N N . GLY A 1 379 ? -0.834 34.388 25.943 1.00 93.00 379 GLY A N 1
ATOM 2937 C CA . GLY A 1 379 ? 0.618 34.191 25.894 1.00 93.00 379 GLY A CA 1
ATOM 2938 C C . GLY A 1 379 ? 1.239 33.988 27.272 1.00 93.00 379 GLY A C 1
ATOM 2939 O O . GLY A 1 379 ? 1.920 32.991 27.511 1.00 93.00 379 GLY A O 1
ATOM 2940 N N . GLU A 1 380 ? 0.899 34.857 28.229 1.00 91.38 380 GLU A N 1
ATOM 2941 C CA . GLU A 1 380 ? 1.349 34.730 29.625 1.00 91.38 380 GLU A CA 1
ATOM 2942 C C . GLU A 1 380 ? 0.842 33.446 30.298 1.00 91.38 380 GLU A C 1
ATOM 2944 O O . GLU A 1 380 ? 1.491 32.895 31.185 1.00 91.38 380 GLU A O 1
ATOM 2949 N N . ARG A 1 381 ? -0.297 32.920 29.833 1.00 92.88 381 ARG A N 1
ATOM 2950 C CA . ARG A 1 381 ? -0.892 31.670 30.321 1.00 92.88 381 ARG A CA 1
ATOM 2951 C C . ARG A 1 381 ? -0.291 30.426 29.666 1.00 92.88 381 ARG A C 1
ATOM 2953 O O . ARG A 1 381 ? -0.625 29.320 30.077 1.00 92.88 381 ARG A O 1
ATOM 2960 N N . GLY A 1 382 ? 0.598 30.589 28.686 1.00 92.38 382 GLY A N 1
ATOM 2961 C CA . GLY A 1 382 ? 1.328 29.495 28.049 1.00 92.38 382 GLY A CA 1
ATOM 2962 C C . GLY A 1 382 ? 0.891 29.143 26.628 1.00 92.38 382 GLY A C 1
ATOM 2963 O O . GLY A 1 382 ? 1.290 28.082 26.150 1.00 92.38 382 GLY A O 1
ATOM 2964 N N . LEU A 1 383 ? 0.110 29.994 25.950 1.00 97.75 383 LEU A N 1
ATOM 2965 C CA . LEU A 1 383 ? -0.118 29.872 24.505 1.00 97.75 383 LEU A CA 1
ATOM 2966 C C . LEU A 1 383 ? 1.086 30.417 23.726 1.00 97.75 383 LEU A C 1
ATOM 2968 O O . LEU A 1 383 ? 1.573 31.504 24.019 1.00 97.75 383 LEU A O 1
ATOM 2972 N N . VAL A 1 384 ? 1.499 29.723 22.668 1.00 97.62 384 VAL A N 1
ATOM 2973 C CA . VAL A 1 384 ? 2.421 30.260 21.662 1.00 97.62 384 VAL A CA 1
ATOM 2974 C C . VAL A 1 384 ? 1.825 30.098 20.270 1.00 97.62 384 VAL A C 1
ATOM 2976 O O . VAL A 1 384 ? 1.443 29.001 19.867 1.00 97.62 384 VAL A O 1
ATOM 2979 N N . VAL A 1 385 ? 1.729 31.196 19.521 1.00 98.50 385 VAL A N 1
ATOM 2980 C CA . VAL A 1 385 ? 1.313 31.165 18.113 1.00 98.50 385 VAL A CA 1
ATOM 2981 C C . VAL A 1 385 ? 2.561 31.052 17.242 1.00 98.50 385 VAL A C 1
ATOM 2983 O O . VAL A 1 385 ? 3.505 31.805 17.439 1.00 98.50 385 VAL A O 1
ATOM 2986 N N . LEU A 1 386 ? 2.580 30.125 16.284 1.00 98.44 386 LEU A N 1
ATOM 2987 C CA . LEU A 1 386 ? 3.708 29.937 15.366 1.00 98.44 386 LEU A CA 1
ATOM 2988 C C . LEU A 1 386 ? 3.228 30.140 13.926 1.00 98.44 386 LEU A C 1
ATOM 2990 O O . LEU A 1 386 ? 2.427 29.354 13.406 1.00 98.44 386 LEU A O 1
ATOM 2994 N N . GLY A 1 387 ? 3.698 31.213 13.291 1.00 98.12 387 GLY A N 1
ATOM 2995 C CA . GLY A 1 387 ? 3.367 31.558 11.911 1.00 98.12 387 GLY A CA 1
ATOM 2996 C C . GLY A 1 387 ? 4.351 30.947 10.919 1.00 98.12 387 GLY A C 1
ATOM 2997 O O . GLY A 1 387 ? 5.551 31.163 11.021 1.00 98.12 387 GLY A O 1
ATOM 2998 N N . PHE A 1 388 ? 3.841 30.233 9.920 1.00 98.44 388 PHE A N 1
ATOM 2999 C CA . PHE A 1 388 ? 4.635 29.602 8.867 1.00 98.44 388 PHE A CA 1
ATOM 3000 C C . PHE A 1 388 ? 4.214 30.121 7.488 1.00 98.44 388 PHE A C 1
ATOM 3002 O O . PHE A 1 388 ? 3.190 29.677 6.956 1.00 98.44 388 PHE A O 1
ATOM 3009 N N . PRO A 1 389 ? 4.943 31.080 6.901 1.00 98.31 389 PRO A N 1
ATOM 3010 C CA . PRO A 1 389 ? 4.594 31.635 5.600 1.00 98.31 389 PRO A CA 1
ATOM 3011 C C . PRO A 1 389 ? 4.553 30.550 4.516 1.00 98.31 389 PRO A C 1
ATOM 3013 O O . PRO A 1 389 ? 5.425 29.684 4.463 1.00 98.31 389 PRO A O 1
ATOM 3016 N N . CYS A 1 390 ? 3.541 30.558 3.646 1.00 97.19 390 CYS A N 1
ATOM 3017 C CA . CYS A 1 390 ? 3.386 29.525 2.621 1.00 97.19 390 CYS A CA 1
ATOM 3018 C C . CYS A 1 390 ? 2.913 30.094 1.280 1.00 97.19 390 CYS A C 1
ATOM 3020 O O . CYS A 1 390 ? 1.837 30.686 1.154 1.00 97.19 390 CYS A O 1
ATOM 3022 N N . ASN A 1 391 ? 3.704 29.838 0.235 1.00 96.88 391 ASN A N 1
ATOM 3023 C CA . ASN A 1 391 ? 3.454 30.363 -1.106 1.00 96.88 391 ASN A CA 1
ATOM 3024 C C . ASN A 1 391 ? 2.727 29.377 -2.041 1.00 96.88 391 ASN A C 1
ATOM 3026 O O . ASN A 1 391 ? 2.448 29.703 -3.192 1.00 96.88 391 ASN A O 1
ATOM 3030 N N . GLN A 1 392 ? 2.380 28.178 -1.561 1.00 96.19 392 GLN A N 1
ATOM 3031 C CA . GLN A 1 392 ? 1.772 27.120 -2.383 1.00 96.19 392 GLN A CA 1
ATOM 3032 C C . GLN A 1 392 ? 0.335 27.437 -2.848 1.00 96.19 392 GLN A C 1
ATOM 3034 O O . GLN A 1 392 ? -0.206 26.750 -3.714 1.00 96.19 392 GLN A O 1
ATOM 3039 N N . PHE A 1 393 ? -0.301 28.475 -2.296 1.00 95.12 393 PHE A N 1
ATOM 3040 C CA . PHE A 1 393 ? -1.685 28.845 -2.600 1.00 95.12 393 PHE A CA 1
ATOM 3041 C C . PHE A 1 393 ? -1.722 30.154 -3.385 1.00 95.12 393 PHE A C 1
ATOM 3043 O O . PHE A 1 393 ? -1.531 31.222 -2.812 1.00 95.12 393 PHE A O 1
ATOM 3050 N N . LYS A 1 394 ? -1.958 30.067 -4.704 1.00 92.69 394 LYS A N 1
ATOM 3051 C CA . LYS A 1 394 ? -2.014 31.210 -5.645 1.00 92.69 394 LYS A CA 1
ATOM 3052 C C . LYS A 1 394 ? -0.829 32.186 -5.537 1.00 92.69 394 LYS A C 1
ATOM 3054 O O . LYS A 1 394 ? -1.000 33.378 -5.776 1.00 92.69 394 LYS A O 1
ATOM 3059 N N . SER A 1 395 ? 0.350 31.694 -5.163 1.00 92.12 395 SER A N 1
ATOM 3060 C CA . SER A 1 395 ? 1.554 32.513 -4.992 1.00 92.12 395 SER A CA 1
ATOM 3061 C C . SER A 1 395 ? 1.335 33.746 -4.093 1.00 92.12 395 SER A C 1
ATOM 3063 O O . SER A 1 395 ? 1.822 34.839 -4.380 1.00 92.12 395 SER A O 1
ATOM 3065 N N . GLN A 1 396 ? 0.543 33.579 -3.026 1.00 92.31 396 GLN A N 1
ATOM 3066 C CA . GLN A 1 396 ? 0.133 34.652 -2.109 1.00 92.31 396 GLN A CA 1
ATOM 3067 C C . GLN A 1 396 ? 1.210 35.081 -1.107 1.00 92.31 396 GLN A C 1
ATOM 3069 O O . GLN A 1 396 ? 0.977 36.012 -0.337 1.00 92.31 396 GLN A O 1
ATOM 3074 N N . GLU A 1 397 ? 2.371 34.430 -1.117 1.00 93.69 397 GLU A N 1
ATOM 3075 C CA . GLU A 1 397 ? 3.517 34.778 -0.283 1.00 93.69 397 GLU A CA 1
ATOM 3076 C C . GLU A 1 397 ? 4.834 34.844 -1.090 1.00 93.69 397 GLU A C 1
ATOM 3078 O O . GLU A 1 397 ? 5.751 34.029 -0.909 1.00 93.69 397 GLU A O 1
ATOM 3083 N N . PRO A 1 398 ? 4.930 35.774 -2.061 1.00 90.44 398 PRO A N 1
ATOM 3084 C CA . PRO A 1 398 ? 6.049 35.820 -2.998 1.00 90.44 398 PRO A CA 1
ATOM 3085 C C . PRO A 1 398 ? 7.313 36.476 -2.421 1.00 90.44 398 PRO A C 1
ATOM 3087 O O . PRO A 1 398 ? 8.378 36.288 -2.999 1.00 90.44 398 PRO A O 1
ATOM 3090 N N . GLY A 1 399 ? 7.208 37.235 -1.322 1.00 90.25 399 GLY A N 1
ATOM 3091 C CA . GLY A 1 399 ? 8.327 37.976 -0.722 1.00 90.25 399 GLY A CA 1
ATOM 3092 C C . GLY A 1 399 ? 9.404 37.077 -0.109 1.00 90.25 399 GLY A C 1
ATOM 3093 O O . GLY A 1 399 ? 9.190 35.874 0.073 1.00 90.25 399 GLY A O 1
ATOM 3094 N N . SER A 1 400 ? 10.567 37.652 0.192 1.00 93.62 400 SER A N 1
ATOM 3095 C CA . SER A 1 400 ? 11.602 36.989 0.993 1.00 93.62 400 SER A CA 1
ATOM 3096 C C . SER A 1 400 ? 11.166 36.859 2.457 1.00 93.62 400 SER A C 1
ATOM 3098 O O . SER A 1 400 ? 10.246 37.549 2.892 1.00 93.62 400 SER A O 1
ATOM 3100 N N . ASP A 1 401 ? 11.823 35.999 3.238 1.00 91.94 401 ASP A N 1
ATOM 3101 C CA . ASP A 1 401 ? 11.499 35.853 4.664 1.00 91.94 401 ASP A CA 1
ATOM 3102 C C . ASP A 1 401 ? 11.641 37.185 5.420 1.00 91.94 401 ASP A C 1
ATOM 3104 O O . ASP A 1 401 ? 10.795 37.506 6.251 1.00 91.94 401 ASP A O 1
ATOM 3108 N N . ALA A 1 402 ? 12.630 38.011 5.059 1.00 88.75 402 ALA A N 1
ATOM 3109 C CA . ALA A 1 402 ? 12.801 39.358 5.602 1.00 88.75 402 ALA A CA 1
ATOM 3110 C C . ALA A 1 402 ? 11.613 40.282 5.274 1.00 88.75 402 ALA A C 1
ATOM 3112 O O . ALA A 1 402 ? 11.082 40.931 6.178 1.00 88.75 402 ALA A O 1
ATOM 3113 N N . ASP A 1 403 ? 11.143 40.280 4.019 1.00 89.38 403 ASP A N 1
ATOM 3114 C CA . ASP A 1 403 ? 9.973 41.072 3.604 1.00 89.38 403 ASP A CA 1
ATOM 3115 C C . ASP A 1 403 ? 8.716 40.649 4.373 1.00 89.38 403 ASP A C 1
ATOM 3117 O O . ASP A 1 403 ? 7.882 41.478 4.739 1.00 89.38 403 ASP A O 1
ATOM 3121 N N . ILE A 1 404 ? 8.573 39.346 4.631 1.00 93.38 404 ILE A N 1
ATOM 3122 C CA . ILE A 1 404 ? 7.422 38.781 5.340 1.00 93.38 404 ILE A CA 1
ATOM 3123 C C . ILE A 1 404 ? 7.445 39.186 6.818 1.00 93.38 404 ILE A C 1
ATOM 3125 O O . ILE A 1 404 ? 6.409 39.594 7.350 1.00 93.38 404 ILE A O 1
ATOM 3129 N N . GLN A 1 405 ? 8.607 39.124 7.481 1.00 87.19 405 GLN A N 1
ATOM 3130 C CA . GLN A 1 405 ? 8.758 39.606 8.861 1.00 87.19 405 GLN A CA 1
ATOM 3131 C C . GLN A 1 405 ? 8.401 41.085 8.971 1.00 87.19 405 GLN A C 1
ATOM 3133 O O . GLN A 1 405 ? 7.619 41.490 9.836 1.00 87.19 405 GLN A O 1
ATOM 3138 N N . GLU A 1 406 ? 8.960 41.896 8.073 1.00 86.50 406 GLU A N 1
ATOM 3139 C CA . GLU A 1 406 ? 8.706 43.327 8.044 1.00 86.50 406 GLU A CA 1
ATOM 3140 C C . GLU A 1 406 ? 7.223 43.617 7.798 1.00 86.50 406 GLU A C 1
ATOM 3142 O O . GLU A 1 406 ? 6.624 44.410 8.528 1.00 86.50 406 GLU A O 1
ATOM 3147 N N . PHE A 1 407 ? 6.594 42.903 6.862 1.00 92.19 407 PHE A N 1
ATOM 3148 C CA . PHE A 1 407 ? 5.164 43.008 6.605 1.00 92.19 407 PHE A CA 1
ATOM 3149 C C . PHE A 1 407 ? 4.326 42.705 7.854 1.00 92.19 407 PHE A C 1
ATOM 3151 O O . PHE A 1 407 ? 3.445 43.497 8.200 1.00 92.19 407 PHE A O 1
ATOM 3158 N N . CYS A 1 408 ? 4.586 41.585 8.536 1.00 84.00 408 CYS A N 1
ATOM 3159 C CA . CYS A 1 408 ? 3.818 41.165 9.712 1.00 84.00 408 CYS A CA 1
ATOM 3160 C C . CYS A 1 408 ? 3.944 42.179 10.858 1.00 84.00 408 CYS A C 1
ATOM 3162 O O . CYS A 1 408 ? 2.945 42.544 11.485 1.00 84.00 408 CYS A O 1
ATOM 3164 N N . ARG A 1 409 ? 5.159 42.689 11.089 1.00 83.88 409 ARG A N 1
ATOM 3165 C CA . ARG A 1 409 ? 5.438 43.680 12.132 1.00 83.88 409 ARG A CA 1
ATOM 3166 C C . ARG A 1 409 ? 4.804 45.035 11.823 1.00 83.88 409 ARG A C 1
ATOM 3168 O O . ARG A 1 409 ? 4.119 45.584 12.679 1.00 83.88 409 ARG A O 1
ATOM 3175 N N . LEU A 1 410 ? 5.015 45.575 10.621 1.00 84.88 410 LEU A N 1
ATOM 3176 C CA . LEU A 1 410 ? 4.570 46.929 10.273 1.00 84.88 410 LEU A CA 1
ATOM 3177 C C . LEU A 1 410 ? 3.050 47.037 10.110 1.00 84.88 410 LEU A C 1
ATOM 3179 O O . LEU A 1 410 ? 2.477 48.057 10.479 1.00 84.88 410 LEU A O 1
ATOM 3183 N N . ASN A 1 411 ? 2.396 46.005 9.568 1.00 82.06 411 ASN A N 1
ATOM 3184 C CA . ASN A 1 411 ? 0.977 46.089 9.204 1.00 82.06 411 ASN A CA 1
ATOM 3185 C C . ASN A 1 411 ? 0.034 45.524 10.270 1.00 82.06 411 ASN A C 1
ATOM 3187 O O . ASN A 1 411 ? -1.122 45.934 10.331 1.00 82.06 411 ASN A O 1
ATOM 3191 N N . TYR A 1 412 ? 0.505 44.584 11.094 1.00 86.25 412 TYR A N 1
ATOM 3192 C CA . TYR A 1 412 ? -0.344 43.877 12.060 1.00 86.25 412 TYR A CA 1
ATOM 3193 C C . TYR A 1 412 ? 0.221 43.861 13.484 1.00 86.25 412 TYR A C 1
ATOM 3195 O O . TYR A 1 412 ? -0.450 43.368 14.388 1.00 86.25 412 TYR A O 1
ATOM 3203 N N . GLY A 1 413 ? 1.424 44.407 13.707 1.00 85.56 413 GLY A N 1
ATOM 3204 C CA . GLY A 1 413 ? 2.046 44.444 15.031 1.00 85.56 413 GLY A CA 1
ATOM 3205 C C . GLY A 1 413 ? 2.295 43.056 15.618 1.00 85.56 413 GLY A C 1
ATOM 3206 O O . GLY A 1 413 ? 2.225 42.903 16.835 1.00 85.56 413 GLY A O 1
ATOM 3207 N N . VAL A 1 414 ? 2.527 42.059 14.757 1.00 91.31 414 VAL A N 1
ATOM 3208 C CA . VAL A 1 414 ? 2.739 40.663 15.157 1.00 91.31 414 VAL A CA 1
ATOM 3209 C C . VAL A 1 414 ? 3.962 40.565 16.067 1.00 91.31 414 VAL A C 1
ATOM 3211 O O . VAL A 1 414 ? 5.054 40.987 15.683 1.00 91.31 414 VAL A O 1
ATOM 3214 N N . SER A 1 415 ? 3.762 40.010 17.261 1.00 89.62 415 SER A N 1
ATOM 3215 C CA . SER A 1 415 ? 4.808 39.764 18.260 1.00 89.62 415 SER A CA 1
ATOM 3216 C C . SER A 1 415 ? 5.104 38.278 18.467 1.00 89.62 415 SER A C 1
ATOM 3218 O O . SER A 1 415 ? 6.103 37.930 19.099 1.00 89.62 415 SER A O 1
ATOM 3220 N N . PHE A 1 416 ? 4.265 37.391 17.927 1.00 94.94 416 PHE A N 1
ATOM 3221 C CA . PHE A 1 416 ? 4.531 35.957 17.925 1.00 94.94 416 PHE A CA 1
ATOM 3222 C C . PHE A 1 416 ? 5.567 35.555 16.854 1.00 94.94 416 PHE A C 1
ATOM 3224 O O . PHE A 1 416 ? 5.697 36.241 15.836 1.00 94.94 416 PHE A O 1
ATOM 3231 N N . PRO A 1 417 ? 6.287 34.431 17.037 1.00 94.75 417 PRO A N 1
ATOM 3232 C CA . PRO A 1 417 ? 7.262 33.944 16.062 1.00 94.75 417 PRO A CA 1
ATOM 3233 C C . PRO A 1 417 ? 6.656 33.674 14.679 1.00 94.75 417 PRO A C 1
ATOM 3235 O O . PRO A 1 417 ? 5.711 32.892 14.529 1.00 94.75 417 PRO A O 1
ATOM 3238 N N . VAL A 1 418 ? 7.248 34.280 13.650 1.00 96.62 418 VAL A N 1
ATOM 3239 C CA . VAL A 1 418 ? 6.991 33.951 12.245 1.00 96.62 418 VAL A CA 1
ATOM 3240 C C . VAL A 1 418 ? 8.275 33.354 11.668 1.00 96.62 418 VAL A C 1
ATOM 3242 O O . VAL A 1 418 ? 9.331 33.978 11.716 1.00 96.62 418 VAL A O 1
ATOM 3245 N N . TYR A 1 419 ? 8.196 32.139 11.144 1.00 97.56 419 TYR A N 1
ATOM 3246 C CA . TYR A 1 419 ? 9.336 31.376 10.634 1.00 97.56 419 TYR A CA 1
ATOM 3247 C C . TYR A 1 419 ? 9.623 31.662 9.160 1.00 97.56 419 TYR A C 1
ATOM 3249 O O . TYR A 1 419 ? 8.915 32.437 8.513 1.00 97.56 419 TYR A O 1
ATOM 3257 N N . ALA A 1 420 ? 10.663 31.023 8.627 1.00 97.12 420 ALA A N 1
ATOM 3258 C CA . ALA A 1 420 ? 10.900 30.994 7.194 1.00 97.12 420 ALA A CA 1
ATOM 3259 C C . ALA A 1 420 ? 9.755 30.302 6.449 1.00 97.12 420 ALA A C 1
ATOM 3261 O O . ALA A 1 420 ? 9.027 29.452 6.982 1.00 97.12 420 ALA A O 1
ATOM 3262 N N . LYS A 1 421 ? 9.623 30.665 5.177 1.00 97.31 421 LYS A N 1
ATOM 3263 C CA . LYS A 1 421 ? 8.643 30.097 4.264 1.00 97.31 421 LYS A CA 1
ATOM 3264 C C . LYS A 1 421 ? 8.784 28.584 4.150 1.00 97.31 421 LYS A C 1
ATOM 3266 O O . LYS A 1 421 ? 9.882 28.043 4.042 1.00 97.31 421 LYS A O 1
ATOM 3271 N N . ILE A 1 422 ? 7.643 27.904 4.117 1.00 97.44 422 ILE A N 1
ATOM 3272 C CA . ILE A 1 422 ? 7.589 26.451 4.192 1.00 97.44 422 ILE A CA 1
ATOM 3273 C C . ILE A 1 422 ? 6.523 25.865 3.265 1.00 97.44 422 ILE A C 1
ATOM 3275 O O . ILE A 1 422 ? 5.439 26.428 3.068 1.00 97.44 422 ILE A O 1
ATOM 3279 N N . ASP A 1 423 ? 6.821 24.687 2.723 1.00 97.62 423 ASP A N 1
ATOM 3280 C CA . ASP A 1 423 ? 5.855 23.887 1.983 1.00 97.62 423 ASP A CA 1
ATOM 3281 C C . ASP A 1 423 ? 5.012 23.051 2.946 1.00 97.62 423 ASP A C 1
ATOM 3283 O O . ASP A 1 423 ? 5.521 22.358 3.831 1.00 97.62 423 ASP A O 1
ATOM 3287 N N . VAL A 1 424 ? 3.695 23.087 2.754 1.00 97.00 424 VAL A N 1
ATOM 3288 C CA . VAL A 1 424 ? 2.723 22.426 3.631 1.00 97.00 424 VAL A CA 1
ATOM 3289 C C . VAL A 1 424 ? 1.981 21.284 2.936 1.00 97.00 424 VAL A C 1
ATOM 3291 O O . VAL A 1 424 ? 1.332 20.480 3.603 1.00 97.00 424 VAL A O 1
ATOM 3294 N N . ASN A 1 425 ? 2.080 21.163 1.609 1.00 94.12 425 ASN A N 1
ATOM 3295 C CA . ASN A 1 425 ? 1.499 20.109 0.770 1.00 94.12 425 ASN A CA 1
ATOM 3296 C C . ASN A 1 425 ? 2.511 19.516 -0.222 1.00 94.12 425 ASN A C 1
ATOM 3298 O O . ASN A 1 425 ? 3.541 20.121 -0.496 1.00 94.12 425 ASN A O 1
ATOM 3302 N N . GLY A 1 426 ? 2.176 18.342 -0.768 1.00 91.25 426 GLY A N 1
ATOM 3303 C CA . GLY A 1 426 ? 3.015 17.617 -1.724 1.00 91.25 426 GLY A CA 1
ATOM 3304 C C . GLY A 1 426 ? 4.196 16.891 -1.080 1.00 91.25 426 GLY A C 1
ATOM 3305 O O . GLY A 1 426 ? 4.324 16.837 0.148 1.00 91.25 426 GLY A O 1
ATOM 3306 N N . ASP A 1 427 ? 5.055 16.333 -1.928 1.00 86.94 427 ASP A N 1
ATOM 3307 C CA . ASP A 1 427 ? 6.228 15.562 -1.506 1.00 86.94 427 ASP A CA 1
ATOM 3308 C C . ASP A 1 427 ? 7.280 16.442 -0.822 1.00 86.94 427 ASP A C 1
ATOM 3310 O O . ASP A 1 427 ? 7.919 15.998 0.136 1.00 86.94 427 ASP A O 1
ATOM 3314 N N . SER A 1 428 ? 7.369 17.714 -1.226 1.00 89.81 428 SER A N 1
ATOM 3315 C CA . SER A 1 428 ? 8.219 18.742 -0.616 1.00 89.81 428 SER A CA 1
ATOM 3316 C C . SER A 1 428 ? 7.686 19.287 0.711 1.00 89.81 428 SER A C 1
ATOM 3318 O O . SER A 1 428 ? 8.385 20.060 1.363 1.00 89.81 428 SER A O 1
ATOM 3320 N N . ALA A 1 429 ? 6.482 18.890 1.152 1.00 94.31 429 ALA A N 1
ATOM 3321 C CA . ALA A 1 429 ? 5.946 19.373 2.420 1.00 94.31 429 ALA A CA 1
ATOM 3322 C C . ALA A 1 429 ? 6.890 19.051 3.580 1.00 94.31 429 ALA A C 1
ATOM 3324 O O . ALA A 1 429 ? 7.353 17.912 3.730 1.00 94.31 429 ALA A O 1
ATOM 3325 N N . HIS A 1 430 ? 7.108 20.044 4.433 1.00 97.25 430 HIS A N 1
ATOM 3326 C CA . HIS A 1 430 ? 7.970 19.901 5.589 1.00 97.25 430 HIS A CA 1
ATOM 3327 C C . HIS A 1 430 ? 7.438 18.819 6.548 1.00 97.25 430 HIS A C 1
ATOM 3329 O O . HIS A 1 430 ? 6.214 18.721 6.726 1.00 97.25 430 HIS A O 1
ATOM 3335 N N . PRO A 1 431 ? 8.316 18.023 7.197 1.00 95.00 431 PRO A N 1
ATOM 3336 C CA . PRO A 1 431 ? 7.915 16.960 8.123 1.00 95.00 431 PRO A CA 1
ATOM 3337 C C . PRO A 1 431 ? 6.905 17.406 9.187 1.00 95.00 431 PRO A C 1
ATOM 3339 O O . PRO A 1 431 ? 5.916 16.711 9.399 1.00 95.00 431 PRO A O 1
ATOM 3342 N N . LEU A 1 432 ? 7.071 18.611 9.746 1.00 96.31 432 LEU A N 1
ATOM 3343 C CA . LEU A 1 432 ? 6.106 19.233 10.664 1.00 96.31 432 LEU A CA 1
ATOM 3344 C C . LEU A 1 432 ? 4.675 19.244 10.102 1.00 96.31 432 LEU A C 1
ATOM 3346 O O . LEU A 1 432 ? 3.739 18.775 10.741 1.00 96.31 432 LEU A O 1
ATOM 3350 N N . PHE A 1 433 ? 4.477 19.755 8.884 1.00 95.94 433 PHE A N 1
ATOM 3351 C CA . PHE A 1 433 ? 3.140 19.848 8.293 1.00 95.94 433 PHE A CA 1
ATOM 3352 C C . PHE A 1 433 ? 2.624 18.495 7.802 1.00 95.94 433 PHE A C 1
ATOM 3354 O O . PHE A 1 433 ? 1.411 18.281 7.787 1.00 95.94 433 PHE A O 1
ATOM 3361 N N . LYS A 1 434 ? 3.506 17.558 7.435 1.00 93.12 434 LYS A N 1
ATOM 3362 C CA . LYS A 1 434 ? 3.115 16.158 7.201 1.00 93.12 434 LYS A CA 1
ATOM 3363 C C . LYS A 1 434 ? 2.546 15.546 8.485 1.00 93.12 434 LYS A C 1
ATOM 3365 O O . LYS A 1 434 ? 1.424 15.048 8.443 1.00 93.12 434 LYS A O 1
ATOM 3370 N N . TYR A 1 435 ? 3.247 15.705 9.608 1.00 93.69 435 TYR A N 1
ATOM 3371 C CA . TYR A 1 435 ? 2.814 15.258 10.931 1.00 93.69 435 TYR A CA 1
ATOM 3372 C C . TYR A 1 435 ? 1.479 15.878 11.348 1.00 93.69 435 TYR A C 1
ATOM 3374 O O . TYR A 1 435 ? 0.533 15.153 11.639 1.00 93.69 435 TYR A O 1
ATOM 3382 N N . LEU A 1 436 ? 1.343 17.207 11.289 1.00 94.81 436 LEU A N 1
ATOM 3383 C CA . LEU A 1 436 ? 0.109 17.898 11.682 1.00 94.81 436 LEU A CA 1
ATOM 3384 C C . LEU A 1 436 ? -1.114 17.409 10.886 1.00 94.81 436 LEU A C 1
ATOM 3386 O O . LEU A 1 436 ? -2.168 17.137 11.460 1.00 94.81 436 LEU A O 1
ATOM 3390 N N . LYS A 1 437 ? -0.969 17.233 9.565 1.00 93.19 437 LYS A N 1
ATOM 3391 C CA . LYS A 1 437 ? -2.037 16.715 8.690 1.00 93.19 437 LYS A CA 1
ATOM 3392 C C . LYS A 1 437 ? -2.330 15.226 8.901 1.00 93.19 437 LYS A C 1
ATOM 3394 O O . LYS A 1 437 ? -3.442 14.797 8.590 1.00 93.19 437 LYS A O 1
ATOM 3399 N N . GLU A 1 438 ? -1.345 14.445 9.345 1.00 87.94 438 GLU A N 1
ATOM 3400 C CA . GLU A 1 438 ? -1.515 13.030 9.697 1.00 87.94 438 GLU A CA 1
ATOM 3401 C C . GLU A 1 438 ? -2.289 12.893 11.011 1.00 87.94 438 GLU A C 1
ATOM 3403 O O . GLU A 1 438 ? -3.234 12.112 11.067 1.00 87.94 438 GLU A O 1
ATOM 3408 N N . GLN A 1 439 ? -1.967 13.719 12.014 1.00 87.94 439 GLN A N 1
ATOM 3409 C CA . GLN A 1 439 ? -2.672 13.742 13.298 1.00 87.94 439 GLN A CA 1
ATOM 3410 C C . GLN A 1 439 ? -4.104 14.283 13.171 1.00 87.94 439 GLN A C 1
ATOM 3412 O O . GLN A 1 439 ? -5.036 13.729 13.755 1.00 87.94 439 GLN A O 1
ATOM 3417 N N . LYS A 1 440 ? -4.305 15.361 12.397 1.00 86.44 440 LYS A N 1
ATOM 3418 C CA . LYS A 1 440 ? -5.624 15.971 12.167 1.00 86.44 440 LYS A CA 1
ATOM 3419 C C . LYS A 1 440 ? -5.834 16.319 10.690 1.00 86.44 440 LYS A C 1
ATOM 3421 O O . LYS A 1 440 ? -5.375 17.338 10.163 1.00 86.44 440 LYS A O 1
ATOM 3426 N N . GLY A 1 441 ? -6.572 15.455 9.994 1.00 74.00 441 GLY A N 1
ATOM 3427 C CA . GLY A 1 441 ? -7.055 15.708 8.635 1.00 74.00 441 GLY A CA 1
ATOM 3428 C C . GLY A 1 441 ? -8.166 16.765 8.594 1.00 74.00 441 GLY A C 1
ATOM 3429 O O . GLY A 1 441 ? -8.786 17.065 9.60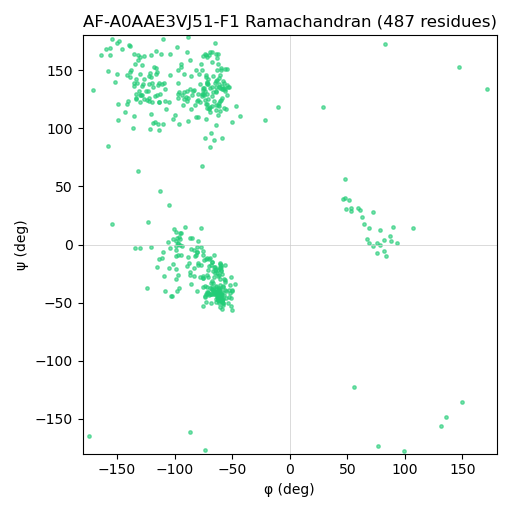7 1.00 74.00 441 GLY A O 1
ATOM 3430 N N . GLY A 1 442 ? -8.423 17.347 7.421 1.00 65.12 442 GLY A N 1
ATOM 3431 C CA . GLY A 1 442 ? -9.619 18.160 7.194 1.00 65.12 442 GLY A CA 1
ATOM 3432 C C . GLY A 1 442 ? -10.789 17.304 6.699 1.00 65.12 442 GLY A C 1
ATOM 3433 O O . GLY A 1 442 ? -10.587 16.192 6.214 1.00 65.12 442 GLY A O 1
ATOM 3434 N N . VAL A 1 443 ? -12.008 17.852 6.740 1.00 55.81 443 VAL A N 1
ATOM 3435 C CA . VAL A 1 443 ? -13.247 17.172 6.293 1.00 55.81 443 VAL A CA 1
ATOM 3436 C C . VAL A 1 443 ? -13.164 16.681 4.835 1.00 55.81 443 VAL A C 1
ATOM 3438 O O . VAL A 1 443 ? -13.724 15.650 4.489 1.00 55.81 443 VAL A O 1
ATOM 3441 N N . LEU A 1 444 ? -12.410 17.383 3.979 1.00 47.16 444 LEU A N 1
ATOM 3442 C CA . LEU A 1 444 ? -12.192 17.052 2.559 1.00 47.16 444 LEU A CA 1
ATOM 3443 C C . LEU A 1 444 ? -10.793 16.456 2.296 1.00 47.16 444 LEU A C 1
ATOM 3445 O O . LEU A 1 444 ? -10.161 16.733 1.265 1.00 47.16 444 LEU A O 1
ATOM 3449 N N . GLY A 1 445 ? -10.281 15.695 3.265 1.00 70.75 445 GLY A N 1
ATOM 3450 C CA . GLY A 1 445 ? -8.998 14.999 3.210 1.00 70.75 445 GLY A CA 1
ATOM 3451 C C . GLY A 1 445 ? -7.853 15.716 3.933 1.00 70.75 445 GLY A C 1
ATOM 3452 O O . GLY A 1 445 ? -8.004 16.772 4.548 1.00 70.75 445 GLY A O 1
ATOM 3453 N N . ARG A 1 446 ? -6.657 15.122 3.859 1.00 82.62 446 ARG A N 1
ATOM 3454 C CA . ARG A 1 446 ? -5.493 15.563 4.649 1.00 82.62 446 ARG A CA 1
ATOM 3455 C C . ARG A 1 446 ? -4.846 16.848 4.132 1.00 82.62 446 ARG A C 1
ATOM 3457 O O . ARG A 1 446 ? -4.310 17.607 4.934 1.00 82.62 446 ARG A O 1
ATOM 3464 N N . ALA A 1 447 ? -4.918 17.130 2.830 1.00 88.81 447 ALA A N 1
ATOM 3465 C CA . ALA A 1 447 ? -4.293 18.310 2.227 1.00 88.81 447 ALA A CA 1
ATOM 3466 C C . ALA A 1 447 ? -4.792 19.628 2.850 1.00 88.81 447 ALA A C 1
ATOM 3468 O O . ALA A 1 447 ? -5.981 19.788 3.140 1.00 88.81 447 ALA A O 1
ATOM 3469 N N . ILE A 1 448 ? -3.886 20.586 3.046 1.00 92.62 448 ILE A N 1
ATOM 3470 C CA . ILE A 1 448 ? -4.241 21.958 3.429 1.00 92.62 448 ILE A CA 1
ATOM 3471 C C . ILE A 1 448 ? -4.832 22.643 2.205 1.00 92.62 448 ILE A C 1
ATOM 3473 O O . ILE A 1 448 ? -4.235 22.615 1.136 1.00 92.62 448 ILE A O 1
ATOM 3477 N N . LYS A 1 449 ? -6.045 23.184 2.324 1.00 91.44 449 LYS A N 1
ATOM 3478 C CA . LYS A 1 449 ? -6.777 23.705 1.161 1.00 91.44 449 LYS A CA 1
ATOM 3479 C C . LYS A 1 449 ? -6.427 25.155 0.852 1.00 91.44 449 LYS A C 1
ATOM 3481 O O . LYS A 1 449 ? -6.565 25.554 -0.296 1.00 91.44 449 LYS A O 1
ATOM 3486 N N . TRP A 1 450 ? -5.995 25.923 1.853 1.00 96.00 450 TRP A N 1
ATOM 3487 C CA . TRP A 1 450 ? -5.668 27.337 1.701 1.00 96.00 450 TRP A CA 1
ATOM 3488 C C . TRP A 1 450 ? -4.746 27.842 2.818 1.00 96.00 450 TRP A C 1
ATOM 3490 O O . TRP A 1 450 ? -4.579 27.177 3.847 1.00 96.00 450 TRP A O 1
ATOM 3500 N N . ASN A 1 451 ? -4.208 29.050 2.634 1.00 97.12 451 ASN A N 1
ATOM 3501 C CA . ASN A 1 451 ? -3.559 29.810 3.699 1.00 97.12 451 ASN A CA 1
ATOM 3502 C C . ASN A 1 451 ? -4.517 30.102 4.854 1.00 97.12 451 ASN A C 1
ATOM 3504 O O . ASN A 1 451 ? -5.722 30.208 4.649 1.00 97.12 451 ASN A O 1
ATOM 3508 N N . PHE A 1 452 ? -3.957 30.242 6.052 1.00 97.50 452 PHE A N 1
ATOM 3509 C CA . PHE A 1 452 ? -4.639 30.402 7.332 1.00 97.50 452 PHE A CA 1
ATOM 3510 C C . PHE A 1 452 ? -5.331 29.134 7.856 1.00 97.50 452 PHE A C 1
ATOM 3512 O O . PHE A 1 452 ? -6.263 29.243 8.644 1.00 97.50 452 PHE A O 1
ATOM 3519 N N . THR A 1 453 ? -4.871 27.929 7.513 1.00 97.81 453 THR A N 1
ATOM 3520 C CA . THR A 1 453 ? -5.273 26.719 8.260 1.00 97.81 453 THR A CA 1
ATOM 3521 C C . THR A 1 453 ? -4.520 26.686 9.591 1.00 97.81 453 THR A C 1
ATOM 3523 O O . THR A 1 453 ? -3.318 26.948 9.615 1.00 97.81 453 THR A O 1
ATOM 3526 N N . LYS A 1 454 ? -5.210 26.385 10.698 1.00 98.25 454 LYS A N 1
ATOM 3527 C CA . LYS A 1 454 ? -4.606 26.360 12.041 1.00 98.25 454 LYS A CA 1
ATOM 3528 C C . LYS A 1 454 ? -4.638 24.960 12.634 1.00 98.25 454 LYS A C 1
ATOM 3530 O O . LYS A 1 454 ? -5.605 24.233 12.420 1.00 98.25 454 LYS A O 1
ATOM 3535 N N . PHE A 1 455 ? -3.630 24.625 13.425 1.00 98.38 455 PHE A N 1
ATOM 3536 C CA . PHE A 1 455 ? -3.578 23.423 14.247 1.00 98.38 455 PHE A CA 1
ATOM 3537 C C . PHE A 1 455 ? -3.376 23.831 15.700 1.00 98.38 455 PHE A C 1
ATOM 3539 O O . PHE A 1 455 ? -2.436 24.565 16.000 1.00 98.38 455 PHE A O 1
ATOM 3546 N N . LEU A 1 456 ? -4.257 23.367 16.584 1.00 98.31 456 LEU A N 1
ATOM 3547 C CA . LEU A 1 456 ? -4.102 23.541 18.025 1.00 98.31 456 LEU A CA 1
ATOM 3548 C C . LEU A 1 456 ? -3.405 22.309 18.594 1.00 98.31 456 LEU A C 1
ATOM 3550 O O . LEU A 1 456 ? -3.839 21.186 18.345 1.00 98.31 456 LEU A O 1
ATOM 3554 N N . VAL A 1 457 ? -2.340 22.524 19.354 1.00 97.44 457 VAL A N 1
ATOM 3555 C CA . VAL A 1 457 ? -1.513 21.482 19.964 1.00 97.44 457 VAL A CA 1
ATOM 3556 C C . VAL A 1 457 ? -1.483 21.703 21.472 1.00 97.44 457 VAL A C 1
ATOM 3558 O O . VAL A 1 457 ? -1.281 22.827 21.930 1.00 97.44 457 VAL A O 1
ATOM 3561 N N . GLY A 1 458 ? -1.717 20.644 22.240 1.00 95.31 458 GLY A N 1
ATOM 3562 C CA . GLY A 1 458 ? -1.656 20.666 23.697 1.00 95.31 458 GLY A CA 1
ATOM 3563 C C . GLY A 1 458 ? -0.231 20.831 24.223 1.00 95.31 458 GLY A C 1
ATOM 3564 O O . GLY A 1 458 ? 0.741 20.638 23.497 1.00 95.31 458 GLY A O 1
ATOM 3565 N N . ALA A 1 459 ? -0.110 21.161 25.509 1.00 90.75 459 ALA A N 1
ATOM 3566 C CA . ALA A 1 459 ? 1.179 21.285 26.198 1.00 90.75 459 ALA A CA 1
ATOM 3567 C C . ALA A 1 459 ? 1.966 19.965 26.302 1.00 90.75 459 ALA A C 1
ATOM 3569 O O . ALA A 1 459 ? 3.175 19.973 26.528 1.00 90.75 459 ALA A O 1
ATOM 3570 N N . ASP A 1 460 ? 1.277 18.837 26.140 1.00 87.69 460 ASP A N 1
ATOM 3571 C CA . ASP A 1 460 ? 1.842 17.492 26.039 1.00 87.69 460 ASP A CA 1
ATOM 3572 C C . ASP A 1 460 ? 2.372 17.171 24.627 1.00 87.69 460 ASP A C 1
ATOM 3574 O O . ASP A 1 460 ? 2.998 16.133 24.415 1.00 87.69 460 ASP A O 1
ATOM 3578 N N . GLY A 1 461 ? 2.140 18.063 23.661 1.00 87.94 461 GLY A N 1
ATOM 3579 C CA . GLY A 1 461 ? 2.505 17.896 22.260 1.00 87.94 461 GLY A CA 1
ATOM 3580 C C . GLY A 1 461 ? 1.448 17.190 21.405 1.00 87.94 461 GLY A C 1
ATOM 3581 O O . GLY A 1 461 ? 1.681 16.979 20.213 1.00 87.94 461 GLY A O 1
ATOM 3582 N N . THR A 1 462 ? 0.280 16.850 21.962 1.00 91.12 462 THR A N 1
ATOM 3583 C CA . THR A 1 462 ? -0.811 16.205 21.217 1.00 91.12 462 THR A CA 1
ATOM 3584 C C . THR A 1 462 ? -1.513 17.214 20.309 1.00 91.12 462 THR A C 1
ATOM 3586 O O . THR A 1 462 ? -1.961 18.264 20.764 1.00 91.12 462 THR A O 1
ATOM 3589 N N . VAL A 1 463 ? -1.683 16.906 19.019 1.00 95.50 463 VAL A N 1
ATOM 3590 C CA . VAL A 1 463 ? -2.471 17.757 18.107 1.00 95.50 463 VAL A CA 1
ATOM 3591 C C . VAL A 1 463 ? -3.959 17.598 18.438 1.00 95.50 463 VAL A C 1
ATOM 3593 O O . VAL A 1 463 ? -4.563 16.562 18.162 1.00 95.50 463 VAL A O 1
ATOM 3596 N N . ILE A 1 464 ? -4.552 18.626 19.044 1.00 95.00 464 ILE A N 1
ATOM 3597 C CA . ILE A 1 464 ? -5.923 18.631 19.566 1.00 95.00 464 ILE A CA 1
ATOM 3598 C C . ILE A 1 464 ? -6.930 18.734 18.420 1.00 95.00 464 ILE A C 1
ATOM 3600 O O . ILE A 1 464 ? -7.824 17.890 18.305 1.00 95.00 464 ILE A O 1
ATOM 3604 N N . ASP A 1 465 ? -6.771 19.735 17.552 1.00 96.19 465 ASP A N 1
ATOM 3605 C CA . ASP A 1 465 ? -7.710 19.985 16.456 1.00 96.19 465 ASP A CA 1
ATOM 3606 C C . ASP A 1 465 ? -7.085 20.760 15.285 1.00 96.19 465 ASP A C 1
ATOM 3608 O O . ASP A 1 465 ? -5.979 21.301 15.384 1.00 96.19 465 ASP A O 1
ATOM 3612 N N . ARG A 1 466 ? -7.818 20.815 14.170 1.00 96.88 466 ARG A N 1
ATOM 3613 C CA . ARG A 1 466 ? -7.487 21.547 12.951 1.00 96.88 466 ARG A CA 1
ATOM 3614 C C . ARG A 1 466 ? -8.656 22.425 12.510 1.00 96.88 466 ARG A C 1
ATOM 3616 O O . ARG A 1 466 ? -9.748 21.941 12.231 1.00 96.88 466 ARG A O 1
ATOM 3623 N N . TYR A 1 467 ? -8.369 23.700 12.274 1.00 96.75 467 TYR A N 1
ATOM 3624 C CA . TYR A 1 467 ? -9.355 24.705 11.887 1.00 96.75 467 TYR A CA 1
ATOM 3625 C C . TYR A 1 467 ? -9.161 25.151 10.443 1.00 96.75 467 TYR A C 1
ATOM 3627 O O . TYR A 1 467 ? -8.037 25.367 9.974 1.00 96.75 467 TYR A O 1
ATOM 3635 N N . ALA A 1 468 ? -10.277 25.297 9.731 1.00 94.81 468 ALA A N 1
ATOM 3636 C CA . ALA A 1 468 ? -10.280 25.737 8.347 1.00 94.81 468 ALA A CA 1
ATOM 3637 C C . ALA A 1 468 ? -9.819 27.206 8.223 1.00 94.81 468 ALA A C 1
ATOM 3639 O O . ALA A 1 468 ? -9.984 27.986 9.159 1.00 94.81 468 ALA A O 1
ATOM 3640 N N . PRO A 1 469 ? -9.326 27.621 7.043 1.00 94.00 469 PRO A N 1
ATOM 3641 C CA . PRO A 1 469 ? -9.021 29.019 6.717 1.00 94.00 469 PRO A CA 1
ATOM 3642 C C . PRO A 1 469 ? -10.119 30.023 7.075 1.00 94.00 469 PRO A C 1
ATOM 3644 O O . PRO A 1 469 ? -9.837 31.161 7.437 1.00 94.00 469 PRO A O 1
ATOM 3647 N N . THR A 1 470 ? -11.378 29.599 6.972 1.00 92.12 470 THR A N 1
ATOM 3648 C CA . THR A 1 470 ? -12.562 30.418 7.245 1.00 92.12 470 THR A CA 1
ATOM 3649 C C . THR A 1 470 ? -12.888 30.555 8.731 1.00 92.12 470 THR A C 1
ATOM 3651 O O . THR A 1 470 ? -13.669 31.435 9.080 1.00 92.12 470 THR A O 1
ATOM 3654 N N . THR A 1 471 ? -12.325 29.711 9.600 1.00 95.25 471 THR A N 1
ATOM 3655 C CA . THR A 1 471 ? -12.507 29.814 11.052 1.00 95.25 471 THR A CA 1
ATOM 3656 C C . THR A 1 471 ? -11.733 31.023 11.561 1.00 95.25 471 THR A C 1
ATOM 3658 O O . THR A 1 471 ? -10.512 31.102 11.382 1.00 95.25 471 THR A O 1
ATOM 3661 N N . LYS A 1 472 ? -12.428 31.978 12.187 1.00 95.94 472 LYS A N 1
ATOM 3662 C CA . LYS A 1 472 ? -11.772 33.174 12.718 1.00 95.94 472 LYS A CA 1
ATOM 3663 C C . LYS A 1 472 ? -10.965 32.799 13.964 1.00 95.94 472 LYS A C 1
ATOM 3665 O O . LYS A 1 472 ? -11.412 31.938 14.719 1.00 95.94 472 LYS A O 1
ATOM 3670 N N . PRO A 1 473 ? -9.812 33.440 14.226 1.00 97.19 473 PRO A N 1
ATOM 3671 C CA . PRO A 1 473 ? -9.025 33.165 15.428 1.00 97.19 473 PRO A CA 1
ATOM 3672 C C . PRO A 1 473 ? -9.852 33.236 16.720 1.00 97.19 473 PRO A C 1
ATOM 3674 O O . PRO A 1 473 ? -9.763 32.347 17.558 1.00 97.19 473 PRO A O 1
ATOM 3677 N N . GLN A 1 474 ? -10.735 34.227 16.843 1.00 94.50 474 GLN A N 1
ATOM 3678 C CA . GLN A 1 474 ? -11.577 34.414 18.026 1.00 94.50 474 GLN A CA 1
ATOM 3679 C C . GLN A 1 474 ? -12.502 33.216 18.304 1.00 94.50 474 GLN A C 1
ATOM 3681 O O . GLN A 1 474 ? -12.779 32.918 19.464 1.00 94.50 474 GLN A O 1
ATOM 3686 N N . ASP A 1 475 ? -12.925 32.483 17.268 1.00 95.69 475 ASP A N 1
ATOM 3687 C CA . ASP A 1 475 ? -13.785 31.302 17.416 1.00 95.69 475 ASP A CA 1
ATOM 3688 C C . ASP A 1 475 ? -13.035 30.115 18.056 1.00 95.69 475 ASP A C 1
ATOM 3690 O O . ASP A 1 475 ? -13.663 29.206 18.589 1.00 95.69 475 ASP A O 1
ATOM 3694 N N . ILE A 1 476 ? -11.695 30.144 18.048 1.00 97.31 476 ILE A N 1
ATOM 3695 C CA . ILE A 1 476 ? -10.806 29.104 18.595 1.00 97.31 476 ILE A CA 1
ATOM 3696 C C . ILE A 1 476 ? -10.499 29.355 20.088 1.00 97.31 476 ILE A C 1
ATOM 3698 O O . ILE A 1 476 ? -9.973 28.484 20.781 1.00 97.31 476 ILE A O 1
ATOM 3702 N N . ALA A 1 477 ? -10.848 30.532 20.627 1.00 95.81 477 ALA A N 1
ATOM 3703 C CA . ALA A 1 477 ? -10.494 30.944 21.989 1.00 95.81 477 ALA A CA 1
ATOM 3704 C C . ALA A 1 477 ? -10.950 29.944 23.070 1.00 95.81 477 ALA A C 1
ATOM 3706 O O . ALA A 1 477 ? -10.193 29.637 23.988 1.00 95.81 477 ALA A O 1
ATOM 3707 N N . LYS A 1 478 ? -12.153 29.370 22.930 1.00 95.44 478 LYS A N 1
ATOM 3708 C CA . LYS A 1 478 ? -12.686 28.377 23.883 1.00 95.44 478 LYS A CA 1
ATOM 3709 C C . LYS A 1 478 ? -11.862 27.089 23.914 1.00 95.44 478 LYS A C 1
ATOM 3711 O O . LYS A 1 478 ? -11.645 26.520 24.984 1.00 95.44 478 LYS A O 1
ATOM 3716 N N . ASP A 1 479 ? -11.386 26.642 22.758 1.00 97.00 479 ASP A N 1
ATOM 3717 C CA . ASP A 1 479 ? -10.573 25.432 22.655 1.00 97.00 479 ASP A CA 1
ATOM 3718 C C . ASP A 1 479 ? -9.161 25.672 23.199 1.00 97.00 479 ASP A C 1
ATOM 3720 O O . ASP A 1 479 ? -8.606 24.810 23.882 1.00 97.00 479 ASP A O 1
ATOM 3724 N N . ILE A 1 480 ? -8.620 26.878 22.994 1.00 97.56 480 ILE A N 1
ATOM 3725 C CA . ILE A 1 480 ? -7.372 27.331 23.623 1.00 97.56 480 ILE A CA 1
ATOM 3726 C C . ILE A 1 480 ? -7.511 27.356 25.147 1.00 97.56 480 ILE A C 1
ATOM 3728 O O . ILE A 1 480 ? -6.652 26.826 25.846 1.00 97.56 480 ILE A O 1
ATOM 3732 N N . GLU A 1 481 ? -8.594 27.916 25.688 1.00 95.69 481 GLU A N 1
ATOM 3733 C CA . GLU A 1 481 ? -8.831 27.937 27.136 1.00 95.69 481 GLU A CA 1
ATOM 3734 C C . GLU A 1 481 ? -8.900 26.536 27.730 1.00 95.69 481 GLU A C 1
ATOM 3736 O O . GLU A 1 481 ? -8.299 26.276 28.774 1.00 95.69 481 GLU A O 1
ATOM 3741 N N . LYS A 1 482 ? -9.585 25.620 27.042 1.00 95.56 482 LYS A N 1
ATOM 3742 C CA . LYS A 1 482 ? -9.655 24.215 27.439 1.00 95.56 482 LYS A CA 1
ATOM 3743 C C . LYS A 1 482 ? -8.276 23.553 27.413 1.00 95.56 482 LYS A C 1
ATOM 3745 O O . LYS A 1 482 ? -7.943 22.828 28.350 1.00 95.56 482 LYS A O 1
ATOM 3750 N N . ALA A 1 483 ? -7.477 23.813 26.378 1.00 94.75 483 ALA A N 1
ATOM 3751 C CA . ALA A 1 483 ? -6.120 23.287 26.263 1.00 94.75 483 ALA A CA 1
ATOM 3752 C C . ALA A 1 483 ? -5.201 23.824 27.373 1.00 94.75 483 ALA A C 1
ATOM 3754 O O . ALA A 1 483 ? -4.460 23.055 27.976 1.00 94.75 483 ALA A O 1
ATOM 3755 N N . LEU A 1 484 ? -5.292 25.117 27.697 1.00 93.56 484 LEU A N 1
ATOM 3756 C CA . LEU A 1 484 ? -4.508 25.746 28.765 1.00 93.56 484 LEU A CA 1
ATOM 3757 C C . LEU A 1 484 ? -4.933 25.266 30.159 1.00 93.56 484 LEU A C 1
ATOM 3759 O O . LEU A 1 484 ? -4.089 25.070 31.027 1.00 93.56 484 LEU A O 1
ATOM 3763 N N . ALA A 1 485 ? -6.228 25.037 30.386 1.00 89.06 485 ALA A N 1
ATOM 3764 C CA . ALA A 1 485 ? -6.728 24.518 31.659 1.00 89.06 485 ALA A CA 1
ATOM 3765 C C . ALA A 1 485 ? -6.252 23.082 31.944 1.00 89.06 485 ALA A C 1
ATOM 3767 O O . ALA A 1 485 ? -6.099 22.706 33.105 1.00 89.06 485 ALA A O 1
ATOM 3768 N N . ALA A 1 486 ? -5.988 22.290 30.901 1.00 78.62 486 ALA A N 1
ATOM 3769 C CA . ALA A 1 486 ? -5.444 20.940 31.033 1.00 78.62 486 ALA A CA 1
ATOM 3770 C C . ALA A 1 486 ? -3.980 20.909 31.515 1.00 78.62 486 ALA A C 1
ATOM 3772 O O . ALA A 1 486 ? -3.511 19.849 31.904 1.00 78.62 486 ALA A O 1
ATOM 3773 N N . VAL A 1 487 ? -3.280 22.051 31.524 1.00 72.94 487 VAL A N 1
ATOM 3774 C CA . VAL A 1 487 ? -1.888 22.182 32.001 1.00 72.94 487 VAL A CA 1
ATOM 3775 C C . VAL A 1 487 ? -1.808 22.354 33.526 1.00 72.94 487 VAL A C 1
ATOM 3777 O O . VAL A 1 487 ? -0.759 22.138 34.120 1.00 72.94 487 VAL A O 1
ATOM 3780 N N . VAL A 1 488 ? -2.909 22.766 34.169 1.00 56.22 488 VAL A N 1
ATOM 3781 C CA . VAL A 1 488 ? -2.969 23.115 35.606 1.00 56.22 488 VAL A CA 1
ATOM 3782 C C . VAL A 1 488 ? -3.481 21.945 36.472 1.00 56.22 488 VAL A C 1
ATOM 3784 O O . VAL A 1 488 ? -3.600 22.077 37.689 1.00 56.22 488 VAL A O 1
ATOM 3787 N N . LYS A 1 489 ? -3.786 20.795 35.862 1.00 43.50 489 LYS A N 1
ATOM 3788 C CA . LYS A 1 489 ? -4.081 19.530 36.552 1.00 43.50 489 LYS A CA 1
ATOM 3789 C C . LYS A 1 489 ? -2.866 18.624 36.506 1.00 43.50 489 LYS A C 1
ATOM 3791 O O . LYS A 1 489 ? -2.661 17.921 37.518 1.00 43.50 489 LYS A O 1
#

Mean predicted aligned error: 15.13 Å

Foldseek 3Di:
DDPPPQQQFDQDCFPQHGADPVLCCCWRVVDADDFQPAPCQPDLAFAFKAFRRHRQGWAGSLQWDHDPPRATKGLDTQPPQWDWDADPVNPWTWIAGNPRRTGFGTKDADPPPDPSRIIDGGHNSRIDGAHCPRQFKHKWKWFAAQVLQVQVQLCPDKFWSHKFWFWFQFDDPQDAPVRVVVQPGRIAGMIMTIGNNVQADLLQSLQQSPQWFQQQDAQHFAPGHHVNRHTETADADPLNLLSNVVVVVLCVVVVRNGRYYYHHTDRIHTYDNCSGNVCVVVVDHDDRTDGDNPDDPVRSVVSCVVSVHPDSNDPPDDDDDDDDDDRDFLQQDWAAALVRDTDGSVVLQLAKEKEFAAFLQDPLNVLLQLLQVLCVVCVVLRYAYEYAYECPAVRRHVDRSVVVVCSSCPPRVRPGGYGGHAALDDPRHGPSSVVLLVLEPDPVGSGQPDGTWIWIAASNRRGPYIDHSPDRSVNCNVVSVVRSVVSVD

Nearest PDB structures (foldseek):
  2wgr-assembly1_A  TM=9.859E-01  e=2.254E-20  Schistosoma mansoni
  2p5q-assembly2_D  TM=9.683E-01  e=2.391E-20  Populus trichocarpa x Populus deltoides
  2v1m-assembly1_A  TM=9.868E-01  e=9.845E-20  Schistosoma mansoni
  7ot4-assembly1_A  TM=9.033E-01  e=6.857E-17  Escherichia coli
  2j89-assembly1_A  TM=8.952E-01  e=5.080E-15  Populus trichocarpa

Secondary structure (DSSP, 8-state):
--------------TT-SPPHHHHHHHTS---PPTT-STTTT----SEEEETTT--EEEEGGGEE--TTSS-EES---TTSEEEEE-TTSS-EEEEETTT--EEEEEEESS-SSTT-EEEEE-GGGEEEE-TT-SS-EEEEEE-SSHHHHHHHHHTSTTEEEEEEEEESSS-SS--HHHHHTS-S--EEEEEEEE-TTT--HHHHHHHHHHSS-TT-SSEETTEESGGG--EEEESSHHHHHHHHHHHHHHHHTT-----EEEE----EEPPTTTTTHHHHHT---SS------S-HHHHHHHHHHTT----S-SS------S------GGG-EEEBTTS-EEEGGGGTTSEEEEEEE-TTSTTTTHHHHHHHHHHHHTTTTEEEEEEE--TTTT---S-HHHHHHHHHHHH---S-BB-----SSTT--HHHHHHHHHS-BTTBSS--STT-EEEE-TTS-EEEEE-TTS-GGGGHHHHHHHHHTT--

InterPro domains:
  IPR000889 Glutathione peroxidase [PF00255] (330-437)
  IPR000889 Glutathione peroxidase [PR01011] (348-365)
  IPR000889 Glutathione peroxidase [PR01011] (383-399)
  IPR000889 Glutathione peroxidase [PR01011] (448-457)
  IPR000889 Glutathione peroxidase [PS51355] (320-489)
  IPR000889 Glutathione peroxidase [PTHR11592] (321-484)
  IPR000889 Glutathione peroxidase [cd00340] (329-480)
  IPR002569 Peptide methionine sulphoxide reductase MsrA domain [MF_01401] (137-293)
  IPR002569 Peptide methionine sulphoxide reductase MsrA domain [PF01625] (139-294)
  IPR002569 Peptide methionine sulphoxide reductase MsrA domain [TIGR00401] (139-285)
  IPR002579 Peptide methionine sulphoxide reductase MrsB domain [PF01641] (20-128)
  IPR002579 Peptide methionine sulphoxide reductase MrsB domain [PS51790] (12-132)
  IPR011057 Mss4-like superfamily [SSF51316] (17-133)
  IPR029759 Glutathione peroxidase active site [PS00460] (350-365)
  IPR029760 Glutathione peroxidase conserved site [PS00763] (386-393)
  IPR036249 Thioredoxin-like superfamily [SSF52833] (328-484)
  IPR036509 Peptide methionine sulphoxide reductase MsrA superfamily [G3DSA:3.30.1060.10] (132-300)
  IPR036509 Peptide methionine sulphoxide reductase MsrA superfamily [SSF55068] (113-292)

Radius of gyration: 26.66 Å; Cα contacts (8 Å, |Δi|>4): 1026; chains: 1; bounding box: 53×71×72 Å

Solvent-accessible surface area (backbone atoms only — not comparable to full-atom values): 26864 Å² total; per-residue (Å²): 135,82,82,71,83,80,64,70,47,57,94,54,92,17,89,77,48,80,74,52,74,68,42,40,40,25,24,59,67,62,44,76,67,67,68,71,70,40,84,42,33,85,58,83,72,65,40,36,34,20,32,40,55,68,59,48,66,35,30,49,38,86,34,48,50,92,52,94,79,27,34,27,26,23,47,55,64,37,86,86,29,65,39,79,42,70,39,96,83,69,76,52,30,37,28,24,35,57,90,45,31,33,30,33,43,38,47,47,69,80,76,69,83,47,97,71,27,34,40,37,42,30,36,36,71,35,41,39,83,30,38,81,85,32,74,60,44,33,77,49,37,43,20,54,12,69,28,51,36,55,23,58,57,52,44,68,36,74,36,44,76,47,50,40,34,22,37,29,76,39,80,57,78,88,68,49,69,72,53,38,74,67,58,81,33,58,26,24,29,20,25,44,33,36,26,24,50,82,61,24,41,70,64,40,51,54,50,51,53,61,18,35,30,67,43,58,39,74,38,18,23,77,90,48,76,36,63,25,18,21,27,33,40,34,27,86,48,70,68,50,42,53,48,51,52,50,56,53,47,55,43,45,76,72,70,44,64,69,45,54,41,83,42,76,54,63,74,74,40,73,48,60,78,81,54,48,64,37,40,77,79,66,76,54,76,62,86,63,41,56,81,48,91,82,71,58,69,66,57,50,51,51,49,20,57,75,69,72,42,84,61,51,48,68,71,80,77,82,89,78,91,84,77,87,85,78,82,84,46,63,39,70,39,69,45,45,36,47,89,69,46,85,42,57,41,44,84,49,68,69,26,29,35,41,40,28,37,28,35,83,64,42,99,61,35,75,45,50,43,39,47,40,51,50,36,69,74,34,31,90,73,36,42,44,46,40,38,30,32,31,38,89,51,89,59,22,37,78,65,54,44,61,54,47,52,50,47,41,39,76,76,49,64,49,80,60,58,59,37,26,69,47,47,60,56,76,92,76,24,37,68,64,41,50,48,51,27,69,72,40,52,48,100,91,41,52,68,74,88,52,61,44,32,35,35,40,26,31,34,88,48,48,68,72,46,62,44,55,49,84,56,54,52,72,78,46,48,65,61,51,52,55,44,51,55,65,72,80,110

pLDDT: mean 89.64, std 14.25, range [24.61, 98.81]

Sequence (489 aa):
MDKQDKQEPQELSSPYGALADFEREVILNKGTERPFTGKYYKSSEQGVYACRNCGAPLYSADDKFQSECGWPAFDDEIPGQVRRSRDADGRRVEITCVRCGGHLGHVFTGEAMTAKDTRHCVNSVSLVHEGADSVRIRRAVFAGGCFWGVETLLASQPGVLAAVSGYTGGALANPSYRQVCAGNTGHAEAVQVFYDPARTDFLSLCRYFLEIHDPTQFERQGPDIGSQYRSAIFYADEEQKRTAAALLSVLKKRGVAVQTALEPLGRFWNAETYHQDYYAKNGKQPYCHAWQQRFSNDEIVALAAELGLKSKTRAGGTGAETAKGETMSIYDYTVKTAAGEDESLGIYKGKVLLIVNVASKCGFTPQYQGLEELYKIYGERGLVVLGFPCNQFKSQEPGSDADIQEFCRLNYGVSFPVYAKIDVNGDSAHPLFKYLKEQKGGVLGRAIKWNFTKFLVGADGTVIDRYAPTTKPQDIAKDIEKALAAVVK

Organism: NCBI:txid760260